Protein AF-A0A1X7SUH8-F1 (afdb_monomer_lite)

InterPro domains:
  IPR036866 Ribonuclease Z/Hydroxyacylglutathione hydrolase-like [G3DSA:3.60.15.10] (21-287)
  IPR036866 Ribonuclease Z/Hydroxyacylglutathione hydrolase-like [G3DSA:3.60.15.10] (364-463)
  IPR036866 Ribonuclease Z/Hydroxyacylglutathione hydrolase-like [SSF56281] (22-260)
  IPR036866 Ribonuclease Z/Hydroxyacylglutathione hydrolase-like [SSF56281] (364-451)
  IPR052159 Bacterial competence-related DNA uptake protein [PTHR30619] (21-260)

Structure (mmCIF, N/CA/C/O backbone):
data_AF-A0A1X7SUH8-F1
#
_entry.id   AF-A0A1X7SUH8-F1
#
loop_
_atom_site.group_PDB
_atom_site.id
_atom_site.type_symbol
_atom_site.label_atom_id
_atom_site.label_alt_id
_atom_site.label_comp_id
_atom_site.label_asym_id
_atom_site.label_entity_id
_atom_site.label_seq_id
_atom_site.pdbx_PDB_ins_code
_atom_site.Cartn_x
_atom_site.Cartn_y
_atom_site.Cartn_z
_atom_site.occupancy
_atom_site.B_iso_or_equiv
_atom_site.auth_seq_id
_atom_site.auth_comp_id
_atom_site.auth_asym_id
_atom_site.auth_atom_id
_atom_site.pdbx_PDB_model_num
ATOM 1 N N . MET A 1 1 ? 0.754 26.716 38.694 1.00 32.03 1 MET A N 1
ATOM 2 C CA . MET A 1 1 ? 0.605 26.317 37.279 1.00 32.03 1 MET A CA 1
ATOM 3 C C . MET A 1 1 ? 0.912 24.836 37.189 1.00 32.03 1 MET A C 1
ATOM 5 O O . MET A 1 1 ? 2.076 24.477 37.114 1.00 32.03 1 MET A O 1
ATOM 9 N N . ASN A 1 2 ? -0.112 23.988 37.277 1.00 23.05 2 ASN A N 1
ATOM 10 C CA . ASN A 1 2 ? 0.033 22.559 37.013 1.00 23.05 2 ASN A CA 1
ATOM 11 C C . ASN A 1 2 ? -0.572 22.304 35.639 1.00 23.05 2 ASN A C 1
ATOM 13 O O . ASN A 1 2 ? -1.790 22.285 35.486 1.00 23.05 2 ASN A O 1
ATOM 17 N N . THR A 1 3 ? 0.292 22.185 34.637 1.00 25.64 3 THR A N 1
ATOM 18 C CA . THR A 1 3 ? -0.075 21.747 33.294 1.00 25.64 3 THR A CA 1
ATOM 19 C C . THR A 1 3 ? -0.494 20.284 33.397 1.00 25.64 3 THR A C 1
ATOM 21 O O . THR A 1 3 ? 0.354 19.401 33.500 1.00 25.64 3 THR A O 1
ATOM 24 N N . ILE A 1 4 ? -1.800 20.012 33.418 1.00 25.62 4 ILE A N 1
ATOM 25 C CA . ILE A 1 4 ? -2.302 18.655 33.202 1.00 25.62 4 ILE A CA 1
ATOM 26 C C . ILE A 1 4 ? -2.146 18.389 31.705 1.00 25.62 4 ILE A C 1
ATOM 28 O O . ILE A 1 4 ? -3.025 18.680 30.901 1.00 25.62 4 ILE A O 1
ATOM 32 N N . ILE A 1 5 ? -0.974 17.882 31.327 1.00 25.14 5 ILE A N 1
ATOM 33 C CA . ILE A 1 5 ? -0.799 17.167 30.069 1.00 25.14 5 ILE A CA 1
ATOM 34 C C . ILE A 1 5 ? -1.615 15.888 30.245 1.00 25.14 5 ILE A C 1
ATOM 36 O O . ILE A 1 5 ? -1.180 14.968 30.938 1.00 25.14 5 ILE A O 1
ATOM 40 N N . ILE A 1 6 ? -2.823 15.838 29.679 1.00 27.88 6 ILE A N 1
ATOM 41 C CA . ILE A 1 6 ? -3.506 14.561 29.473 1.00 27.88 6 ILE A CA 1
ATOM 42 C C . ILE A 1 6 ? -2.686 13.844 28.407 1.00 27.88 6 ILE A C 1
ATOM 44 O O . ILE A 1 6 ? -2.878 14.018 27.206 1.00 27.88 6 ILE A O 1
ATOM 48 N N . LEU A 1 7 ? -1.695 13.095 28.880 1.00 25.67 7 LEU A N 1
ATOM 49 C CA . LEU A 1 7 ? -0.961 12.120 28.106 1.00 25.67 7 LEU A CA 1
ATOM 50 C C . LEU A 1 7 ? -1.993 11.067 27.693 1.00 25.67 7 LEU A C 1
ATOM 52 O O . LEU A 1 7 ? -2.335 10.186 28.482 1.00 25.67 7 LEU A O 1
ATOM 56 N N . SER A 1 8 ? -2.550 11.186 26.487 1.00 31.73 8 SER A N 1
ATOM 57 C CA . SER A 1 8 ? -3.279 10.082 25.875 1.00 31.73 8 SER A CA 1
ATOM 58 C C . SER A 1 8 ? -2.259 8.972 25.647 1.00 31.73 8 SER A C 1
ATOM 60 O O . SER A 1 8 ? -1.530 8.972 24.654 1.00 31.73 8 SER A O 1
ATOM 62 N N . LEU A 1 9 ? -2.137 8.077 26.625 1.00 30.39 9 LEU A N 1
ATOM 63 C CA . LEU A 1 9 ? -1.394 6.838 26.489 1.00 30.39 9 LEU A CA 1
ATOM 64 C C . LEU A 1 9 ? -2.014 6.074 25.319 1.00 30.39 9 LEU A C 1
ATOM 66 O O . LEU A 1 9 ? -3.069 5.457 25.442 1.00 30.39 9 LEU A O 1
ATOM 70 N N . LEU A 1 10 ? -1.341 6.144 24.172 1.00 39.03 10 LEU A N 1
ATOM 71 C CA . LEU A 1 10 ? -1.436 5.147 23.125 1.00 39.03 10 LEU A CA 1
ATOM 72 C C . LEU A 1 10 ? -1.154 3.797 23.791 1.00 39.03 10 LEU A C 1
ATOM 74 O O . LEU A 1 10 ? 0.002 3.426 23.982 1.00 39.03 10 LEU A O 1
ATOM 78 N N . LEU A 1 11 ? -2.191 3.019 24.098 1.00 36.50 11 LEU A N 1
ATOM 79 C CA . LEU A 1 11 ? -2.054 1.570 24.020 1.00 36.50 11 LEU A CA 1
ATOM 80 C C . LEU A 1 11 ? -1.938 1.226 22.528 1.00 36.50 11 LEU A C 1
ATOM 82 O O . LEU A 1 11 ? -2.843 0.648 21.936 1.00 36.50 11 LEU A O 1
ATOM 86 N N . LYS A 1 12 ? -0.808 1.599 21.907 1.00 49.66 12 LYS A N 1
ATOM 87 C CA . LYS A 1 12 ? -0.298 0.875 20.744 1.00 49.66 12 LYS A CA 1
ATOM 88 C C . LYS A 1 12 ? 0.006 -0.506 21.301 1.00 49.66 12 LYS A C 1
ATOM 90 O O . LYS A 1 12 ? 1.059 -0.708 21.902 1.00 49.66 12 LYS A O 1
ATOM 95 N N . ALA A 1 13 ? -0.955 -1.426 21.233 1.00 44.81 13 ALA A N 1
ATOM 96 C CA . ALA A 1 13 ? -0.648 -2.823 21.485 1.00 44.81 13 ALA A CA 1
ATOM 97 C C . ALA A 1 13 ? 0.560 -3.140 20.600 1.00 44.81 13 ALA A C 1
ATOM 99 O O . ALA A 1 13 ? 0.500 -2.869 19.403 1.00 44.81 13 ALA A O 1
ATOM 100 N N . ALA A 1 14 ? 1.664 -3.608 21.184 1.00 53.47 14 ALA A N 1
ATOM 101 C CA . ALA A 1 14 ? 2.808 -4.040 20.399 1.00 53.47 14 ALA A CA 1
ATOM 102 C C . ALA A 1 14 ? 2.297 -5.130 19.451 1.00 53.47 14 ALA A C 1
ATOM 104 O O . ALA A 1 14 ? 1.941 -6.228 19.883 1.00 53.47 14 ALA A O 1
ATOM 105 N N . VAL A 1 15 ? 2.133 -4.781 18.177 1.00 70.88 15 VAL A N 1
ATOM 106 C CA . VAL A 1 15 ? 1.659 -5.714 17.167 1.00 70.88 15 VAL A CA 1
ATOM 107 C C . VAL A 1 15 ? 2.906 -6.342 16.590 1.00 70.88 15 VAL A C 1
ATOM 109 O O . VAL A 1 15 ? 3.678 -5.666 15.926 1.00 70.88 15 VAL A O 1
ATOM 112 N N . SER A 1 16 ? 3.115 -7.620 16.877 1.00 86.69 16 SER A N 1
ATOM 113 C CA . SER A 1 16 ? 4.009 -8.456 16.088 1.00 86.69 16 SER A CA 1
ATOM 114 C C . SER A 1 16 ? 3.263 -8.964 14.861 1.00 86.69 16 SER A C 1
ATOM 116 O O . SER A 1 16 ? 2.030 -9.104 14.877 1.00 86.69 16 SER A O 1
ATOM 118 N N . ILE A 1 17 ? 4.003 -9.254 13.795 1.00 91.38 17 ILE A N 1
ATOM 119 C CA . ILE A 1 17 ? 3.445 -9.985 12.666 1.00 91.38 17 ILE A CA 1
ATOM 120 C C . ILE A 1 17 ? 2.892 -11.339 13.162 1.00 91.38 17 ILE A C 1
ATOM 122 O O . ILE A 1 17 ? 3.527 -11.989 14.004 1.00 91.38 17 ILE A O 1
ATOM 126 N N . PRO A 1 18 ? 1.685 -11.761 12.737 1.00 91.00 18 PRO A N 1
ATOM 127 C CA . PRO A 1 18 ? 1.157 -13.087 13.055 1.00 91.00 18 PRO A CA 1
ATOM 128 C C . PRO A 1 18 ? 2.087 -14.207 12.579 1.00 91.00 18 PRO A C 1
ATOM 130 O O . PRO A 1 18 ? 2.921 -13.989 11.703 1.00 91.00 18 PRO A O 1
ATOM 133 N N . ASP A 1 19 ? 1.950 -15.399 13.158 1.00 93.88 19 ASP A N 1
ATOM 134 C CA . ASP A 1 19 ? 2.612 -16.590 12.611 1.00 93.88 19 ASP A CA 1
ATOM 135 C C . ASP A 1 19 ? 2.119 -16.828 11.178 1.00 93.88 19 ASP A C 1
ATOM 137 O O . ASP A 1 19 ? 0.952 -16.551 10.878 1.00 93.88 19 ASP A O 1
ATOM 141 N N . ALA A 1 20 ? 3.007 -17.291 10.298 1.00 93.75 20 ALA A N 1
ATOM 142 C CA . ALA A 1 20 ? 2.628 -17.619 8.930 1.00 93.75 20 ALA A CA 1
ATOM 143 C C . ALA A 1 20 ? 1.598 -18.757 8.936 1.00 93.75 20 ALA A C 1
ATOM 145 O O . ALA 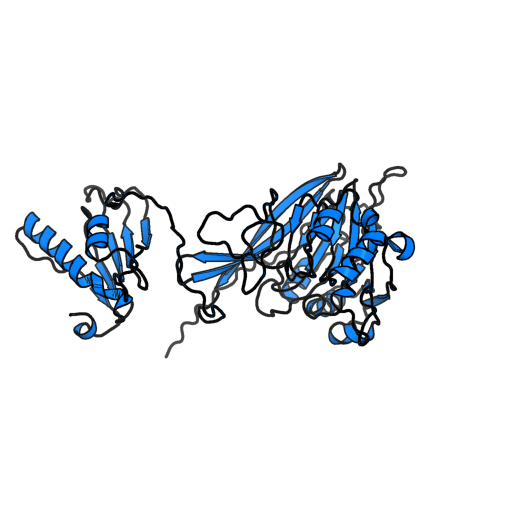A 1 20 ? 1.694 -19.684 9.747 1.00 93.75 20 ALA A O 1
ATOM 146 N N . ASP A 1 21 ? 0.640 -18.700 8.010 1.00 93.00 21 ASP A N 1
ATOM 147 C CA . ASP A 1 21 ? -0.306 -19.781 7.739 1.00 93.00 21 ASP A CA 1
ATOM 148 C C . ASP A 1 21 ? -0.183 -20.279 6.285 1.00 93.00 21 ASP A C 1
ATOM 150 O O . ASP A 1 21 ? 0.794 -20.010 5.589 1.00 93.00 21 ASP A O 1
ATOM 154 N N . ASP A 1 22 ? -1.135 -21.071 5.795 1.00 90.75 22 ASP A N 1
ATOM 155 C CA . ASP A 1 22 ? -1.061 -21.653 4.454 1.00 90.75 22 ASP A CA 1
ATOM 156 C C . ASP A 1 22 ? -1.373 -20.672 3.301 1.00 90.75 22 ASP A C 1
ATOM 158 O O . ASP A 1 22 ? -1.391 -21.088 2.128 1.00 90.75 22 ASP A O 1
ATOM 162 N N . GLN A 1 23 ? -1.572 -19.388 3.611 1.00 92.94 23 GLN A N 1
ATOM 163 C CA . GLN A 1 23 ? -1.911 -18.299 2.700 1.00 92.94 23 GLN A CA 1
ATOM 164 C C . GLN A 1 23 ? -0.750 -17.311 2.524 1.00 92.94 23 GLN A C 1
ATOM 166 O O . GLN A 1 23 ? 0.159 -17.205 3.337 1.00 92.94 23 GLN A O 1
ATOM 171 N N . LEU A 1 24 ? -0.778 -16.566 1.418 1.00 95.12 24 LEU A N 1
ATOM 172 C CA . LEU A 1 24 ? 0.104 -15.416 1.227 1.00 95.12 24 LEU A CA 1
ATOM 173 C C . LEU A 1 24 ? -0.575 -14.195 1.843 1.00 95.12 24 LEU A C 1
ATOM 175 O O . LEU A 1 24 ? -1.704 -13.878 1.458 1.00 95.12 24 LEU A O 1
ATOM 179 N N . HIS A 1 25 ? 0.120 -13.479 2.722 1.00 96.38 25 HIS A N 1
ATOM 180 C CA . HIS A 1 25 ? -0.410 -12.256 3.320 1.00 96.38 25 HIS A CA 1
ATOM 181 C C . HIS A 1 25 ? 0.295 -11.020 2.770 1.00 96.38 25 HIS A C 1
ATOM 183 O O . HIS A 1 25 ? 1.523 -10.959 2.717 1.00 96.38 25 HIS A O 1
ATOM 189 N N . ILE A 1 26 ? -0.487 -10.007 2.397 1.00 96.00 26 ILE A N 1
ATOM 190 C CA . ILE A 1 26 ? 0.013 -8.695 1.977 1.00 96.00 26 ILE A CA 1
ATOM 191 C C . ILE A 1 26 ? -0.513 -7.659 2.962 1.00 96.00 26 ILE A C 1
ATOM 193 O O . ILE A 1 26 ? -1.703 -7.345 2.965 1.00 96.00 26 ILE A O 1
ATOM 197 N N . TYR A 1 27 ? 0.375 -7.146 3.804 1.00 95.25 27 TYR A N 1
ATOM 198 C CA . TYR A 1 27 ? 0.080 -6.139 4.813 1.00 95.25 27 TYR A CA 1
ATOM 199 C C . TYR A 1 27 ? 0.398 -4.748 4.278 1.00 95.25 27 TYR A C 1
ATOM 201 O O . TYR A 1 27 ? 1.508 -4.513 3.813 1.00 95.25 27 TYR A O 1
ATOM 209 N N . ALA A 1 28 ? -0.531 -3.811 4.425 1.00 91.44 28 ALA A N 1
ATOM 210 C CA . ALA A 1 28 ? -0.255 -2.386 4.319 1.00 91.44 28 ALA A CA 1
ATOM 211 C C . ALA A 1 28 ? -0.168 -1.808 5.735 1.00 91.44 28 ALA A C 1
ATOM 213 O O . ALA A 1 28 ? -1.154 -1.818 6.482 1.00 91.44 28 ALA A O 1
ATOM 214 N N . LEU A 1 29 ? 1.021 -1.340 6.120 1.00 90.50 29 LEU A N 1
ATOM 215 C CA . LEU A 1 29 ? 1.248 -0.778 7.447 1.00 90.50 29 LEU A CA 1
ATOM 216 C C . LEU A 1 29 ? 0.815 0.702 7.485 1.00 90.50 29 LEU A C 1
ATOM 218 O O . LEU A 1 29 ? 1.126 1.453 6.555 1.00 90.50 29 LEU A O 1
ATOM 222 N N . PRO A 1 30 ? 0.117 1.153 8.547 1.00 86.88 30 PRO A N 1
ATOM 223 C CA . PRO A 1 30 ? -0.332 2.535 8.680 1.00 86.88 30 PRO A CA 1
ATOM 224 C C . PRO A 1 30 ? 0.812 3.457 9.117 1.00 86.88 30 PRO A C 1
ATOM 226 O O . PRO A 1 30 ? 0.890 3.840 10.281 1.00 86.88 30 PRO A O 1
ATOM 229 N N . VAL A 1 31 ? 1.695 3.837 8.196 1.00 83.69 31 VAL A N 1
ATOM 230 C CA . VAL A 1 31 ? 2.911 4.632 8.480 1.00 83.69 31 VAL A CA 1
ATOM 231 C C . VAL A 1 31 ? 2.729 6.154 8.407 1.00 83.69 31 VAL A C 1
ATOM 233 O O . VAL A 1 31 ? 3.664 6.898 8.672 1.00 83.69 31 VAL A O 1
ATOM 236 N N . GLY A 1 32 ? 1.531 6.639 8.081 1.00 78.38 32 GLY A N 1
ATOM 237 C CA . GLY A 1 32 ? 1.246 8.069 7.916 1.00 78.38 32 GLY A CA 1
ATOM 238 C C . GLY A 1 32 ? 1.205 8.445 6.441 1.00 78.38 32 GLY A C 1
ATOM 239 O O . GLY A 1 32 ? 0.681 7.672 5.647 1.00 78.38 32 GLY A O 1
ATOM 240 N N . GLN A 1 33 ? 1.724 9.618 6.068 1.00 74.19 33 GLN A N 1
ATOM 241 C CA . GLN A 1 33 ? 1.931 9.934 4.651 1.00 74.19 33 GLN A CA 1
ATOM 242 C C . GLN A 1 33 ? 3.203 9.226 4.177 1.00 74.19 33 GLN A C 1
ATOM 244 O O . GLN A 1 33 ? 4.312 9.713 4.390 1.00 74.19 33 GLN A O 1
ATOM 249 N N . GLY A 1 34 ? 3.016 8.028 3.631 1.00 86.25 34 GLY A N 1
ATOM 250 C CA . GLY A 1 34 ? 4.078 7.191 3.101 1.00 86.25 34 GLY A CA 1
ATOM 251 C C . GLY A 1 34 ? 3.648 5.756 2.883 1.00 86.25 34 GLY A C 1
ATOM 252 O O . GLY A 1 34 ? 2.493 5.386 3.114 1.00 86.25 34 GLY A O 1
ATOM 253 N N . ASP A 1 35 ? 4.605 4.947 2.454 1.00 90.25 35 ASP A N 1
ATOM 254 C CA . ASP A 1 35 ? 4.367 3.594 1.993 1.00 90.25 35 ASP A CA 1
ATOM 255 C C . ASP A 1 35 ? 5.171 2.593 2.817 1.00 90.25 35 ASP A C 1
ATOM 257 O O . ASP A 1 35 ? 6.376 2.724 3.041 1.00 90.25 35 ASP A O 1
ATOM 261 N N . CYS A 1 36 ? 4.477 1.555 3.278 1.00 93.69 36 CYS A N 1
ATOM 262 C CA . CYS A 1 36 ? 5.123 0.373 3.813 1.00 93.69 36 CYS A CA 1
ATOM 263 C C . CYS A 1 36 ? 4.244 -0.851 3.589 1.00 93.69 36 CYS A C 1
ATOM 265 O O . CYS A 1 36 ? 3.144 -0.958 4.148 1.00 93.69 36 CYS A O 1
ATOM 267 N N . THR A 1 37 ? 4.724 -1.759 2.743 1.00 96.62 37 THR A N 1
ATOM 268 C CA . THR A 1 37 ? 4.029 -3.006 2.428 1.00 96.62 37 THR A CA 1
ATOM 269 C C . THR A 1 37 ? 4.895 -4.194 2.816 1.00 96.62 37 THR A C 1
ATOM 271 O O . THR A 1 37 ? 6.039 -4.298 2.387 1.00 96.62 37 THR A O 1
ATOM 274 N N . VAL A 1 38 ? 4.338 -5.118 3.596 1.00 97.75 38 VAL A N 1
ATOM 275 C CA . VAL A 1 38 ? 5.010 -6.361 3.994 1.00 97.75 38 VAL A CA 1
ATOM 276 C C . VAL A 1 38 ? 4.308 -7.534 3.328 1.00 97.75 38 VAL A C 1
ATOM 278 O O . VAL A 1 38 ? 3.085 -7.645 3.376 1.00 97.75 38 VAL A O 1
ATOM 281 N N . ILE A 1 39 ? 5.081 -8.422 2.719 1.00 98.06 39 ILE A N 1
ATOM 282 C CA . ILE A 1 39 ? 4.607 -9.650 2.093 1.00 98.06 39 ILE A CA 1
ATOM 283 C C . ILE A 1 39 ? 5.123 -10.811 2.924 1.00 98.06 39 ILE A C 1
ATOM 285 O O . ILE A 1 39 ? 6.328 -11.020 2.978 1.00 98.06 39 ILE A O 1
ATOM 289 N N . GLN A 1 40 ? 4.221 -11.548 3.563 1.00 97.06 40 GLN A N 1
ATOM 290 C CA . GLN A 1 40 ? 4.548 -12.728 4.358 1.00 97.06 40 GLN A CA 1
ATOM 291 C C . GLN A 1 40 ? 4.183 -13.977 3.572 1.00 97.06 40 GLN A C 1
ATOM 293 O O . GLN A 1 40 ? 3.035 -14.145 3.151 1.00 97.06 40 GLN A O 1
ATOM 298 N N . CYS A 1 41 ? 5.175 -14.830 3.365 1.00 95.19 41 CYS A N 1
ATOM 299 C CA . CYS A 1 41 ? 5.027 -16.072 2.633 1.00 95.19 41 CYS A CA 1
ATOM 300 C C . CYS A 1 41 ? 4.093 -17.057 3.344 1.00 95.19 41 CYS A C 1
ATOM 302 O O . CYS A 1 41 ? 4.056 -17.072 4.576 1.00 95.19 41 CYS A O 1
ATOM 304 N N . PRO A 1 42 ? 3.400 -17.927 2.583 1.00 93.31 42 PRO A N 1
ATOM 305 C CA . PRO A 1 42 ? 2.784 -19.105 3.169 1.00 93.31 42 PRO A CA 1
ATOM 306 C C . PRO A 1 42 ? 3.836 -19.945 3.891 1.00 93.31 42 PRO A C 1
ATOM 308 O O . PRO A 1 42 ? 4.950 -20.087 3.380 1.00 93.31 42 PRO A O 1
ATOM 311 N N . THR A 1 43 ? 3.460 -20.561 5.010 1.00 90.56 43 THR A N 1
ATOM 312 C CA . THR A 1 43 ? 4.342 -21.450 5.767 1.00 90.56 43 THR A CA 1
ATOM 313 C C . THR A 1 43 ? 4.886 -22.555 4.870 1.00 90.56 43 THR A C 1
ATOM 315 O O . THR A 1 43 ? 4.139 -23.227 4.138 1.00 90.56 43 THR A O 1
ATOM 318 N N . ALA A 1 44 ? 6.187 -22.785 4.979 1.00 85.56 44 ALA A N 1
ATOM 319 C CA . ALA A 1 44 ? 6.902 -23.826 4.274 1.00 85.56 44 ALA A CA 1
ATOM 320 C C . ALA A 1 44 ? 7.747 -24.686 5.217 1.00 85.56 44 ALA A C 1
ATOM 322 O O . ALA A 1 44 ? 8.205 -24.260 6.277 1.00 85.56 44 ALA A O 1
ATOM 323 N N . GLU A 1 45 ? 7.972 -25.932 4.804 1.00 80.62 45 GLU A N 1
ATOM 324 C CA . GLU A 1 45 ? 8.975 -26.776 5.445 1.00 80.62 45 GLU A CA 1
ATOM 325 C C . GLU A 1 45 ? 10.359 -26.153 5.216 1.00 80.62 45 GLU A C 1
ATOM 327 O O . GLU A 1 45 ? 10.733 -25.871 4.078 1.00 80.62 45 GLU A O 1
ATOM 332 N N . GLY A 1 46 ? 11.102 -25.913 6.299 1.00 78.38 46 GLY A N 1
ATOM 333 C CA . GLY A 1 46 ? 12.390 -25.216 6.250 1.00 78.38 46 GLY A CA 1
ATOM 334 C C . GLY A 1 46 ? 12.320 -23.715 6.533 1.00 78.38 46 GLY A C 1
ATOM 335 O O . GLY A 1 46 ? 13.358 -23.058 6.471 1.00 78.38 46 GLY A O 1
ATOM 336 N N . ASP A 1 47 ? 11.147 -23.170 6.877 1.00 85.62 47 ASP A N 1
ATOM 337 C CA . ASP A 1 47 ? 11.089 -21.816 7.424 1.00 85.62 47 ASP A CA 1
ATOM 338 C C . ASP A 1 47 ? 11.875 -21.732 8.748 1.00 85.62 47 ASP A C 1
ATOM 340 O O . ASP A 1 47 ? 11.754 -22.615 9.604 1.00 85.62 47 ASP A O 1
ATOM 344 N N . PRO A 1 48 ? 12.709 -20.693 8.917 1.00 82.50 48 PRO A N 1
ATOM 345 C CA . PRO A 1 48 ? 13.610 -20.561 10.066 1.00 82.50 48 PRO A CA 1
ATOM 346 C C . PRO A 1 48 ? 12.881 -20.243 11.378 1.00 82.50 48 PRO A C 1
ATOM 348 O O . PRO A 1 48 ? 13.424 -20.465 12.461 1.00 82.50 48 PRO A O 1
ATOM 351 N N . ASP A 1 49 ? 11.655 -19.732 11.292 1.00 88.56 49 ASP A N 1
ATOM 352 C CA . ASP A 1 49 ? 10.854 -19.290 12.423 1.00 88.56 49 ASP A CA 1
ATOM 353 C C . ASP A 1 49 ? 9.347 -19.414 12.116 1.00 88.56 49 ASP A C 1
ATOM 355 O O . ASP A 1 49 ? 8.936 -19.640 10.978 1.00 88.56 49 ASP A O 1
ATOM 359 N N . ALA A 1 50 ? 8.503 -19.267 13.144 1.00 91.62 50 ALA A N 1
ATOM 360 C CA . ALA A 1 50 ? 7.049 -19.392 13.007 1.00 91.62 50 ALA A CA 1
ATOM 361 C C . ALA A 1 50 ? 6.388 -18.229 12.240 1.00 91.62 50 ALA A C 1
ATOM 363 O O . ALA A 1 50 ? 5.258 -18.369 11.774 1.00 91.62 50 ALA A O 1
ATOM 364 N N . LYS A 1 51 ? 7.057 -17.075 12.108 1.00 91.81 51 LYS A N 1
ATOM 365 C CA . LYS A 1 51 ? 6.588 -15.952 11.278 1.00 91.81 51 LYS A CA 1
ATOM 366 C C . LYS A 1 51 ? 6.863 -16.199 9.803 1.00 91.81 51 LYS A C 1
ATOM 368 O O . LYS A 1 51 ? 6.210 -15.576 8.970 1.00 91.81 51 LYS A O 1
ATOM 373 N N . GLY A 1 52 ? 7.784 -17.104 9.493 1.00 89.12 52 GLY A N 1
ATOM 374 C CA . GLY A 1 52 ? 8.178 -17.425 8.139 1.00 89.12 52 GLY A CA 1
ATOM 375 C C . GLY A 1 52 ? 8.914 -16.271 7.468 1.00 89.12 52 GLY A C 1
ATOM 376 O O . GLY A 1 52 ? 9.385 -15.313 8.088 1.00 89.12 52 GLY A O 1
ATOM 377 N N . MET A 1 53 ? 9.022 -16.387 6.154 1.00 92.75 53 MET A N 1
ATOM 378 C CA . MET A 1 53 ? 9.772 -15.446 5.341 1.00 92.75 53 MET A CA 1
ATOM 379 C C . MET A 1 53 ? 8.941 -14.216 4.972 1.00 92.75 53 MET A C 1
ATOM 381 O O . MET A 1 53 ? 7.781 -14.334 4.563 1.00 92.75 53 MET A O 1
ATOM 385 N N . VAL A 1 54 ? 9.551 -13.034 5.066 1.00 96.19 54 VAL A N 1
ATOM 386 C CA . VAL A 1 54 ? 8.935 -11.759 4.695 1.00 96.19 54 VAL A CA 1
ATOM 387 C C . VAL A 1 54 ? 9.765 -11.000 3.665 1.00 96.19 54 VAL A C 1
ATOM 389 O O . VAL A 1 54 ? 10.991 -11.023 3.675 1.00 96.19 54 VAL A O 1
ATOM 392 N N . SER A 1 55 ? 9.087 -10.292 2.770 1.00 97.75 55 SER A N 1
ATOM 393 C CA . SER A 1 55 ? 9.681 -9.291 1.879 1.00 97.75 55 SER A CA 1
ATOM 394 C C . SER A 1 55 ? 9.005 -7.944 2.101 1.00 97.75 55 SER A C 1
ATOM 396 O O . SER A 1 55 ? 7.832 -7.896 2.477 1.00 97.75 55 SER A O 1
ATOM 398 N N . ILE A 1 56 ? 9.720 -6.849 1.860 1.00 98.19 56 ILE A N 1
ATOM 399 C CA . ILE A 1 56 ? 9.198 -5.490 2.051 1.00 98.19 56 ILE A CA 1
ATOM 400 C C . ILE A 1 56 ? 9.181 -4.760 0.711 1.00 98.19 56 ILE A C 1
ATOM 402 O O . ILE A 1 56 ? 10.134 -4.853 -0.060 1.00 98.19 56 ILE A O 1
ATOM 406 N N . ILE A 1 57 ? 8.104 -4.026 0.440 1.00 98.38 57 ILE A N 1
ATOM 407 C CA . ILE A 1 57 ? 8.046 -3.032 -0.631 1.00 98.38 57 ILE A CA 1
ATOM 408 C C . ILE A 1 57 ? 7.779 -1.684 0.029 1.00 98.38 57 ILE A C 1
ATOM 410 O O . ILE A 1 57 ? 6.684 -1.463 0.555 1.00 98.38 57 ILE A O 1
ATOM 414 N N . ASP A 1 58 ? 8.807 -0.838 0.003 1.00 98.06 58 ASP A N 1
ATOM 415 C CA . ASP A 1 58 ? 8.926 0.430 0.724 1.00 98.06 58 ASP A CA 1
ATOM 416 C C . ASP A 1 58 ? 8.801 0.312 2.256 1.00 98.06 58 ASP A C 1
ATOM 418 O O . ASP A 1 58 ? 8.152 -0.575 2.816 1.00 98.06 58 ASP A O 1
ATOM 422 N N . ALA A 1 59 ? 9.452 1.230 2.963 1.00 94.94 59 ALA A N 1
ATOM 423 C CA . ALA A 1 59 ? 9.205 1.506 4.370 1.00 94.94 59 ALA A CA 1
ATOM 424 C C . ALA A 1 59 ? 9.620 2.946 4.688 1.00 94.94 59 ALA A C 1
ATOM 426 O O . ALA A 1 59 ? 10.782 3.223 5.007 1.00 94.94 59 ALA A O 1
ATOM 427 N N . GLY A 1 60 ? 8.664 3.869 4.641 1.00 91.50 60 GLY A N 1
ATOM 428 C CA . GLY A 1 60 ? 8.922 5.258 4.990 1.00 91.50 60 GLY A CA 1
ATOM 429 C C . GLY A 1 60 ? 7.690 6.034 5.426 1.00 91.50 60 GLY A C 1
ATOM 430 O O . GLY A 1 60 ? 6.558 5.560 5.372 1.00 91.50 60 GLY A O 1
ATOM 431 N N . SER A 1 61 ? 7.949 7.244 5.909 1.00 87.69 61 SER A N 1
ATOM 432 C CA . SER A 1 61 ? 6.929 8.256 6.167 1.00 87.69 61 SER A CA 1
ATOM 433 C C . SER A 1 61 ? 7.551 9.643 6.097 1.00 87.69 61 SER A C 1
ATOM 435 O O . SER A 1 61 ? 8.675 9.869 6.558 1.00 87.69 61 SER A O 1
ATOM 437 N N . SER A 1 62 ? 6.815 10.603 5.553 1.00 79.00 62 SER A N 1
ATOM 438 C CA . SER A 1 62 ? 7.177 12.017 5.631 1.00 79.00 62 SER A CA 1
ATOM 439 C C . SER A 1 62 ? 6.709 12.646 6.954 1.00 79.00 62 SER A C 1
ATOM 441 O O . SER A 1 62 ? 7.245 13.682 7.363 1.00 79.00 62 SER A O 1
ATOM 443 N N . THR A 1 63 ? 5.753 12.008 7.644 1.00 69.56 63 THR A N 1
ATOM 444 C CA . THR A 1 63 ? 5.102 12.493 8.867 1.00 69.56 63 THR A CA 1
ATOM 445 C C . THR A 1 63 ? 5.568 11.712 10.092 1.00 69.56 63 THR A C 1
ATOM 447 O O . THR A 1 63 ? 4.993 10.688 10.449 1.00 69.56 63 THR A O 1
ATOM 450 N N . ASP A 1 64 ? 6.567 12.235 10.800 1.00 55.97 64 ASP A N 1
ATOM 451 C CA . ASP A 1 64 ? 7.251 11.506 11.881 1.00 55.97 64 ASP A CA 1
ATOM 452 C C . ASP A 1 64 ? 6.366 11.210 13.124 1.00 55.97 64 ASP A C 1
ATOM 454 O O . ASP A 1 64 ? 6.751 10.413 13.979 1.00 55.97 64 ASP A O 1
ATOM 458 N N . ASN A 1 65 ? 5.169 11.812 13.221 1.00 65.50 65 ASN A N 1
ATOM 459 C CA . ASN A 1 65 ? 4.257 11.710 14.374 1.00 65.50 65 ASN A CA 1
ATOM 460 C C . ASN A 1 65 ? 2.906 11.030 14.073 1.00 65.50 65 ASN A C 1
ATOM 462 O O . ASN A 1 65 ? 2.041 10.988 14.949 1.00 65.50 65 ASN A O 1
ATOM 466 N N . VAL A 1 66 ? 2.689 10.529 12.854 1.00 71.88 66 VAL A N 1
ATOM 467 C CA . VAL A 1 66 ? 1.409 9.929 12.443 1.00 71.88 66 VAL A CA 1
ATOM 468 C C . VAL A 1 66 ? 1.645 8.476 12.053 1.00 71.88 66 VAL A C 1
ATOM 470 O O . VAL A 1 66 ? 2.392 8.199 11.127 1.00 71.88 66 VAL A O 1
ATOM 473 N N . GLY A 1 67 ? 0.972 7.544 12.728 1.00 79.75 67 GLY A N 1
ATOM 474 C CA . GLY A 1 67 ? 1.045 6.117 12.407 1.00 79.75 67 GLY A CA 1
ATOM 475 C C . GLY A 1 67 ? 2.169 5.350 13.101 1.00 79.75 67 GLY A C 1
ATOM 476 O O . GLY A 1 67 ? 2.594 5.681 14.217 1.00 79.75 67 GLY A O 1
ATOM 477 N N . LEU A 1 68 ? 2.574 4.250 12.467 1.00 84.38 68 LEU A N 1
ATOM 478 C CA . LEU A 1 68 ? 3.696 3.415 12.879 1.00 84.38 68 LEU A CA 1
ATOM 479 C C . LEU A 1 68 ? 5.006 4.075 12.458 1.00 84.38 68 LEU A C 1
ATOM 481 O O . LEU A 1 68 ? 5.190 4.410 11.291 1.00 84.38 68 LEU A O 1
ATOM 485 N N . ASN A 1 69 ? 5.918 4.230 13.412 1.00 87.81 69 ASN A N 1
ATOM 486 C CA . ASN A 1 69 ? 7.268 4.717 13.144 1.00 87.81 69 ASN A CA 1
ATOM 487 C C . ASN A 1 69 ? 8.243 3.551 12.890 1.00 87.81 69 ASN A C 1
ATOM 489 O O . ASN A 1 69 ? 7.885 2.379 13.011 1.00 87.81 69 ASN A O 1
ATOM 493 N N . ALA A 1 70 ? 9.508 3.867 12.605 1.00 90.88 70 ALA A N 1
ATOM 494 C CA . ALA A 1 70 ? 10.564 2.869 12.413 1.00 90.88 70 ALA A CA 1
ATOM 495 C C . ALA A 1 70 ? 10.655 1.821 13.539 1.00 90.88 70 ALA A C 1
ATOM 497 O O . ALA A 1 70 ? 10.818 0.638 13.250 1.00 90.88 70 ALA A O 1
ATOM 498 N N . LYS A 1 71 ? 10.538 2.224 14.813 1.00 90.88 71 LYS A N 1
ATOM 499 C CA . LYS A 1 71 ? 10.596 1.283 15.942 1.00 90.88 71 LYS A CA 1
ATOM 500 C C . LYS A 1 71 ? 9.404 0.327 15.921 1.00 90.88 71 LYS A C 1
ATOM 502 O O . LYS A 1 71 ? 9.592 -0.865 16.129 1.00 90.88 71 LYS A O 1
ATOM 507 N N . ASP A 1 72 ? 8.208 0.841 15.646 1.00 90.38 72 ASP A N 1
ATOM 508 C CA . ASP A 1 72 ? 6.996 0.026 15.564 1.00 90.38 72 ASP A CA 1
ATOM 509 C C . ASP A 1 72 ? 7.115 -1.039 14.452 1.00 90.38 72 ASP A C 1
ATOM 511 O O . ASP A 1 72 ? 6.729 -2.187 14.657 1.00 90.38 72 ASP A O 1
ATOM 515 N N . ILE A 1 73 ? 7.697 -0.689 13.296 1.00 92.38 73 ILE A N 1
ATOM 516 C CA . ILE A 1 73 ? 7.916 -1.631 12.180 1.00 92.38 73 ILE A CA 1
ATOM 517 C C . ILE A 1 73 ? 9.011 -2.652 12.523 1.00 92.38 73 ILE A C 1
ATOM 519 O O . ILE A 1 73 ? 8.851 -3.843 12.263 1.00 92.38 73 ILE A O 1
ATOM 523 N N . VAL A 1 74 ? 10.106 -2.205 13.145 1.00 94.50 74 VAL A N 1
ATOM 524 C CA . VAL A 1 74 ? 11.167 -3.087 13.659 1.00 94.50 74 VAL A CA 1
ATOM 525 C C . VAL A 1 74 ? 10.602 -4.105 14.648 1.00 94.50 74 VAL A C 1
ATOM 527 O O . VAL A 1 74 ? 10.947 -5.280 14.564 1.00 94.50 74 VAL A O 1
ATOM 530 N N . ASP A 1 75 ? 9.724 -3.680 15.558 1.00 91.94 75 ASP A N 1
ATOM 531 C CA . ASP A 1 75 ? 9.070 -4.565 16.523 1.00 91.94 75 ASP A CA 1
ATOM 532 C C . ASP A 1 75 ? 8.071 -5.512 15.833 1.00 91.94 75 ASP A C 1
ATOM 534 O O . ASP A 1 75 ? 8.013 -6.694 16.175 1.00 91.94 75 ASP A O 1
ATOM 538 N N . PHE A 1 76 ? 7.334 -5.026 14.825 1.00 92.62 76 PHE A N 1
ATOM 539 C CA . PHE A 1 76 ? 6.412 -5.838 14.023 1.00 92.62 76 PHE A CA 1
ATOM 540 C C . PHE A 1 76 ? 7.132 -6.988 13.308 1.00 92.62 76 PHE A C 1
ATOM 542 O O . PHE A 1 76 ? 6.615 -8.106 13.279 1.00 92.62 76 PHE A O 1
ATOM 549 N N . LEU A 1 77 ? 8.334 -6.730 12.785 1.00 93.94 77 LEU A N 1
ATOM 550 C CA . LEU A 1 77 ? 9.145 -7.683 12.021 1.00 93.94 77 LEU A CA 1
ATOM 551 C C . LEU A 1 77 ? 10.196 -8.427 12.856 1.00 93.94 77 LEU A C 1
ATOM 553 O O . LEU A 1 77 ? 10.905 -9.263 12.316 1.00 93.94 77 LEU A O 1
ATOM 557 N N . ALA A 1 78 ? 10.308 -8.153 14.160 1.00 89.56 78 ALA A N 1
ATOM 558 C CA . ALA A 1 78 ? 11.487 -8.484 14.969 1.00 89.56 78 ALA A CA 1
ATOM 559 C C . ALA A 1 78 ? 11.943 -9.954 14.958 1.00 89.56 78 ALA A C 1
ATOM 561 O O . ALA A 1 78 ? 13.096 -10.217 15.301 1.00 89.56 78 ALA A O 1
ATOM 562 N N . THR A 1 79 ? 11.043 -10.890 14.655 1.00 89.56 79 THR A N 1
ATOM 563 C CA . THR A 1 79 ? 11.313 -12.334 14.627 1.00 89.56 79 THR A CA 1
ATOM 564 C C . THR A 1 79 ? 11.031 -12.974 13.273 1.00 89.56 79 THR A C 1
ATOM 566 O O . THR A 1 79 ? 11.030 -14.193 13.209 1.00 89.56 79 THR A O 1
ATOM 569 N N . ALA A 1 80 ? 10.704 -12.186 12.250 1.00 92.62 80 ALA A N 1
ATOM 570 C CA . ALA A 1 80 ? 10.503 -12.685 10.900 1.00 92.62 80 ALA A CA 1
ATOM 571 C C . ALA A 1 80 ? 11.827 -12.671 10.139 1.00 92.62 80 ALA A C 1
ATOM 573 O O . ALA A 1 80 ? 12.685 -11.822 10.381 1.00 92.62 80 ALA A O 1
ATOM 574 N N . THR A 1 81 ? 11.974 -13.585 9.190 1.00 93.50 81 THR A N 1
ATOM 575 C CA . THR A 1 81 ? 13.170 -13.636 8.350 1.00 93.50 81 THR A CA 1
ATOM 576 C C . THR A 1 81 ? 12.988 -12.766 7.115 1.00 93.50 81 THR A C 1
ATOM 578 O O . THR A 1 81 ? 12.105 -13.014 6.292 1.00 93.50 81 THR A O 1
ATOM 581 N N . LEU A 1 82 ? 13.823 -11.735 6.985 1.00 95.25 82 LEU A N 1
ATOM 582 C CA . LEU A 1 82 ? 13.763 -10.774 5.888 1.00 95.25 82 LEU A CA 1
ATOM 583 C C . LEU A 1 82 ? 14.509 -11.311 4.661 1.00 95.25 82 LEU A C 1
ATOM 585 O O . LEU A 1 82 ? 15.716 -11.501 4.694 1.00 95.25 82 LEU A O 1
ATOM 589 N N . HIS A 1 83 ? 13.787 -11.521 3.562 1.00 94.94 83 HIS A N 1
ATOM 590 C CA . HIS A 1 83 ? 14.333 -12.106 2.332 1.00 94.94 83 HIS A CA 1
ATOM 591 C C . HIS A 1 83 ? 14.827 -11.066 1.332 1.00 94.94 83 HIS A C 1
ATOM 593 O O . HIS A 1 83 ? 15.973 -11.106 0.892 1.00 94.94 83 HIS A O 1
ATOM 599 N N . LEU A 1 84 ? 13.963 -10.119 0.962 1.00 96.56 84 LEU A N 1
ATOM 600 C CA . LEU A 1 84 ? 14.323 -9.031 0.058 1.00 96.56 84 LEU A CA 1
ATOM 601 C C . LEU A 1 84 ? 13.542 -7.756 0.353 1.00 96.56 84 LEU A C 1
ATOM 603 O O . LEU A 1 84 ? 12.466 -7.773 0.960 1.00 96.56 84 LEU A O 1
ATOM 607 N N . VAL A 1 85 ? 14.085 -6.651 -0.144 1.00 98.56 85 VAL A N 1
ATOM 608 C CA . VAL A 1 85 ? 13.449 -5.338 -0.135 1.00 98.56 85 VAL A CA 1
ATOM 609 C C . VAL A 1 85 ? 13.321 -4.843 -1.572 1.00 98.56 85 VAL A C 1
ATOM 611 O O . VAL A 1 85 ? 14.233 -4.994 -2.383 1.00 98.56 85 VAL A O 1
ATOM 614 N N . VAL A 1 86 ? 12.193 -4.223 -1.891 1.00 98.81 86 VAL A N 1
ATOM 615 C CA . VAL A 1 86 ? 12.025 -3.389 -3.081 1.00 98.81 86 VAL A CA 1
ATOM 616 C C . VAL A 1 86 ? 11.786 -1.964 -2.613 1.00 98.81 86 VAL A C 1
ATOM 618 O O . VAL A 1 86 ? 10.944 -1.727 -1.750 1.00 98.81 86 VAL A O 1
ATOM 621 N N . ILE A 1 87 ? 12.519 -1.031 -3.199 1.00 98.62 87 ILE A N 1
ATOM 622 C CA . ILE A 1 87 ? 12.327 0.398 -3.020 1.00 98.62 87 ILE A CA 1
ATOM 623 C C . ILE A 1 87 ? 11.777 0.944 -4.328 1.00 98.62 87 ILE A C 1
ATOM 625 O O . ILE A 1 87 ? 12.465 0.898 -5.349 1.00 98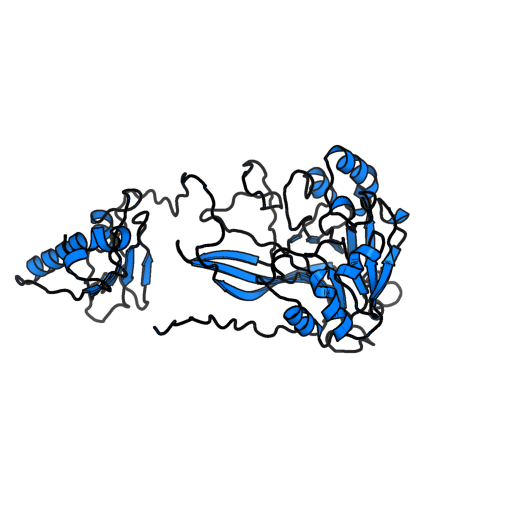.62 87 ILE A O 1
ATOM 629 N N . THR A 1 88 ? 10.548 1.447 -4.308 1.00 98.06 88 THR A N 1
ATOM 630 C CA . THR A 1 88 ? 9.894 1.948 -5.515 1.00 98.06 88 THR A CA 1
ATOM 631 C C . THR A 1 88 ? 10.627 3.161 -6.057 1.00 98.06 88 THR A C 1
ATOM 633 O O . THR A 1 88 ? 10.969 3.164 -7.234 1.00 98.06 88 THR A O 1
ATOM 636 N N . HIS A 1 89 ? 10.949 4.132 -5.205 1.00 97.56 89 HIS A N 1
ATOM 637 C CA . HIS A 1 89 ? 11.726 5.317 -5.553 1.00 97.56 89 HIS A CA 1
ATOM 638 C C . HIS A 1 89 ? 12.387 5.935 -4.306 1.00 97.56 89 HIS A C 1
ATOM 640 O O . HIS A 1 89 ? 12.381 5.348 -3.227 1.00 97.56 89 HIS A O 1
ATOM 646 N N . SER A 1 90 ? 13.047 7.084 -4.453 1.00 96.19 90 SER A N 1
ATOM 647 C CA . SER A 1 90 ? 14.010 7.583 -3.454 1.00 96.19 90 SER A CA 1
ATOM 648 C C . SER A 1 90 ? 13.458 8.594 -2.441 1.00 96.19 90 SER A C 1
ATOM 650 O O . SER A 1 90 ? 14.241 9.243 -1.741 1.00 96.19 90 SER A O 1
ATOM 652 N N . ASP A 1 91 ? 12.142 8.765 -2.356 1.00 94.06 91 ASP A N 1
ATOM 653 C CA . ASP A 1 91 ? 11.541 9.782 -1.492 1.00 94.06 91 ASP A CA 1
ATOM 654 C C . ASP A 1 91 ? 11.443 9.301 -0.043 1.00 94.06 91 ASP A C 1
ATOM 656 O O . ASP A 1 91 ? 11.356 8.106 0.254 1.00 94.06 91 ASP A O 1
ATOM 660 N N . LYS A 1 92 ? 11.520 10.259 0.893 1.00 93.31 92 LYS A N 1
ATOM 661 C CA . LYS A 1 92 ? 11.625 10.001 2.341 1.00 93.31 92 LYS A CA 1
ATOM 662 C C . LYS A 1 92 ? 10.515 9.059 2.819 1.00 93.31 92 LYS A C 1
ATOM 664 O O . LYS A 1 92 ? 10.774 8.121 3.567 1.00 93.31 92 LYS A O 1
ATOM 669 N N . ASP A 1 93 ? 9.300 9.316 2.379 1.00 91.06 93 ASP A N 1
ATOM 670 C CA . ASP A 1 93 ? 8.072 8.575 2.647 1.00 91.06 93 ASP A CA 1
ATOM 671 C C . ASP A 1 93 ? 8.039 7.135 2.120 1.00 91.06 93 ASP A C 1
ATOM 673 O O . ASP A 1 93 ? 7.140 6.384 2.489 1.00 91.06 93 ASP A O 1
ATOM 677 N N . HIS A 1 94 ? 9.061 6.703 1.380 1.00 94.69 94 HIS A N 1
ATOM 678 C CA . HIS A 1 94 ? 9.216 5.323 0.913 1.00 94.69 94 HIS A CA 1
ATOM 679 C C . HIS A 1 94 ? 10.424 4.611 1.531 1.00 94.69 94 HIS A C 1
ATOM 681 O O . HIS A 1 94 ? 10.469 3.382 1.533 1.00 94.69 94 HIS A O 1
ATOM 687 N N . ILE A 1 95 ? 11.402 5.339 2.084 1.00 95.69 95 ILE A N 1
ATOM 688 C CA . ILE A 1 95 ? 12.693 4.741 2.485 1.00 95.69 95 ILE A CA 1
ATOM 689 C C . ILE A 1 95 ? 13.158 5.062 3.903 1.00 95.69 95 ILE A C 1
ATOM 691 O O . ILE A 1 95 ? 14.080 4.411 4.402 1.00 95.69 95 ILE A O 1
ATOM 695 N N . SER A 1 96 ? 12.566 6.056 4.570 1.00 94.62 96 SER A N 1
ATOM 696 C CA . SER A 1 96 ? 13.107 6.614 5.818 1.00 94.62 96 SER A CA 1
ATOM 697 C C . SER A 1 96 ? 13.215 5.624 6.977 1.00 94.62 96 SER A C 1
ATOM 699 O O . SER A 1 96 ? 13.925 5.904 7.942 1.00 94.62 96 SER A O 1
ATOM 701 N N . TYR A 1 97 ? 12.495 4.502 6.932 1.00 95.50 97 TYR A N 1
ATOM 702 C CA . TYR A 1 97 ? 12.456 3.505 8.001 1.00 95.50 97 TYR A CA 1
ATOM 703 C C . TYR A 1 97 ? 13.231 2.222 7.679 1.00 95.50 97 TYR A C 1
ATOM 705 O O . TYR A 1 97 ? 13.336 1.361 8.550 1.00 95.50 97 TYR A O 1
ATOM 713 N N . LEU A 1 98 ? 13.823 2.089 6.487 1.00 97.00 98 LEU A N 1
ATOM 714 C CA . LEU A 1 98 ? 14.520 0.862 6.080 1.00 97.00 98 LEU A CA 1
ATOM 715 C C . LEU A 1 98 ? 15.821 0.600 6.849 1.00 97.00 98 LEU A C 1
ATOM 717 O O . LEU A 1 98 ? 16.092 -0.540 7.215 1.00 97.00 98 LEU A O 1
ATOM 721 N N . ASP A 1 99 ? 16.615 1.631 7.136 1.00 97.44 99 ASP A N 1
ATOM 722 C CA . ASP A 1 99 ? 17.909 1.475 7.815 1.00 97.44 99 ASP A CA 1
ATOM 723 C C . ASP A 1 99 ? 17.832 0.750 9.176 1.00 97.44 99 ASP A C 1
ATOM 725 O O . ASP A 1 99 ? 18.540 -0.245 9.364 1.00 97.44 99 ASP A O 1
ATOM 729 N N . PRO A 1 100 ? 16.955 1.147 10.124 1.00 96.44 100 PRO A N 1
ATOM 730 C CA . PRO A 1 100 ? 16.816 0.420 11.383 1.00 96.44 100 PRO A CA 1
ATOM 731 C C . PRO A 1 100 ? 16.240 -0.995 11.206 1.00 96.44 100 PRO A C 1
ATOM 733 O O . PRO A 1 100 ? 16.561 -1.867 12.013 1.00 96.44 100 PRO A O 1
ATOM 736 N N . ILE A 1 101 ? 15.440 -1.252 10.163 1.00 96.38 101 ILE A N 1
ATOM 737 C CA . ILE A 1 101 ? 14.933 -2.598 9.846 1.00 96.38 101 ILE A CA 1
ATOM 738 C C . ILE A 1 101 ? 16.091 -3.505 9.420 1.00 96.38 101 ILE A C 1
ATOM 740 O O . ILE A 1 101 ? 16.255 -4.587 9.984 1.00 96.38 101 ILE A O 1
ATOM 744 N N . LEU A 1 102 ? 16.936 -3.053 8.492 1.00 97.06 102 LEU A N 1
ATOM 745 C CA . LEU A 1 102 ? 18.103 -3.807 8.021 1.00 97.06 102 LEU A CA 1
ATOM 746 C C . LEU A 1 102 ? 19.095 -4.077 9.163 1.00 97.06 102 LEU A C 1
ATOM 748 O O . LEU A 1 102 ? 19.498 -5.217 9.398 1.00 97.06 102 LEU A O 1
ATOM 752 N N . ASN A 1 103 ? 19.404 -3.051 9.961 1.00 96.75 103 ASN A N 1
ATOM 753 C CA . ASN A 1 103 ? 20.306 -3.166 11.111 1.00 96.75 103 ASN A CA 1
ATOM 754 C C . ASN A 1 103 ? 19.768 -4.074 12.232 1.00 96.75 103 ASN A C 1
ATOM 756 O O . ASN A 1 103 ? 20.554 -4.616 13.014 1.00 96.75 103 ASN A O 1
ATOM 760 N N . LYS A 1 104 ? 18.441 -4.240 12.338 1.00 95.00 104 LYS A N 1
ATOM 761 C CA . LYS A 1 104 ? 17.825 -5.178 13.283 1.00 95.00 104 LYS A CA 1
ATOM 762 C C . LYS A 1 104 ? 18.043 -6.632 12.865 1.00 95.00 104 LYS A C 1
ATOM 764 O O . LYS A 1 104 ? 18.371 -7.434 13.738 1.00 95.00 104 LYS A O 1
ATOM 769 N N . HIS A 1 105 ? 17.836 -6.953 11.587 1.00 91.75 105 HIS A N 1
ATOM 770 C CA . HIS A 1 105 ? 17.906 -8.330 11.084 1.00 91.75 105 HIS A CA 1
ATOM 771 C C . HIS A 1 105 ? 19.355 -8.814 10.949 1.00 91.75 105 HIS A C 1
ATOM 773 O O . HIS A 1 105 ? 19.627 -9.968 11.252 1.00 91.75 105 HIS A O 1
ATOM 779 N N . LYS A 1 106 ? 20.298 -7.915 10.619 1.00 87.88 106 LYS A N 1
ATOM 780 C CA . LYS A 1 106 ? 21.741 -8.215 10.511 1.00 87.88 106 LYS A CA 1
ATOM 781 C C . LYS A 1 106 ? 22.083 -9.329 9.514 1.00 87.88 106 LYS A C 1
ATOM 783 O O . LYS A 1 106 ? 23.046 -10.071 9.704 1.00 87.88 106 LYS A O 1
ATOM 788 N N . GLU A 1 107 ? 21.309 -9.422 8.446 1.00 88.19 107 GLU A N 1
ATOM 789 C CA . GLU A 1 107 ? 21.528 -10.347 7.339 1.00 88.19 107 GLU A CA 1
ATOM 790 C C . GLU A 1 107 ? 21.671 -9.539 6.056 1.00 88.19 107 GLU A C 1
ATOM 792 O O . GLU A 1 107 ? 21.025 -8.504 5.916 1.00 88.19 107 GLU A O 1
ATOM 797 N N . TYR A 1 108 ? 22.521 -9.981 5.129 1.00 94.69 108 TYR A N 1
ATOM 798 C CA . TYR A 1 108 ? 22.609 -9.336 3.820 1.00 94.69 108 TYR A CA 1
ATOM 799 C C . TYR A 1 108 ? 21.305 -9.554 3.057 1.00 94.69 108 TYR A C 1
ATOM 801 O O . TYR A 1 108 ? 20.933 -10.690 2.769 1.00 94.69 108 TYR A O 1
ATOM 809 N N . VAL A 1 109 ? 20.633 -8.459 2.717 1.00 96.06 109 VAL A N 1
ATOM 810 C CA . VAL A 1 109 ? 19.336 -8.466 2.044 1.00 96.06 109 VAL A CA 1
ATOM 811 C C . VAL A 1 109 ? 19.474 -7.760 0.707 1.00 96.06 109 VAL A C 1
ATOM 813 O O . VAL A 1 109 ? 19.934 -6.619 0.642 1.00 96.06 109 VAL A O 1
ATOM 816 N N . SER A 1 110 ? 19.034 -8.417 -0.366 1.00 97.75 110 SER A N 1
ATOM 817 C CA . SER A 1 110 ? 18.970 -7.787 -1.683 1.00 97.75 110 SER A CA 1
ATOM 818 C C . SER A 1 110 ? 17.932 -6.664 -1.682 1.00 97.75 110 SER A C 1
ATOM 820 O O . SER A 1 110 ? 16.759 -6.900 -1.373 1.00 97.75 110 SER A O 1
ATOM 822 N N . VAL A 1 111 ? 18.351 -5.461 -2.066 1.00 98.44 111 VAL A N 1
ATOM 823 C CA . VAL A 1 111 ? 17.517 -4.259 -2.135 1.00 98.44 111 VAL A CA 1
ATOM 824 C C . VAL A 1 111 ? 17.365 -3.834 -3.590 1.00 98.44 111 VAL A C 1
ATOM 826 O O . VAL A 1 111 ? 18.294 -3.309 -4.194 1.00 98.44 111 VAL A O 1
ATOM 829 N N . HIS A 1 112 ? 16.195 -4.051 -4.181 1.00 98.56 112 HIS A N 1
ATOM 830 C CA . HIS A 1 112 ? 15.915 -3.684 -5.569 1.00 98.56 112 HIS A CA 1
ATOM 831 C C . HIS A 1 112 ? 15.460 -2.229 -5.696 1.00 98.56 112 HIS A C 1
ATOM 833 O O . HIS A 1 112 ? 14.580 -1.805 -4.954 1.00 98.56 112 HIS A O 1
ATOM 839 N N . HIS A 1 113 ? 16.026 -1.481 -6.647 1.00 98.38 113 HIS A N 1
ATOM 840 C CA . HIS A 1 113 ? 15.759 -0.046 -6.840 1.00 98.38 113 HIS A CA 1
ATOM 841 C C . HIS A 1 113 ? 15.931 0.374 -8.322 1.00 98.38 113 HIS A C 1
ATOM 843 O O . HIS A 1 113 ? 16.682 -0.285 -9.042 1.00 98.38 113 HIS A O 1
ATOM 849 N N . PRO A 1 114 ? 15.284 1.449 -8.816 1.00 97.31 114 PRO A N 1
ATOM 850 C CA . PRO 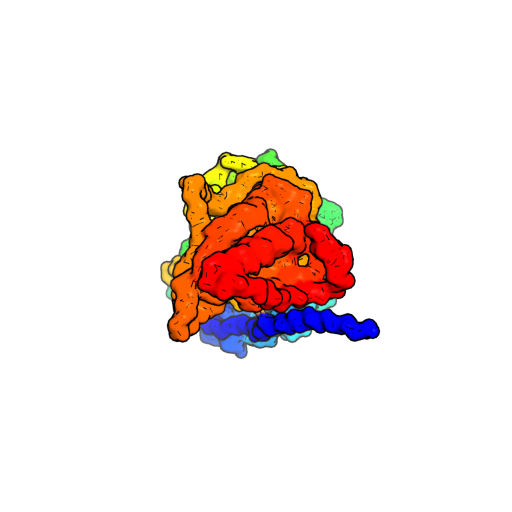A 1 114 ? 15.317 1.816 -10.246 1.00 97.31 114 PRO A CA 1
ATOM 851 C C . PRO A 1 114 ? 16.570 2.609 -10.682 1.00 97.31 114 PRO A C 1
ATOM 853 O O . PRO A 1 114 ? 17.154 2.374 -11.741 1.00 97.31 114 PRO A O 1
ATOM 856 N N . CYS A 1 115 ? 17.029 3.549 -9.852 1.00 97.06 115 CYS A N 1
ATOM 857 C CA . CYS A 1 115 ? 18.085 4.515 -10.205 1.00 97.06 115 CYS A CA 1
ATOM 858 C C . CYS A 1 115 ? 19.393 4.285 -9.438 1.00 97.06 115 CYS A C 1
ATOM 860 O O . CYS A 1 115 ? 19.474 3.386 -8.612 1.00 97.06 115 CYS A O 1
ATOM 862 N N . GLN A 1 116 ? 20.422 5.096 -9.695 1.00 95.44 116 GLN A N 1
ATOM 863 C CA . GLN A 1 116 ? 21.731 4.989 -9.037 1.00 95.44 116 GLN A CA 1
ATOM 864 C C . GLN A 1 116 ? 21.626 4.992 -7.498 1.00 95.44 116 GLN A C 1
ATOM 866 O O . GLN A 1 116 ? 20.881 5.782 -6.920 1.00 95.44 116 GLN A O 1
ATOM 871 N N . TRP A 1 117 ? 22.408 4.134 -6.830 1.00 95.94 117 TRP A N 1
ATOM 872 C CA . TRP A 1 117 ? 22.287 3.888 -5.383 1.00 95.94 117 TRP A CA 1
ATOM 873 C C . TRP A 1 117 ? 22.625 5.105 -4.498 1.00 95.94 117 TRP A C 1
ATOM 875 O O . TRP A 1 117 ? 22.141 5.215 -3.373 1.00 95.94 117 TRP A O 1
ATOM 885 N N . ASN A 1 118 ? 23.424 6.050 -5.004 1.00 93.44 118 ASN A N 1
ATOM 886 C CA . ASN A 1 118 ? 23.946 7.177 -4.223 1.00 93.44 118 ASN A CA 1
ATOM 887 C C . ASN A 1 118 ? 22.856 7.979 -3.495 1.00 93.44 118 ASN A C 1
ATOM 889 O O . ASN A 1 118 ? 23.062 8.382 -2.353 1.00 93.44 118 ASN A O 1
ATOM 893 N N . GLU A 1 119 ? 21.687 8.174 -4.105 1.00 90.00 119 GLU A N 1
ATOM 894 C CA . GLU A 1 119 ? 20.599 8.936 -3.483 1.00 90.00 119 GLU A CA 1
ATOM 895 C C . GLU A 1 119 ? 19.956 8.207 -2.292 1.00 90.00 119 GLU A C 1
ATOM 897 O O . GLU A 1 119 ? 19.568 8.850 -1.317 1.00 90.00 119 GLU A O 1
ATOM 902 N N . TYR A 1 120 ? 19.928 6.872 -2.306 1.00 95.62 120 TYR A N 1
ATOM 903 C CA . TYR A 1 120 ? 19.362 6.056 -1.225 1.00 95.62 120 TYR A CA 1
ATOM 904 C C . TYR A 1 120 ? 20.248 6.062 0.025 1.00 95.62 120 TYR A C 1
ATOM 906 O O . TYR A 1 120 ? 19.739 5.978 1.145 1.00 95.62 120 TYR A O 1
ATOM 914 N N . THR A 1 121 ? 21.564 6.258 -0.140 1.00 94.69 121 THR A N 1
ATOM 915 C CA . THR A 1 121 ? 22.535 6.301 0.974 1.00 94.69 121 THR A CA 1
ATOM 916 C C . THR A 1 121 ? 22.290 7.436 1.973 1.00 94.69 121 THR A C 1
ATOM 918 O O . THR A 1 121 ? 22.779 7.403 3.105 1.00 94.69 121 THR A O 1
ATOM 921 N N . LYS A 1 122 ? 21.479 8.434 1.591 1.00 93.25 122 LYS A N 1
ATOM 922 C CA . LYS A 1 122 ? 21.010 9.500 2.488 1.00 93.25 122 LYS A CA 1
ATOM 923 C C . LYS A 1 122 ? 20.210 8.941 3.666 1.00 93.25 122 LYS A C 1
ATOM 925 O O . LYS A 1 122 ? 20.302 9.482 4.769 1.00 93.25 122 LYS A O 1
ATOM 930 N N . TYR A 1 123 ? 19.469 7.858 3.434 1.00 95.00 123 TYR A N 1
ATOM 931 C CA . TYR A 1 123 ? 18.591 7.230 4.419 1.00 95.00 123 TYR A CA 1
ATOM 932 C C . TYR A 1 123 ? 19.062 5.835 4.823 1.00 95.00 123 TYR A C 1
ATOM 934 O O . TYR A 1 123 ? 18.868 5.466 5.975 1.00 95.00 123 TYR A O 1
ATOM 942 N N . ILE A 1 124 ? 19.710 5.093 3.919 1.00 96.62 124 ILE A N 1
ATOM 943 C CA . ILE A 1 124 ? 20.153 3.711 4.132 1.00 96.62 124 ILE A CA 1
ATOM 944 C C . ILE A 1 124 ? 21.679 3.676 4.228 1.00 96.62 124 ILE A C 1
ATOM 946 O O . ILE A 1 124 ? 22.383 3.776 3.226 1.00 96.62 124 ILE A O 1
ATOM 950 N N . LYS A 1 125 ? 22.194 3.542 5.449 1.00 96.88 125 LYS A N 1
ATOM 951 C CA . LYS A 1 125 ? 23.630 3.459 5.765 1.00 96.88 125 LYS A CA 1
ATOM 952 C C . LYS A 1 125 ? 24.058 2.050 6.170 1.00 96.88 125 LYS A C 1
ATOM 954 O O . LYS A 1 125 ? 25.252 1.791 6.290 1.00 96.88 125 LYS A O 1
ATOM 959 N N . SER A 1 126 ? 23.089 1.178 6.423 1.00 96.31 126 SER A N 1
ATOM 960 C CA . SER A 1 126 ? 23.284 -0.210 6.807 1.00 96.31 126 SER A CA 1
ATOM 961 C C . SER A 1 126 ? 24.158 -0.959 5.800 1.00 96.31 126 SER A C 1
ATOM 963 O O . SER A 1 126 ? 23.866 -0.976 4.606 1.00 96.31 126 SER A O 1
ATOM 965 N N . GLU A 1 127 ? 25.201 -1.628 6.295 1.00 96.31 127 GLU A N 1
ATOM 966 C CA . GLU A 1 127 ? 26.066 -2.507 5.492 1.00 96.31 127 GLU A CA 1
ATOM 967 C C . GLU A 1 127 ? 25.349 -3.775 5.006 1.00 96.31 127 GLU A C 1
ATOM 969 O O . GLU A 1 127 ? 25.825 -4.449 4.100 1.00 96.31 127 GLU A O 1
ATOM 974 N N . TYR A 1 128 ? 24.196 -4.084 5.602 1.00 97.50 128 TYR A N 1
ATOM 975 C CA . TYR A 1 128 ? 23.365 -5.239 5.280 1.00 97.50 128 TYR A CA 1
ATOM 976 C C . TYR A 1 128 ? 22.512 -5.036 4.015 1.00 97.50 128 TYR A C 1
ATOM 978 O O . TYR A 1 128 ? 21.871 -5.977 3.552 1.00 97.50 128 TYR A O 1
ATOM 986 N N . ALA A 1 129 ? 22.492 -3.828 3.441 1.00 97.88 129 ALA A N 1
ATOM 987 C CA . ALA A 1 129 ? 21.853 -3.572 2.154 1.00 97.88 129 ALA A CA 1
ATOM 988 C C . ALA A 1 129 ? 22.763 -4.018 0.999 1.00 97.88 129 ALA A C 1
ATOM 990 O O . ALA A 1 129 ? 23.827 -3.435 0.795 1.00 97.88 129 ALA A O 1
ATOM 991 N N . ASP A 1 130 ? 22.312 -4.988 0.203 1.00 97.88 130 ASP A N 1
ATOM 992 C CA . ASP A 1 130 ? 22.933 -5.346 -1.076 1.00 97.88 130 ASP A CA 1
ATOM 993 C C . ASP A 1 130 ? 22.139 -4.719 -2.243 1.00 97.88 130 ASP A C 1
ATOM 995 O O . ASP A 1 130 ? 21.078 -5.233 -2.607 1.00 97.88 130 ASP A O 1
ATOM 999 N N . PRO A 1 131 ? 22.575 -3.578 -2.807 1.00 97.94 131 PRO A N 1
ATOM 1000 C CA . PRO A 1 131 ? 21.807 -2.843 -3.808 1.00 97.94 131 PRO A CA 1
ATOM 1001 C C . PRO A 1 131 ? 21.781 -3.540 -5.176 1.00 97.94 131 PRO A C 1
ATOM 1003 O O . PRO A 1 131 ? 22.807 -3.858 -5.771 1.00 97.94 131 PRO A O 1
ATOM 1006 N N . GLN A 1 132 ? 20.577 -3.726 -5.716 1.00 97.88 132 GLN A N 1
ATOM 1007 C CA . GLN A 1 132 ? 20.289 -4.478 -6.934 1.00 97.88 132 GLN A CA 1
ATOM 1008 C C . GLN A 1 132 ? 19.479 -3.634 -7.925 1.00 97.88 132 GLN A C 1
ATOM 1010 O O . GLN A 1 132 ? 18.253 -3.782 -8.025 1.00 97.88 132 GLN A O 1
ATOM 1015 N N . GLN A 1 133 ? 20.161 -2.786 -8.699 1.00 97.44 133 GLN A N 1
ATOM 1016 C CA . GLN A 1 133 ? 19.501 -1.883 -9.644 1.00 97.44 133 GLN A CA 1
ATOM 1017 C C . GLN A 1 133 ? 18.669 -2.636 -10.703 1.00 97.44 133 GLN A C 1
ATOM 1019 O O . GLN A 1 133 ? 19.086 -3.661 -11.251 1.00 97.44 133 GLN A O 1
ATOM 1024 N N . VAL A 1 134 ? 17.486 -2.106 -11.005 1.00 97.69 134 VAL A N 1
ATOM 1025 C CA . VAL A 1 134 ? 16.618 -2.511 -12.113 1.00 97.69 134 VAL A CA 1
ATOM 1026 C C . VAL A 1 134 ? 16.638 -1.381 -13.137 1.00 97.69 134 VAL A C 1
ATOM 1028 O O . VAL A 1 134 ? 16.139 -0.294 -12.869 1.00 97.69 134 VAL A O 1
ATOM 1031 N N . LEU A 1 135 ? 17.262 -1.618 -14.288 1.00 96.62 135 LEU A N 1
ATOM 1032 C CA . LEU A 1 135 ? 17.436 -0.598 -15.328 1.00 96.62 135 LEU A CA 1
ATOM 1033 C C . LEU A 1 135 ? 16.104 -0.208 -15.987 1.00 96.62 135 LEU A C 1
ATOM 1035 O O . LEU A 1 135 ? 15.102 -0.894 -15.800 1.00 96.62 135 LEU A O 1
ATOM 1039 N N . ASP A 1 136 ? 16.127 0.881 -16.762 1.00 97.44 136 ASP A N 1
ATOM 1040 C CA . ASP A 1 136 ? 14.971 1.381 -17.516 1.00 97.44 136 ASP A CA 1
ATOM 1041 C C . ASP A 1 136 ? 14.304 0.271 -18.333 1.00 97.44 136 ASP A C 1
ATOM 1043 O O . ASP A 1 136 ? 14.930 -0.403 -19.155 1.00 97.44 136 ASP A O 1
ATOM 1047 N N . CYS A 1 137 ? 13.019 0.069 -18.063 1.00 97.88 137 CYS A N 1
ATOM 1048 C CA . CYS A 1 137 ? 12.208 -0.943 -18.712 1.00 97.88 137 CYS A CA 1
ATOM 1049 C C . CYS A 1 137 ? 10.728 -0.562 -18.638 1.00 97.88 137 CYS A C 1
ATOM 1051 O O . CYS A 1 137 ? 10.272 0.086 -17.699 1.00 97.88 137 CYS A O 1
ATOM 1053 N N . HIS A 1 138 ? 9.980 -0.939 -19.677 1.00 97.25 138 HIS A N 1
ATOM 1054 C CA . HIS A 1 138 ? 8.603 -0.474 -19.915 1.00 97.25 138 HIS A CA 1
ATOM 1055 C C . HIS A 1 138 ? 7.606 -1.642 -20.040 1.00 97.25 138 HIS A C 1
ATOM 1057 O O . HIS A 1 138 ? 6.463 -1.432 -20.437 1.00 97.25 138 HIS A O 1
ATOM 1063 N N . ASN A 1 139 ? 8.057 -2.873 -19.784 1.00 96.69 139 ASN A N 1
ATOM 1064 C CA . ASN A 1 139 ? 7.257 -4.100 -19.718 1.00 96.69 139 ASN A CA 1
ATOM 1065 C C . ASN A 1 139 ? 8.061 -5.216 -19.011 1.00 96.69 139 ASN A C 1
ATOM 1067 O O . ASN A 1 139 ? 9.285 -5.117 -18.874 1.00 96.69 139 ASN A O 1
ATOM 1071 N N . ILE A 1 140 ? 7.385 -6.289 -18.590 1.00 96.31 140 ILE A N 1
ATOM 1072 C CA . ILE A 1 140 ? 7.968 -7.418 -17.842 1.00 96.31 140 ILE A CA 1
ATOM 1073 C C . ILE A 1 140 ? 9.080 -8.113 -18.628 1.00 96.31 140 ILE A C 1
ATOM 1075 O O . ILE A 1 140 ? 10.101 -8.486 -18.046 1.00 96.31 140 ILE A O 1
ATOM 1079 N N . GLU A 1 141 ? 8.888 -8.289 -19.936 1.00 95.75 141 GLU A N 1
ATOM 1080 C CA . GLU A 1 141 ? 9.866 -8.935 -20.815 1.00 95.75 141 GLU A CA 1
ATOM 1081 C C . GLU A 1 141 ? 11.200 -8.176 -20.804 1.00 95.75 141 GLU A C 1
ATOM 1083 O O . GLU A 1 141 ? 12.244 -8.769 -20.539 1.00 95.75 141 GLU A O 1
ATOM 1088 N N . ASN A 1 142 ? 11.153 -6.855 -20.985 1.00 96.75 142 ASN A N 1
ATOM 1089 C CA . ASN A 1 142 ? 12.329 -5.991 -21.025 1.00 96.75 142 ASN A CA 1
ATOM 1090 C C . ASN A 1 142 ? 12.949 -5.767 -19.644 1.00 96.75 142 ASN A C 1
ATOM 1092 O O . ASN A 1 142 ? 14.162 -5.606 -19.544 1.00 96.75 142 ASN A O 1
ATOM 1096 N N . CYS A 1 143 ? 12.150 -5.779 -18.571 1.00 96.38 143 CYS A N 1
ATOM 1097 C CA . CYS A 1 143 ? 12.700 -5.756 -17.217 1.00 96.38 143 CYS A CA 1
ATOM 1098 C C . CYS A 1 143 ? 13.466 -7.052 -16.891 1.00 96.38 143 CYS A C 1
ATOM 1100 O O . CYS A 1 143 ? 14.323 -7.042 -16.008 1.00 96.38 143 CYS A O 1
ATOM 1102 N N . ALA A 1 144 ? 13.149 -8.161 -17.579 1.00 93.00 144 ALA A N 1
ATOM 1103 C CA . ALA A 1 144 ? 13.865 -9.441 -17.565 1.00 93.00 144 ALA A CA 1
ATOM 1104 C C . ALA A 1 144 ? 14.208 -9.984 -16.161 1.00 93.00 144 ALA A C 1
ATOM 1106 O O . ALA A 1 144 ? 15.193 -10.702 -15.973 1.00 93.00 144 ALA A O 1
ATOM 1107 N N . LYS A 1 145 ? 13.390 -9.651 -15.153 1.00 92.44 145 LYS A N 1
ATOM 1108 C CA . LYS A 1 145 ? 13.647 -9.972 -13.746 1.00 92.44 145 LYS A CA 1
ATOM 1109 C C . LYS A 1 145 ? 12.388 -10.517 -13.088 1.00 92.44 145 LYS A C 1
ATOM 1111 O O .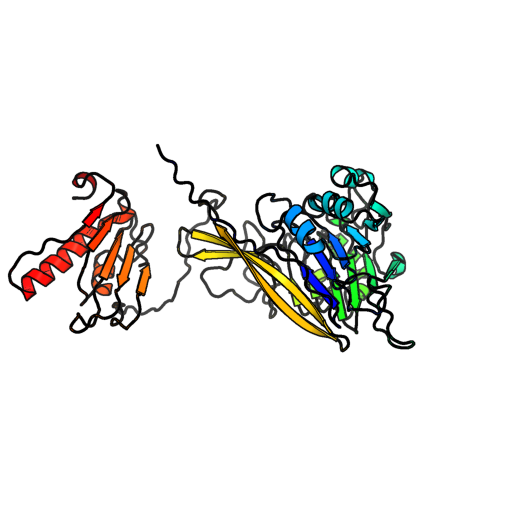 LYS A 1 145 ? 11.367 -9.839 -12.973 1.00 92.44 145 LYS A O 1
ATOM 1116 N N . LYS A 1 146 ? 12.475 -11.776 -12.662 1.00 92.75 146 LYS A N 1
ATOM 1117 C CA . LYS A 1 146 ? 11.424 -12.496 -11.944 1.00 92.75 146 LYS A CA 1
ATOM 1118 C C . LYS A 1 146 ? 12.013 -13.073 -10.665 1.00 92.75 146 LYS A C 1
ATOM 1120 O O . LYS A 1 146 ? 12.827 -13.990 -10.711 1.00 92.75 146 LYS A O 1
ATOM 1125 N N . LEU A 1 147 ? 11.610 -12.511 -9.536 1.00 94.62 147 LEU A N 1
ATOM 1126 C CA . LEU A 1 147 ? 12.089 -12.870 -8.208 1.00 94.62 147 LEU A CA 1
ATOM 1127 C C . LEU A 1 147 ? 11.154 -13.908 -7.589 1.00 94.62 147 LEU A C 1
ATOM 1129 O O . LEU A 1 147 ? 9.934 -13.815 -7.738 1.00 94.62 147 LEU A O 1
ATOM 1133 N N . ASN A 1 148 ? 11.714 -14.883 -6.876 1.00 93.00 148 ASN A N 1
ATOM 1134 C CA . ASN A 1 148 ? 10.941 -15.760 -6.003 1.00 93.00 148 ASN A CA 1
ATOM 1135 C C . ASN A 1 148 ? 10.880 -15.118 -4.613 1.00 93.00 148 ASN A C 1
ATOM 1137 O O . ASN A 1 148 ? 11.915 -15.005 -3.956 1.00 93.00 148 ASN A O 1
ATOM 1141 N N . LEU A 1 149 ? 9.691 -14.684 -4.188 1.00 93.38 149 LEU A N 1
ATOM 1142 C CA . LEU A 1 149 ? 9.512 -14.060 -2.873 1.00 93.38 149 LEU A CA 1
ATOM 1143 C C . LEU A 1 149 ? 9.527 -15.087 -1.739 1.00 93.38 149 LEU A C 1
ATOM 1145 O O . LEU A 1 149 ? 9.816 -14.723 -0.608 1.00 93.38 149 LEU A O 1
ATOM 1149 N N . CYS A 1 150 ? 9.213 -16.350 -2.046 1.00 92.25 150 CYS A N 1
ATOM 1150 C CA . CYS A 1 150 ? 9.061 -17.420 -1.066 1.00 92.25 150 CYS A CA 1
ATOM 1151 C C . CYS A 1 150 ? 9.880 -18.655 -1.487 1.00 92.25 150 CYS A C 1
ATOM 1153 O O . CYS A 1 150 ? 9.301 -19.680 -1.851 1.00 92.25 150 CYS A O 1
ATOM 1155 N N . PRO A 1 151 ? 11.226 -18.580 -1.489 1.00 88.44 151 PRO A N 1
ATOM 1156 C CA . PRO A 1 151 ? 12.122 -19.664 -1.902 1.00 88.44 151 PRO A CA 1
ATOM 1157 C C . PRO A 1 151 ? 11.899 -20.991 -1.175 1.00 88.44 151 PRO A C 1
ATOM 1159 O O . PRO A 1 151 ? 11.981 -22.034 -1.829 1.00 88.44 151 PRO A O 1
ATOM 1162 N N . ASN A 1 152 ? 11.571 -20.957 0.119 1.00 87.25 152 ASN A N 1
ATOM 1163 C CA . ASN A 1 152 ? 11.285 -22.158 0.912 1.00 87.25 152 ASN A CA 1
ATOM 1164 C C . ASN A 1 152 ? 9.917 -22.759 0.568 1.00 87.25 152 ASN A C 1
ATOM 1166 O O . ASN A 1 152 ? 9.719 -23.972 0.626 1.00 87.25 152 ASN A O 1
ATOM 1170 N N . TYR A 1 153 ? 8.975 -21.923 0.133 1.00 84.62 153 TYR A N 1
ATOM 1171 C CA . TYR A 1 153 ? 7.649 -22.346 -0.289 1.00 84.62 153 TYR A CA 1
ATOM 1172 C C . TYR A 1 153 ? 7.671 -22.852 -1.737 1.00 84.62 153 TYR A C 1
ATOM 1174 O O . TYR A 1 153 ? 7.256 -22.181 -2.686 1.00 84.62 153 TYR A O 1
ATOM 1182 N N . GLN A 1 154 ? 8.162 -24.077 -1.911 1.00 70.19 154 GLN A N 1
ATOM 1183 C CA . GLN A 1 154 ? 8.124 -24.777 -3.192 1.00 70.19 154 GLN A CA 1
ATOM 1184 C C . GLN A 1 154 ? 6.833 -25.601 -3.289 1.00 70.19 154 GLN A C 1
ATOM 1186 O O . GLN A 1 154 ? 6.657 -26.575 -2.548 1.00 70.19 154 GLN A O 1
ATOM 1191 N N . PRO A 1 155 ? 5.900 -25.273 -4.198 1.00 65.12 155 PRO A N 1
ATOM 1192 C CA . PRO A 1 155 ? 4.776 -26.160 -4.440 1.00 65.12 155 PRO A CA 1
ATOM 1193 C C . PRO A 1 155 ? 5.280 -27.494 -5.009 1.00 65.12 155 PRO A C 1
ATOM 1195 O O . PRO A 1 155 ? 6.262 -27.538 -5.750 1.00 65.12 155 PRO A O 1
ATOM 1198 N N . LYS A 1 156 ? 4.594 -28.601 -4.683 1.00 61.25 156 LYS A N 1
ATOM 1199 C CA . LYS A 1 156 ? 4.912 -29.926 -5.248 1.00 61.25 156 LYS A CA 1
ATOM 1200 C C . LYS A 1 156 ? 5.062 -29.830 -6.773 1.00 61.25 156 LYS A C 1
ATOM 1202 O O . LYS A 1 156 ? 4.252 -29.166 -7.425 1.00 61.25 156 LYS A O 1
ATOM 1207 N N . PHE A 1 157 ? 6.078 -30.515 -7.305 1.00 47.59 157 PHE A N 1
ATOM 1208 C CA . PHE A 1 157 ? 6.441 -30.527 -8.725 1.00 47.59 157 PHE A CA 1
ATOM 1209 C C . PHE A 1 157 ? 5.196 -30.592 -9.630 1.00 47.59 157 PHE A C 1
ATOM 1211 O O . PHE A 1 157 ? 4.350 -31.472 -9.466 1.00 47.59 157 PHE A O 1
ATOM 1218 N N . GLY A 1 158 ? 5.062 -29.631 -10.550 1.00 48.94 158 GLY A N 1
ATOM 1219 C CA . GLY A 1 158 ? 3.916 -29.518 -11.462 1.00 48.94 158 GLY A CA 1
ATOM 1220 C C . GLY A 1 158 ? 2.759 -28.615 -11.004 1.00 48.94 158 GLY A C 1
ATOM 1221 O O . GLY A 1 158 ? 1.753 -28.546 -11.707 1.00 48.94 158 GLY A O 1
ATOM 1222 N N . ARG A 1 159 ? 2.860 -27.899 -9.871 1.00 55.44 159 ARG A N 1
ATOM 1223 C CA . ARG A 1 159 ? 1.862 -26.890 -9.453 1.00 55.44 159 ARG A CA 1
ATOM 1224 C C . ARG A 1 159 ? 2.410 -25.461 -9.549 1.00 55.44 159 ARG A C 1
ATOM 1226 O O . ARG A 1 159 ? 3.409 -25.134 -8.920 1.00 55.44 159 ARG A O 1
ATOM 1233 N N . ALA A 1 160 ? 1.712 -24.591 -10.279 1.00 55.62 160 ALA A N 1
ATOM 1234 C CA . ALA A 1 160 ? 2.051 -23.176 -10.480 1.00 55.62 160 ALA A CA 1
ATOM 1235 C C . ALA A 1 160 ? 1.645 -22.282 -9.285 1.00 55.62 160 ALA A C 1
ATOM 1237 O O . ALA A 1 160 ? 0.900 -21.319 -9.439 1.00 55.62 160 ALA A O 1
ATOM 1238 N N . ASN A 1 161 ? 2.124 -22.615 -8.082 1.00 67.31 161 ASN A N 1
ATOM 1239 C CA . ASN A 1 161 ? 1.806 -21.896 -6.840 1.00 67.31 161 ASN A CA 1
ATOM 1240 C C . ASN A 1 161 ? 3.036 -21.201 -6.221 1.00 67.31 161 ASN A C 1
ATOM 1242 O O . ASN A 1 161 ? 3.029 -20.902 -5.034 1.00 67.31 161 ASN A O 1
ATOM 1246 N N . SER A 1 162 ? 4.098 -20.944 -6.987 1.00 83.12 162 SER A N 1
ATOM 1247 C CA . SER A 1 162 ? 5.213 -20.114 -6.514 1.00 83.12 162 SER A CA 1
ATOM 1248 C C . SER A 1 162 ? 4.752 -18.668 -6.332 1.00 83.12 162 SER A C 1
ATOM 1250 O O . SER A 1 162 ? 4.018 -18.153 -7.179 1.00 83.12 162 SER A O 1
ATOM 1252 N N . VAL A 1 163 ? 5.224 -17.999 -5.284 1.00 92.19 163 VAL A N 1
ATOM 1253 C CA . VAL A 1 163 ? 5.003 -16.561 -5.097 1.00 92.19 163 VAL A CA 1
ATOM 1254 C C . VAL A 1 163 ? 6.117 -15.814 -5.818 1.00 92.19 163 VAL A C 1
ATOM 1256 O O . VAL A 1 163 ? 7.281 -15.897 -5.425 1.00 92.19 163 VAL A O 1
ATOM 1259 N N . THR A 1 164 ? 5.783 -15.099 -6.889 1.00 93.88 164 THR A N 1
ATOM 1260 C CA . THR A 1 164 ? 6.794 -14.411 -7.704 1.00 93.88 164 THR A CA 1
ATOM 1261 C C . THR A 1 164 ? 6.525 -12.928 -7.827 1.00 93.88 164 THR A C 1
ATOM 1263 O O . THR A 1 164 ? 5.368 -12.525 -7.888 1.00 93.88 164 THR A O 1
ATOM 1266 N N . LEU A 1 165 ? 7.592 -12.139 -7.919 1.00 96.56 165 LEU A N 1
ATOM 1267 C CA . LEU A 1 165 ? 7.549 -10.710 -8.207 1.00 96.56 165 LEU A CA 1
ATOM 1268 C C . LEU A 1 165 ? 8.246 -10.438 -9.538 1.00 96.56 165 LEU A C 1
ATOM 1270 O O . LEU A 1 165 ? 9.391 -10.839 -9.737 1.00 96.56 165 LEU A O 1
ATOM 1274 N N . SER A 1 166 ? 7.563 -9.737 -10.434 1.00 96.88 166 SER A N 1
ATOM 1275 C CA . SER A 1 166 ? 8.132 -9.194 -11.668 1.00 96.88 166 SER A CA 1
ATOM 1276 C C . SER A 1 166 ? 7.980 -7.679 -11.685 1.00 96.88 166 SER A C 1
ATOM 1278 O O . SER A 1 166 ? 7.018 -7.147 -11.131 1.00 96.88 166 SER A O 1
ATOM 1280 N N . PHE A 1 167 ? 8.910 -6.984 -12.332 1.00 98.12 167 PHE A N 1
ATOM 1281 C CA . PHE A 1 167 ? 8.781 -5.548 -12.567 1.00 98.12 167 PHE A CA 1
ATOM 1282 C C . PHE A 1 167 ? 8.084 -5.321 -13.902 1.00 98.12 167 PHE A C 1
ATOM 1284 O O . PHE A 1 167 ? 8.499 -5.885 -14.907 1.00 98.12 167 PHE A O 1
ATOM 1291 N N . VAL A 1 168 ? 7.011 -4.533 -13.902 1.00 97.31 168 VAL A N 1
ATOM 1292 C CA . VAL A 1 168 ? 6.326 -4.088 -15.124 1.00 97.31 168 VAL A CA 1
ATOM 1293 C C . VAL A 1 168 ? 7.070 -2.911 -15.739 1.00 97.31 168 VAL A C 1
ATOM 1295 O O . VAL A 1 168 ? 7.121 -2.789 -16.956 1.00 97.31 168 VAL A O 1
ATOM 1298 N N . ALA A 1 169 ? 7.634 -2.045 -14.898 1.00 97.94 169 ALA A N 1
ATOM 1299 C CA . ALA A 1 169 ? 8.405 -0.897 -15.334 1.00 97.94 169 ALA A CA 1
ATOM 1300 C C . ALA A 1 169 ? 9.402 -0.450 -14.264 1.00 97.94 169 ALA A C 1
ATOM 1302 O O . ALA A 1 169 ? 9.226 -0.751 -13.078 1.00 97.94 169 ALA A O 1
ATOM 1303 N N . SER A 1 170 ? 10.419 0.284 -14.703 1.00 98.31 170 SER A N 1
ATOM 1304 C CA . SER A 1 170 ? 11.449 0.909 -13.874 1.00 98.31 170 SER A CA 1
ATOM 1305 C C . SER A 1 170 ? 11.986 2.145 -14.584 1.00 98.31 170 SER A C 1
ATOM 1307 O O . SER A 1 170 ? 12.133 2.101 -15.803 1.00 98.31 170 SER A O 1
ATOM 1309 N N . ALA A 1 171 ? 12.322 3.204 -13.839 1.00 97.75 171 ALA A N 1
ATOM 1310 C CA . ALA A 1 171 ? 13.097 4.349 -14.332 1.00 97.75 171 ALA A CA 1
ATOM 1311 C C . ALA A 1 171 ? 12.534 5.040 -15.596 1.00 97.75 171 ALA A C 1
ATOM 1313 O O . ALA A 1 171 ? 13.290 5.613 -16.382 1.00 97.75 171 ALA A O 1
ATOM 1314 N N . VAL A 1 172 ? 11.206 5.030 -15.771 1.00 97.94 172 VAL A N 1
ATOM 1315 C CA . VAL A 1 172 ? 10.524 5.582 -16.959 1.00 97.94 172 VAL A CA 1
ATOM 1316 C C . VAL A 1 172 ? 10.766 7.090 -17.110 1.00 97.94 172 VAL A C 1
ATOM 1318 O O . VAL A 1 172 ? 10.830 7.602 -18.229 1.00 97.94 172 VAL A O 1
ATOM 1321 N N . GLY A 1 173 ? 10.940 7.809 -15.997 1.00 96.19 173 GLY A N 1
ATOM 1322 C CA . GLY A 1 173 ? 11.296 9.231 -15.962 1.00 96.19 173 GLY A CA 1
ATOM 1323 C C . GLY A 1 173 ? 12.748 9.544 -16.351 1.00 96.19 173 GLY A C 1
ATOM 1324 O O . GLY A 1 173 ? 13.093 10.721 -16.516 1.00 96.19 173 GLY A O 1
ATOM 1325 N N . GLY A 1 174 ? 13.589 8.520 -16.531 1.00 96.69 174 GLY A N 1
ATOM 1326 C CA . GLY A 1 174 ? 14.997 8.632 -16.903 1.00 96.69 174 GLY A CA 1
ATOM 1327 C C . GLY A 1 174 ? 15.940 8.980 -15.749 1.00 96.69 174 GLY A C 1
ATOM 1328 O O . GLY A 1 174 ? 17.041 9.468 -16.006 1.00 96.69 174 GLY A O 1
ATOM 1329 N N . CYS A 1 175 ? 15.536 8.771 -14.492 1.00 96.31 175 CYS A N 1
ATOM 1330 C CA . CYS A 1 175 ? 16.342 9.038 -13.295 1.00 96.31 175 CYS A CA 1
ATOM 1331 C C . CYS A 1 175 ? 16.925 10.462 -13.256 1.00 96.31 175 CYS A C 1
ATOM 1333 O O . CYS A 1 175 ? 18.122 10.667 -12.998 1.00 96.31 175 CYS A O 1
ATOM 1335 N N . LYS A 1 176 ? 16.099 11.471 -13.570 1.00 94.06 176 LYS A N 1
ATOM 1336 C CA . LYS A 1 176 ? 16.540 12.873 -13.657 1.00 94.06 176 LYS A CA 1
ATOM 1337 C C . LYS A 1 176 ? 17.210 13.315 -12.356 1.00 94.06 176 LYS A C 1
ATOM 1339 O O . LYS A 1 176 ? 16.767 12.977 -11.261 1.00 94.06 176 LYS A O 1
ATOM 1344 N N . ASN A 1 177 ? 18.277 14.104 -12.487 1.00 89.88 177 ASN A N 1
ATOM 1345 C CA . ASN A 1 177 ? 19.120 14.557 -11.373 1.00 89.88 177 ASN A CA 1
ATOM 1346 C C . ASN A 1 177 ? 19.758 13.412 -10.562 1.00 89.88 177 ASN A C 1
ATOM 1348 O O . ASN A 1 177 ? 20.057 13.592 -9.385 1.00 89.88 177 ASN A O 1
ATOM 1352 N N . ASN A 1 178 ? 19.980 12.248 -11.188 1.00 87.81 178 ASN A N 1
ATOM 1353 C CA . ASN A 1 178 ? 20.490 11.027 -10.553 1.00 87.81 178 ASN A CA 1
ATOM 1354 C C . ASN A 1 178 ? 19.605 10.497 -9.414 1.00 87.81 178 ASN A C 1
ATOM 1356 O O . ASN A 1 178 ? 20.080 9.723 -8.585 1.00 87.81 178 ASN A O 1
ATOM 1360 N N . ARG A 1 179 ? 18.328 10.891 -9.386 1.00 92.50 179 ARG A N 1
ATOM 1361 C CA . ARG A 1 179 ? 17.344 10.526 -8.367 1.00 92.50 179 ARG A CA 1
ATOM 1362 C C . ARG A 1 179 ? 16.251 9.664 -8.986 1.00 92.50 179 ARG A C 1
ATOM 1364 O O . ARG A 1 179 ? 15.913 9.856 -10.148 1.00 92.50 179 ARG A O 1
ATOM 1371 N N . ALA A 1 180 ? 15.701 8.737 -8.205 1.00 95.25 180 ALA A N 1
ATOM 1372 C CA . ALA A 1 180 ? 14.443 8.091 -8.557 1.00 95.25 180 ALA A CA 1
ATOM 1373 C C . ALA A 1 180 ? 13.292 8.986 -8.108 1.00 95.25 180 ALA A C 1
ATOM 1375 O O . ALA A 1 180 ? 12.994 9.030 -6.912 1.00 95.25 180 ALA A O 1
ATOM 1376 N N . ASN A 1 181 ? 12.725 9.731 -9.052 1.00 96.19 181 ASN A N 1
ATOM 1377 C CA . ASN A 1 181 ? 11.539 10.553 -8.833 1.00 96.19 181 ASN A CA 1
ATOM 1378 C C . ASN A 1 181 ? 10.279 9.684 -8.971 1.00 96.19 181 ASN A C 1
ATOM 1380 O O . ASN A 1 181 ? 10.364 8.497 -9.291 1.00 96.19 181 ASN A O 1
ATOM 1384 N N . ASN A 1 182 ? 9.109 10.283 -8.786 1.00 96.19 182 ASN A N 1
ATOM 1385 C CA . ASN A 1 182 ? 7.819 9.608 -8.910 1.00 96.19 182 ASN A CA 1
ATOM 1386 C C . ASN A 1 182 ? 7.671 8.864 -10.248 1.00 96.19 182 ASN A C 1
ATOM 1388 O O . ASN A 1 182 ? 7.337 7.679 -10.262 1.00 96.19 182 ASN A O 1
ATOM 1392 N N . GLU A 1 183 ? 8.024 9.507 -11.367 1.00 97.50 183 GLU A N 1
ATOM 1393 C CA . GLU A 1 183 ? 8.004 8.920 -12.717 1.00 97.50 183 GLU A CA 1
ATOM 1394 C C . GLU A 1 183 ? 8.945 7.708 -12.871 1.00 97.50 183 GLU A C 1
ATOM 1396 O O . GLU A 1 183 ? 8.781 6.895 -13.779 1.00 97.50 183 GLU A O 1
ATOM 1401 N N . ASP A 1 184 ? 9.954 7.590 -12.006 1.00 98.25 184 ASP A N 1
ATOM 1402 C CA . ASP A 1 184 ? 10.967 6.532 -12.034 1.00 98.25 184 ASP A CA 1
ATOM 1403 C C . ASP A 1 184 ? 10.591 5.314 -11.178 1.00 98.25 184 ASP A C 1
ATOM 1405 O O . ASP A 1 184 ? 11.357 4.347 -11.135 1.00 98.25 184 ASP A O 1
ATOM 1409 N N . SER A 1 185 ? 9.434 5.355 -10.505 1.00 98.38 185 SER A N 1
ATOM 1410 C CA . SER A 1 185 ? 9.001 4.325 -9.559 1.00 98.38 185 SER A CA 1
ATOM 1411 C C . SER A 1 185 ? 9.027 2.915 -10.156 1.00 98.38 185 SER A C 1
ATOM 1413 O O . SER A 1 185 ? 8.525 2.681 -11.259 1.00 98.38 185 SER A O 1
ATOM 1415 N N . LEU A 1 186 ? 9.547 1.940 -9.400 1.00 98.00 186 LEU A N 1
ATOM 1416 C CA . LEU A 1 186 ? 9.377 0.527 -9.742 1.00 98.00 186 LEU A CA 1
ATOM 1417 C C . LEU A 1 186 ? 7.910 0.129 -9.647 1.00 98.00 186 LEU A C 1
ATOM 1419 O O . LEU A 1 186 ? 7.287 0.222 -8.589 1.00 98.00 186 LEU A O 1
ATOM 1423 N N . ILE A 1 187 ? 7.392 -0.427 -10.738 1.00 97.88 187 ILE A N 1
ATOM 1424 C CA . ILE A 1 187 ? 6.067 -1.038 -10.757 1.00 97.88 187 ILE A CA 1
ATOM 1425 C C . ILE A 1 187 ? 6.228 -2.539 -10.525 1.00 97.88 187 ILE A C 1
ATOM 1427 O O . ILE A 1 187 ? 6.584 -3.285 -11.437 1.00 97.88 187 ILE A O 1
ATOM 1431 N N . ALA A 1 188 ? 5.963 -2.994 -9.303 1.00 97.19 188 ALA A N 1
ATOM 1432 C CA . ALA A 1 188 ? 6.076 -4.390 -8.901 1.00 97.19 188 ALA A CA 1
ATOM 1433 C C . ALA A 1 188 ? 4.735 -5.127 -9.039 1.00 97.19 188 ALA A C 1
ATOM 1435 O O . ALA A 1 188 ? 3.713 -4.720 -8.480 1.00 97.19 188 ALA A O 1
ATOM 1436 N N . LYS A 1 189 ? 4.747 -6.261 -9.746 1.00 96.38 189 LYS A N 1
ATOM 1437 C CA . LYS A 1 189 ? 3.619 -7.189 -9.867 1.00 96.38 189 LYS A CA 1
ATOM 1438 C C . LYS A 1 189 ? 3.947 -8.496 -9.159 1.00 96.38 189 LYS A C 1
ATOM 1440 O O . LYS A 1 189 ? 4.828 -9.241 -9.584 1.00 96.38 189 LYS A O 1
ATOM 1445 N N . ILE A 1 190 ? 3.203 -8.786 -8.099 1.00 95.56 190 ILE A N 1
ATOM 1446 C CA . ILE A 1 190 ? 3.272 -10.043 -7.354 1.00 95.56 190 ILE A CA 1
ATOM 1447 C C . ILE A 1 190 ? 2.226 -10.993 -7.925 1.00 95.56 190 ILE A C 1
ATOM 1449 O O . ILE A 1 190 ? 1.084 -10.587 -8.122 1.00 95.56 190 ILE A O 1
ATOM 1453 N N . THR A 1 191 ? 2.579 -12.253 -8.164 1.00 93.12 191 THR A N 1
ATOM 1454 C CA . THR A 1 191 ? 1.651 -13.286 -8.638 1.00 93.12 191 THR A CA 1
ATOM 1455 C C . THR A 1 191 ? 1.691 -14.515 -7.743 1.00 93.12 191 THR A C 1
ATOM 1457 O O . THR A 1 191 ? 2.771 -15.035 -7.455 1.00 93.12 191 THR A O 1
ATOM 1460 N N . TYR A 1 192 ? 0.516 -15.007 -7.354 1.00 91.69 192 TYR A N 1
ATOM 1461 C CA . TYR A 1 192 ? 0.355 -16.225 -6.565 1.00 91.69 192 TYR A CA 1
ATOM 1462 C C . TYR A 1 192 ? -1.038 -16.829 -6.769 1.00 91.69 192 TYR A C 1
ATOM 1464 O O . TYR A 1 192 ? -2.028 -16.102 -6.771 1.00 91.69 192 TYR A O 1
ATOM 1472 N N . ALA A 1 193 ? -1.121 -18.154 -6.939 1.00 88.62 193 ALA A N 1
ATOM 1473 C CA . ALA A 1 193 ? -2.381 -18.906 -7.027 1.00 88.62 193 ALA A CA 1
ATOM 1474 C C . ALA A 1 193 ? -3.407 -18.318 -8.030 1.00 88.62 193 ALA A C 1
ATOM 1476 O O . ALA A 1 193 ? -4.600 -18.227 -7.745 1.00 88.62 193 ALA A O 1
ATOM 1477 N N . GLY A 1 194 ? -2.933 -17.874 -9.202 1.00 87.12 194 GLY A N 1
ATOM 1478 C CA . GLY A 1 194 ? -3.772 -17.260 -10.244 1.00 87.12 194 GLY A CA 1
ATOM 1479 C C . GLY A 1 194 ? -4.260 -15.840 -9.927 1.00 87.12 194 GLY A C 1
ATOM 1480 O O . GLY A 1 194 ? -5.106 -15.305 -10.639 1.00 87.12 194 GLY A O 1
ATOM 1481 N N . ARG A 1 195 ? -3.750 -15.220 -8.859 1.00 89.62 195 ARG A N 1
ATOM 1482 C CA . ARG A 1 195 ? -4.022 -13.832 -8.478 1.00 89.62 195 ARG A CA 1
ATOM 1483 C C . ARG A 1 195 ? -2.787 -12.977 -8.683 1.00 89.62 195 ARG A C 1
ATOM 1485 O O . ARG A 1 195 ? -1.662 -13.481 -8.659 1.00 89.62 195 ARG A O 1
ATOM 1492 N N . SER A 1 196 ? -3.006 -11.676 -8.846 1.00 92.56 196 SER A N 1
ATOM 1493 C CA . SER A 1 196 ? -1.917 -10.714 -8.847 1.00 92.56 196 SER A CA 1
ATOM 1494 C C . SER A 1 196 ? -2.220 -9.458 -8.041 1.00 92.56 196 SER A C 1
ATOM 1496 O O . SER A 1 196 ? -3.371 -9.011 -7.956 1.00 92.56 196 SER A O 1
ATOM 1498 N N . THR A 1 197 ? -1.156 -8.924 -7.448 1.00 94.75 197 THR A N 1
ATOM 1499 C CA . THR A 1 197 ? -1.139 -7.681 -6.683 1.00 94.75 197 THR A CA 1
ATOM 1500 C C . THR A 1 197 ? -0.155 -6.724 -7.333 1.00 94.75 197 THR A C 1
ATOM 1502 O O . THR A 1 197 ? 0.995 -7.095 -7.560 1.00 94.75 197 THR A O 1
ATOM 1505 N N . LEU A 1 198 ? -0.601 -5.508 -7.634 1.00 96.06 198 LEU A N 1
ATOM 1506 C CA . LEU A 1 198 ? 0.218 -4.471 -8.254 1.00 96.06 198 LEU A CA 1
ATOM 1507 C C . LEU A 1 198 ? 0.529 -3.365 -7.245 1.00 96.06 198 LEU A C 1
ATOM 1509 O O . LEU A 1 198 ? -0.381 -2.836 -6.603 1.00 96.06 198 LEU A O 1
ATOM 1513 N N . ILE A 1 199 ? 1.808 -3.016 -7.137 1.00 96.31 199 ILE A N 1
ATOM 1514 C CA . ILE A 1 199 ? 2.331 -1.938 -6.296 1.00 96.31 199 ILE A CA 1
ATOM 1515 C C . ILE A 1 199 ? 3.163 -1.017 -7.179 1.00 96.31 199 ILE A C 1
ATOM 1517 O O . ILE A 1 199 ? 4.106 -1.472 -7.820 1.00 96.31 199 ILE A O 1
ATOM 1521 N N . THR A 1 200 ? 2.790 0.259 -7.244 1.00 95.00 200 THR A N 1
ATOM 1522 C CA . THR A 1 200 ? 3.381 1.224 -8.186 1.00 95.00 200 THR A CA 1
ATOM 1523 C C . THR A 1 200 ? 4.242 2.293 -7.523 1.00 95.00 200 THR A C 1
ATOM 1525 O O . THR A 1 200 ? 4.777 3.133 -8.238 1.00 95.00 200 THR A O 1
ATOM 1528 N N . GLY A 1 201 ? 4.346 2.301 -6.188 1.00 94.38 201 GLY A N 1
ATOM 1529 C CA . GLY A 1 201 ? 4.882 3.451 -5.456 1.00 94.38 201 GLY A CA 1
ATOM 1530 C C . GLY A 1 201 ? 4.141 4.719 -5.866 1.00 94.38 201 GLY A C 1
ATOM 1531 O O . GLY A 1 201 ? 2.909 4.714 -5.958 1.00 94.38 201 GLY A O 1
ATOM 1532 N N . ASP A 1 202 ? 4.906 5.739 -6.244 1.00 95.50 202 ASP A N 1
ATOM 1533 C CA . ASP A 1 202 ? 4.377 7.047 -6.627 1.00 95.50 202 ASP A CA 1
ATOM 1534 C C . ASP A 1 202 ? 4.352 7.271 -8.138 1.00 95.50 202 ASP A C 1
ATOM 1536 O O . ASP A 1 202 ? 4.277 8.402 -8.608 1.00 95.50 202 ASP A O 1
ATOM 1540 N N . PHE A 1 203 ? 4.354 6.185 -8.921 1.00 96.62 203 PHE A N 1
ATOM 1541 C CA . PHE A 1 203 ? 4.330 6.250 -10.378 1.00 96.62 203 PHE A CA 1
ATOM 1542 C C . PHE A 1 203 ? 3.249 7.188 -10.921 1.00 96.62 203 PHE A C 1
ATOM 1544 O O . PHE A 1 203 ? 2.039 6.978 -10.757 1.00 96.62 203 PHE A O 1
ATOM 1551 N N . GLU A 1 204 ? 3.694 8.198 -11.647 1.00 94.81 204 GLU A N 1
ATOM 1552 C CA . GLU A 1 204 ? 2.843 9.178 -12.290 1.00 94.81 204 GLU A CA 1
ATOM 1553 C C . GLU A 1 204 ? 3.493 9.629 -13.591 1.00 94.81 204 GLU A C 1
ATOM 1555 O O . GLU A 1 204 ? 4.709 9.583 -13.721 1.00 94.81 204 GLU A O 1
ATOM 1560 N N . LEU A 1 205 ? 2.694 10.026 -14.577 1.00 96.19 205 LEU A N 1
ATOM 1561 C CA . LEU A 1 205 ? 3.192 10.560 -15.844 1.00 96.19 205 LEU A CA 1
ATOM 1562 C C . LEU A 1 205 ? 2.200 11.585 -16.386 1.00 96.19 205 LEU A C 1
ATOM 1564 O O . LEU A 1 205 ? 0.991 11.438 -16.210 1.00 96.19 205 LEU A O 1
ATOM 1568 N N . ASP A 1 206 ? 2.697 12.586 -17.110 1.00 95.38 206 ASP A N 1
ATOM 1569 C CA . ASP A 1 206 ? 1.831 13.456 -17.908 1.00 95.38 206 ASP A CA 1
ATOM 1570 C C . ASP A 1 206 ? 1.077 12.650 -18.987 1.00 95.38 206 ASP A C 1
ATOM 1572 O O . ASP A 1 206 ? 1.476 11.551 -19.376 1.00 95.38 206 ASP A O 1
ATOM 1576 N N . ALA A 1 207 ? -0.038 13.193 -19.483 1.00 91.62 207 ALA A N 1
ATOM 1577 C CA . ALA A 1 207 ? -1.014 12.440 -20.281 1.00 91.62 207 ALA A CA 1
ATOM 1578 C C . ALA A 1 207 ? -0.458 11.791 -21.569 1.00 91.62 207 ALA A C 1
ATOM 1580 O O . ALA A 1 207 ? -0.895 10.696 -21.941 1.00 91.62 207 ALA A O 1
ATOM 1581 N N . GLU A 1 208 ? 0.471 12.461 -22.257 1.00 95.50 208 GLU A N 1
ATOM 1582 C CA . GLU A 1 208 ? 1.121 11.944 -23.470 1.00 95.50 208 GLU A CA 1
ATOM 1583 C C . GLU A 1 208 ? 2.108 10.809 -23.129 1.00 95.50 208 GLU A C 1
ATOM 1585 O O . GLU A 1 208 ? 1.826 9.682 -23.542 1.00 95.50 208 GLU A O 1
ATOM 1590 N N . PRO A 1 209 ? 3.132 11.002 -22.266 1.00 96.19 209 PRO A N 1
ATOM 1591 C CA . PRO A 1 209 ? 3.991 9.903 -21.809 1.00 96.19 209 PRO A CA 1
ATOM 1592 C C . PRO A 1 209 ? 3.230 8.723 -21.191 1.00 96.19 209 PRO A C 1
ATOM 1594 O O . PRO A 1 209 ? 3.605 7.571 -21.388 1.00 96.19 209 PRO A O 1
ATOM 1597 N N . MET A 1 210 ? 2.135 8.983 -20.466 1.00 95.81 210 MET A N 1
ATOM 1598 C CA . MET A 1 210 ? 1.271 7.933 -19.921 1.00 95.81 210 MET A CA 1
ATOM 1599 C C . MET A 1 210 ? 0.608 7.105 -21.029 1.00 95.81 210 MET A C 1
ATOM 1601 O O . MET A 1 210 ? 0.429 5.898 -20.880 1.00 95.81 210 MET A O 1
ATOM 1605 N N . THR A 1 211 ? 0.224 7.731 -22.142 1.00 95.88 211 THR A N 1
ATOM 1606 C CA . THR A 1 211 ? -0.345 7.008 -23.285 1.00 95.88 211 THR A CA 1
ATOM 1607 C C . THR A 1 211 ? 0.713 6.098 -23.914 1.00 95.88 211 THR A C 1
ATOM 1609 O O . THR A 1 211 ? 0.446 4.905 -24.050 1.00 95.88 211 THR A O 1
ATOM 1612 N N . ASP A 1 212 ? 1.920 6.608 -24.164 1.00 96.62 212 ASP A N 1
ATOM 1613 C CA . ASP A 1 212 ? 3.042 5.832 -24.719 1.00 96.62 212 ASP A CA 1
ATOM 1614 C C . ASP A 1 212 ? 3.465 4.677 -23.802 1.00 96.62 212 ASP A C 1
ATOM 1616 O O . ASP A 1 212 ? 3.736 3.560 -24.249 1.00 96.62 212 ASP A O 1
ATOM 1620 N N . PHE A 1 213 ? 3.501 4.927 -22.492 1.00 97.19 213 PHE A N 1
ATOM 1621 C CA . PHE A 1 213 ? 3.769 3.903 -21.490 1.00 97.19 213 PHE A CA 1
ATOM 1622 C C . PHE A 1 213 ? 2.727 2.778 -21.558 1.00 97.19 213 PHE A C 1
ATOM 1624 O O . PHE A 1 213 ? 3.076 1.596 -21.595 1.00 97.19 213 PHE A O 1
ATOM 1631 N N . LEU A 1 214 ? 1.439 3.130 -21.626 1.00 95.94 214 LEU A N 1
ATOM 1632 C CA . LEU A 1 214 ? 0.360 2.150 -21.710 1.00 95.94 214 LEU A CA 1
ATOM 1633 C C . LEU A 1 214 ? 0.395 1.348 -23.017 1.00 95.94 214 LEU A C 1
ATOM 1635 O O . LEU A 1 214 ? -0.013 0.191 -23.004 1.00 95.94 214 LEU A O 1
ATOM 1639 N N . GLU A 1 215 ? 0.897 1.883 -24.128 1.00 96.19 215 GLU A N 1
ATOM 1640 C CA . GLU A 1 215 ? 1.069 1.085 -25.353 1.00 96.19 215 GLU A CA 1
ATOM 1641 C C . GLU A 1 215 ? 2.022 -0.102 -25.153 1.00 96.19 215 GLU A C 1
ATOM 1643 O O . GLU A 1 215 ? 1.812 -1.163 -25.741 1.00 96.19 215 GLU A O 1
ATOM 1648 N N . LYS A 1 216 ? 3.015 0.045 -24.269 1.00 95.75 216 LYS A N 1
ATOM 1649 C CA . LYS A 1 216 ? 4.029 -0.980 -23.980 1.00 95.75 216 LYS A CA 1
ATOM 1650 C C . LYS A 1 216 ? 3.639 -1.879 -22.807 1.00 95.75 216 LYS A C 1
ATOM 1652 O O . LYS A 1 216 ? 3.757 -3.097 -22.901 1.00 95.75 216 LYS A O 1
ATOM 1657 N N . ALA A 1 217 ? 3.158 -1.287 -21.715 1.00 95.31 217 ALA A N 1
ATOM 1658 C CA . ALA A 1 217 ? 2.970 -1.970 -20.435 1.00 95.31 217 ALA A CA 1
ATOM 1659 C C . ALA A 1 217 ? 1.565 -2.554 -20.238 1.00 95.31 217 ALA A C 1
ATOM 1661 O O . ALA A 1 217 ? 1.337 -3.338 -19.315 1.00 95.31 217 ALA A O 1
ATOM 1662 N N . ARG A 1 218 ? 0.577 -2.169 -21.061 1.00 92.62 218 ARG A N 1
ATOM 1663 C CA . ARG A 1 218 ? -0.836 -2.477 -20.784 1.00 92.62 218 ARG A CA 1
ATOM 1664 C C . ARG A 1 218 ? -1.138 -3.959 -20.650 1.00 92.62 218 ARG A C 1
ATOM 1666 O O . ARG A 1 218 ? -2.037 -4.269 -19.887 1.00 92.62 218 ARG A O 1
ATOM 1673 N N . VAL A 1 219 ? -0.457 -4.858 -21.356 1.00 91.19 219 VAL A N 1
ATOM 1674 C CA . VAL A 1 219 ? -0.691 -6.313 -21.226 1.00 91.19 219 VAL A CA 1
ATOM 1675 C C . VAL A 1 219 ? -0.202 -6.838 -19.871 1.00 91.19 219 VAL A C 1
ATOM 1677 O O . VAL A 1 219 ? -0.867 -7.654 -19.232 1.00 91.19 219 VAL A O 1
ATOM 1680 N N . ASP A 1 220 ? 0.914 -6.307 -19.385 1.00 93.31 220 ASP A N 1
ATOM 1681 C CA . ASP A 1 220 ? 1.499 -6.708 -18.106 1.00 93.31 220 ASP A CA 1
ATOM 1682 C C . ASP A 1 220 ? 0.750 -6.116 -16.914 1.00 93.31 220 ASP A C 1
ATOM 1684 O O . ASP A 1 220 ? 0.586 -6.779 -15.885 1.00 93.31 220 ASP A O 1
ATOM 1688 N N . LEU A 1 221 ? 0.215 -4.902 -17.078 1.00 90.12 221 LEU A N 1
ATOM 1689 C CA . LEU A 1 221 ? -0.782 -4.338 -16.170 1.00 90.12 221 LEU A CA 1
ATOM 1690 C C . LEU A 1 221 ? -2.072 -5.169 -16.247 1.00 90.12 221 LEU A C 1
ATOM 1692 O O . LEU A 1 221 ? -2.588 -5.646 -15.245 1.00 90.12 221 LEU A O 1
ATOM 1696 N N . LYS A 1 222 ? -2.584 -5.418 -17.450 1.00 73.25 222 LYS A N 1
ATOM 1697 C CA . LYS A 1 222 ? -3.876 -6.064 -17.672 1.00 73.25 222 LYS A CA 1
ATOM 1698 C C . LYS A 1 222 ? -3.742 -7.576 -17.794 1.00 73.25 222 LYS A C 1
ATOM 1700 O O . LYS A 1 222 ? -3.805 -8.146 -18.878 1.00 73.25 222 LYS A O 1
ATOM 1705 N N . SER A 1 223 ? -3.664 -8.239 -16.656 1.00 52.34 223 SER A N 1
ATOM 1706 C CA . SER A 1 223 ? -3.919 -9.677 -16.561 1.00 52.34 223 SER A CA 1
ATOM 1707 C C . SER A 1 223 ? -4.147 -10.005 -15.099 1.00 52.34 223 SER A C 1
ATOM 1709 O O . SER A 1 223 ? -3.198 -10.063 -14.315 1.00 52.34 223 SER A O 1
ATOM 1711 N N . ASP A 1 224 ? -5.420 -10.135 -14.727 1.00 59.75 224 ASP A N 1
ATOM 1712 C CA . ASP A 1 224 ? -5.817 -10.702 -13.442 1.00 59.75 224 ASP A CA 1
ATOM 1713 C C . ASP A 1 224 ? -5.254 -9.943 -12.226 1.00 59.75 224 ASP A C 1
ATOM 1715 O O . ASP A 1 224 ? -4.852 -10.553 -11.228 1.00 59.75 224 ASP A O 1
ATOM 1719 N N . ILE A 1 225 ? -5.187 -8.604 -12.287 1.00 58.38 225 ILE A N 1
ATOM 1720 C CA . ILE A 1 225 ? -4.904 -7.783 -11.100 1.00 58.38 225 ILE A CA 1
ATOM 1721 C C . ILE A 1 225 ? -6.133 -7.802 -10.214 1.00 58.38 225 ILE A C 1
ATOM 1723 O O . ILE A 1 225 ? -7.218 -7.346 -10.571 1.00 58.38 225 ILE A O 1
ATOM 1727 N N . HIS A 1 226 ? -5.945 -8.352 -9.026 1.00 79.62 226 HIS A N 1
ATOM 1728 C CA . HIS A 1 226 ? -6.987 -8.427 -8.024 1.00 79.62 226 HIS A CA 1
ATOM 1729 C C . HIS A 1 226 ? -6.805 -7.335 -6.998 1.00 79.62 226 HIS A C 1
ATOM 1731 O O . HIS A 1 226 ? -7.792 -6.711 -6.639 1.00 79.62 226 HIS A O 1
ATOM 1737 N N . VAL A 1 227 ? -5.570 -7.073 -6.580 1.00 86.50 227 VAL A N 1
ATOM 1738 C CA . VAL A 1 227 ? -5.263 -6.055 -5.581 1.00 86.50 227 VAL A CA 1
ATOM 1739 C C . VAL A 1 227 ? -4.366 -4.998 -6.215 1.00 86.50 227 VAL A C 1
ATOM 1741 O O . VAL A 1 227 ? -3.346 -5.326 -6.812 1.00 86.50 227 VAL A O 1
ATOM 1744 N N . TYR A 1 228 ? -4.736 -3.730 -6.101 1.00 92.19 228 TYR A N 1
ATOM 1745 C CA . TYR A 1 228 ? -3.918 -2.614 -6.568 1.00 92.19 228 TYR A CA 1
ATOM 1746 C C . TYR A 1 228 ? -3.689 -1.611 -5.445 1.00 92.19 228 TYR A C 1
ATOM 1748 O O . TYR A 1 228 ? -4.641 -1.102 -4.852 1.00 92.19 228 TYR A O 1
ATOM 1756 N N . ARG A 1 229 ? -2.423 -1.322 -5.159 1.00 91.25 229 ARG A N 1
ATOM 1757 C CA . ARG A 1 229 ? -2.055 -0.189 -4.320 1.00 91.25 229 ARG A CA 1
ATOM 1758 C C . ARG A 1 229 ? -2.095 1.075 -5.169 1.00 91.25 229 ARG A C 1
ATOM 1760 O O . ARG A 1 229 ? -1.313 1.181 -6.107 1.00 91.25 229 ARG A O 1
ATOM 1767 N N . LEU A 1 230 ? -2.988 2.004 -4.848 1.00 87.12 230 LEU A N 1
ATOM 1768 C CA . LEU A 1 230 ? -3.115 3.269 -5.565 1.00 87.12 230 LEU A CA 1
ATOM 1769 C C . LEU A 1 230 ? -1.782 4.013 -5.596 1.00 87.12 230 LEU A C 1
ATOM 1771 O O . LEU A 1 230 ? -1.090 4.084 -4.582 1.00 87.12 230 LEU A O 1
ATOM 1775 N N . SER A 1 231 ? -1.466 4.585 -6.754 1.00 89.06 231 SER A N 1
ATOM 1776 C CA . SER A 1 231 ? -0.212 5.304 -6.944 1.00 89.06 231 SER A CA 1
ATOM 1777 C C . SER A 1 231 ? -0.196 6.615 -6.168 1.00 89.06 231 SER A C 1
ATOM 1779 O O . SER A 1 231 ? -1.256 7.225 -5.999 1.00 89.06 231 SER A O 1
ATOM 1781 N N . HIS A 1 232 ? 0.979 7.068 -5.743 1.00 87.94 232 HIS A N 1
ATOM 1782 C CA . HIS A 1 232 ? 1.196 8.389 -5.142 1.00 87.94 232 HIS A CA 1
ATOM 1783 C C . HIS A 1 232 ? 0.266 8.635 -3.958 1.00 87.94 232 HIS A C 1
ATOM 1785 O O . HIS A 1 232 ? -0.505 9.596 -3.909 1.00 87.94 232 HIS A O 1
ATOM 1791 N N . HIS A 1 233 ? 0.240 7.647 -3.064 1.00 82.88 233 HIS A N 1
ATOM 1792 C CA . HIS A 1 233 ? -0.670 7.565 -1.926 1.00 82.88 233 HIS A CA 1
ATOM 1793 C C . HIS A 1 233 ? -2.145 7.849 -2.286 1.00 82.88 233 HIS A C 1
ATOM 1795 O O . HIS A 1 233 ? -2.898 8.437 -1.506 1.00 82.88 233 HIS A O 1
ATOM 1801 N N . GLY A 1 234 ? -2.586 7.466 -3.484 1.00 78.31 234 GLY A N 1
ATOM 1802 C CA . GLY A 1 234 ? -3.945 7.707 -3.964 1.00 78.31 234 GLY A CA 1
ATOM 1803 C C . GLY A 1 234 ? -4.232 9.122 -4.469 1.00 78.31 234 GLY A C 1
ATOM 1804 O O . GLY A 1 234 ? -5.406 9.494 -4.526 1.00 78.31 234 GLY A O 1
ATOM 1805 N N . ALA A 1 235 ? -3.214 9.900 -4.844 1.00 75.62 235 ALA A N 1
ATOM 1806 C CA . ALA A 1 235 ? -3.386 11.217 -5.455 1.00 75.62 235 ALA A CA 1
ATOM 1807 C C . ALA A 1 235 ? -4.120 11.144 -6.806 1.00 75.62 235 ALA A C 1
ATOM 1809 O O . ALA A 1 235 ? -3.901 10.232 -7.607 1.00 75.62 235 ALA A O 1
ATOM 1810 N N . TYR A 1 236 ? -4.959 12.148 -7.083 1.00 73.31 236 TYR A N 1
ATOM 1811 C CA . TYR A 1 236 ? -5.619 12.345 -8.382 1.00 73.31 236 TYR A CA 1
ATOM 1812 C C . TYR A 1 236 ? -5.186 13.667 -9.021 1.00 73.31 236 TYR A C 1
ATOM 1814 O O . TYR A 1 236 ? -5.974 14.577 -9.253 1.00 73.31 236 TYR A O 1
ATOM 1822 N N . ASN A 1 237 ? -3.896 13.796 -9.295 1.00 70.12 237 ASN A N 1
ATOM 1823 C CA . ASN A 1 237 ? -3.271 15.046 -9.739 1.00 70.12 237 ASN A CA 1
ATOM 1824 C C . ASN A 1 237 ? -3.158 15.162 -11.275 1.00 70.12 237 ASN A C 1
ATOM 1826 O O . ASN A 1 237 ? -2.283 15.855 -11.787 1.00 70.12 237 ASN A O 1
ATOM 1830 N N . ASN A 1 238 ? -4.012 14.451 -12.021 1.00 79.12 238 ASN A N 1
ATOM 1831 C CA . ASN A 1 238 ? -3.943 14.272 -13.481 1.00 79.12 238 ASN A CA 1
ATOM 1832 C C . ASN A 1 238 ? -2.682 13.564 -14.019 1.00 79.12 238 ASN A C 1
ATOM 1834 O O . ASN A 1 238 ? -2.588 13.391 -15.235 1.00 79.12 238 ASN A O 1
ATOM 1838 N N . LYS A 1 239 ? -1.772 13.104 -13.151 1.00 86.06 239 LYS A N 1
ATOM 1839 C CA . LYS A 1 239 ? -0.591 12.309 -13.522 1.00 86.06 239 LYS A CA 1
ATOM 1840 C C . LYS A 1 239 ? -0.637 10.900 -12.933 1.00 86.06 239 LYS A C 1
ATOM 1842 O O . LYS A 1 239 ? -0.437 9.911 -13.640 1.00 86.06 239 LYS A O 1
ATOM 1847 N N . ALA A 1 240 ? -0.949 10.805 -11.644 1.00 86.31 240 ALA A N 1
ATOM 1848 C CA . ALA A 1 240 ? -1.191 9.564 -10.927 1.00 86.31 240 ALA A CA 1
ATOM 1849 C C . ALA A 1 240 ? -2.647 9.121 -11.102 1.00 86.31 240 ALA A C 1
ATOM 1851 O O . ALA A 1 240 ? -3.559 9.943 -11.229 1.00 86.31 240 ALA A O 1
ATOM 1852 N N . ASN A 1 241 ? -2.869 7.802 -11.109 1.00 83.25 241 ASN A N 1
ATOM 1853 C CA . ASN A 1 241 ? -4.204 7.190 -11.123 1.00 83.25 241 ASN A CA 1
ATOM 1854 C C . ASN A 1 241 ? -5.139 7.736 -12.224 1.00 83.25 241 ASN A C 1
ATOM 1856 O O . ASN A 1 241 ? -6.362 7.778 -12.072 1.00 83.25 241 ASN A O 1
ATOM 1860 N N . TRP A 1 242 ? -4.579 8.155 -13.362 1.00 84.12 242 TRP A N 1
ATOM 1861 C CA . TRP A 1 242 ? -5.367 8.641 -14.490 1.00 84.12 242 TRP A CA 1
ATOM 1862 C C . TRP A 1 242 ? -6.302 7.545 -15.014 1.00 84.12 242 TRP A C 1
ATOM 1864 O O . TRP A 1 242 ? -5.954 6.362 -15.022 1.00 84.12 242 TRP A O 1
ATOM 1874 N N . TYR A 1 243 ? -7.490 7.915 -15.501 1.00 81.00 243 TYR A N 1
ATOM 1875 C CA . TYR A 1 243 ? -8.540 6.940 -15.826 1.00 81.00 243 TYR A CA 1
ATOM 1876 C C . TYR A 1 243 ? -8.088 5.850 -16.817 1.00 81.00 243 TYR A C 1
ATOM 1878 O O . TYR A 1 243 ? -8.506 4.701 -16.680 1.00 81.00 243 TYR A O 1
ATOM 1886 N N . LYS A 1 244 ? -7.222 6.168 -17.798 1.00 85.44 244 LYS A N 1
ATOM 1887 C CA . LYS A 1 244 ? -6.692 5.158 -18.734 1.00 85.44 244 LYS A CA 1
ATOM 1888 C C . LYS A 1 244 ? -5.776 4.157 -18.032 1.00 85.44 244 LYS A C 1
ATOM 1890 O O . LYS A 1 244 ? -5.847 2.972 -18.349 1.00 85.44 244 LYS A O 1
ATOM 1895 N N . PHE A 1 245 ? -4.966 4.623 -17.082 1.00 88.81 245 PHE A N 1
ATOM 1896 C CA . PHE A 1 245 ? -4.097 3.777 -16.270 1.00 88.81 245 PHE A CA 1
ATOM 1897 C C . PHE A 1 245 ? -4.931 2.863 -15.369 1.00 88.81 245 PHE A C 1
ATOM 1899 O O . PHE A 1 245 ? -4.789 1.646 -15.436 1.00 88.81 245 PHE A O 1
ATOM 1906 N N . LEU A 1 246 ? -5.902 3.415 -14.633 1.00 85.81 246 LEU A N 1
ATOM 1907 C CA . LEU A 1 246 ? -6.814 2.619 -13.801 1.00 85.81 246 LEU A CA 1
ATOM 1908 C C . LEU A 1 246 ? -7.596 1.580 -14.621 1.00 85.81 246 LEU A C 1
ATOM 1910 O O . LEU A 1 246 ? -7.758 0.440 -14.190 1.00 85.81 246 LEU A O 1
ATOM 1914 N N . ASN A 1 247 ? -8.045 1.946 -15.824 1.00 85.12 247 ASN A N 1
ATOM 1915 C CA . ASN A 1 247 ? -8.719 1.027 -16.741 1.00 85.12 247 ASN A CA 1
ATOM 1916 C C . ASN A 1 247 ? -7.781 -0.061 -17.294 1.00 85.12 247 ASN A C 1
ATOM 1918 O O . ASN A 1 247 ? -8.223 -1.176 -17.568 1.00 85.12 247 ASN A O 1
ATOM 1922 N N . ALA A 1 248 ? -6.495 0.244 -17.483 1.00 88.94 248 ALA A N 1
ATOM 1923 C CA . ALA A 1 248 ? -5.497 -0.757 -17.845 1.00 88.94 248 ALA A CA 1
ATOM 1924 C C . ALA A 1 248 ? -5.229 -1.727 -16.685 1.00 88.94 248 ALA A C 1
ATOM 1926 O O . ALA A 1 248 ? -5.130 -2.925 -16.923 1.00 88.94 248 ALA A O 1
ATOM 1927 N N . VAL A 1 249 ? -5.188 -1.229 -15.446 1.00 90.50 249 VAL A N 1
ATOM 1928 C CA . VAL A 1 249 ? -5.003 -2.039 -14.233 1.00 90.50 249 VAL A CA 1
ATOM 1929 C C . VAL A 1 249 ? -6.212 -2.945 -13.960 1.00 90.50 249 VAL A C 1
ATOM 1931 O O . VAL A 1 249 ? -6.054 -4.143 -13.754 1.00 90.50 249 VAL A O 1
ATOM 1934 N N . GLY A 1 250 ? -7.435 -2.404 -13.963 1.00 84.88 250 GLY A N 1
ATOM 1935 C CA . GLY A 1 250 ? -8.669 -3.196 -13.844 1.00 84.88 250 GLY A CA 1
ATOM 1936 C C . GLY A 1 250 ? -8.902 -3.900 -12.493 1.00 84.88 250 GLY A C 1
ATOM 1937 O O . GLY A 1 250 ? -9.688 -4.848 -12.434 1.00 84.88 250 GLY A O 1
ATOM 1938 N N . ALA A 1 251 ? -8.263 -3.444 -11.410 1.00 85.75 251 ALA A N 1
ATOM 1939 C CA . ALA A 1 251 ? -8.194 -4.148 -10.123 1.00 85.75 251 ALA A CA 1
ATOM 1940 C C . ALA A 1 251 ? -9.525 -4.314 -9.376 1.00 85.75 251 ALA A C 1
ATOM 1942 O O . ALA A 1 251 ? -10.329 -3.385 -9.314 1.00 85.75 251 ALA A O 1
ATOM 1943 N N . SER A 1 252 ? -9.737 -5.480 -8.755 1.00 83.75 252 SER A N 1
ATOM 1944 C CA . SER A 1 252 ? -10.964 -5.808 -7.998 1.00 83.75 252 SER A CA 1
ATOM 1945 C C . SER A 1 252 ? -11.027 -5.150 -6.615 1.00 83.75 252 SER A C 1
ATOM 1947 O O . SER A 1 252 ? -12.078 -4.668 -6.200 1.00 83.75 252 SER A O 1
ATOM 1949 N N . TYR A 1 253 ? -9.891 -5.110 -5.932 1.00 82.94 253 TYR A N 1
ATOM 1950 C CA . TYR A 1 253 ? -9.659 -4.479 -4.645 1.00 82.94 253 TYR A CA 1
ATOM 1951 C C . TYR A 1 253 ? -8.590 -3.411 -4.846 1.00 82.94 253 TYR A C 1
ATOM 1953 O O . TYR A 1 253 ? -7.594 -3.652 -5.533 1.00 82.94 253 TYR A O 1
ATOM 1961 N N . VAL A 1 254 ? -8.769 -2.246 -4.232 1.00 84.12 254 VAL A N 1
ATOM 1962 C CA . VAL A 1 254 ? -7.718 -1.229 -4.214 1.00 84.12 254 VAL A CA 1
ATOM 1963 C C . VAL A 1 254 ? -7.476 -0.732 -2.807 1.00 84.12 254 VAL A C 1
ATOM 1965 O O . VAL A 1 254 ? -8.403 -0.689 -1.993 1.00 84.12 254 VAL A O 1
ATOM 1968 N N . PHE A 1 255 ? -6.244 -0.333 -2.531 1.00 82.62 255 PHE A N 1
ATOM 1969 C CA . PHE A 1 255 ? -5.894 0.240 -1.247 1.00 82.62 255 PHE A CA 1
ATOM 1970 C C . PHE A 1 255 ? -4.875 1.369 -1.352 1.00 82.62 255 PHE A C 1
ATOM 1972 O O . PHE A 1 255 ? -4.194 1.499 -2.363 1.00 82.62 255 PHE A O 1
ATOM 1979 N N . SER A 1 256 ? -4.765 2.170 -0.299 1.00 79.62 256 SER A N 1
ATOM 1980 C CA . SER A 1 256 ? -3.730 3.193 -0.142 1.00 79.62 256 SER A CA 1
ATOM 1981 C C . SER A 1 256 ? -3.208 3.192 1.294 1.00 79.62 256 SER A C 1
ATOM 1983 O O . SER A 1 256 ? -3.981 2.912 2.215 1.00 79.62 256 SER A O 1
ATOM 1985 N N . SER A 1 257 ? -1.927 3.526 1.503 1.00 71.06 257 SER A N 1
ATOM 1986 C CA . SER A 1 257 ? -1.429 3.839 2.856 1.00 71.06 257 SER A CA 1
ATOM 1987 C C . SER A 1 257 ? -1.632 5.303 3.267 1.00 71.06 257 SER A C 1
ATOM 1989 O O . SER A 1 257 ? -1.103 5.724 4.288 1.00 71.06 257 SER A O 1
ATOM 1991 N N . SER A 1 258 ? -2.415 6.080 2.516 1.00 66.44 258 SER A N 1
ATOM 1992 C CA . SER A 1 258 ? -2.922 7.386 2.954 1.00 66.44 258 SER A CA 1
ATOM 1993 C C . SER A 1 258 ? -4.295 7.268 3.608 1.00 66.44 258 SER A C 1
ATOM 1995 O O . SER A 1 258 ? -5.019 6.291 3.413 1.00 66.44 258 SER A O 1
ATOM 1997 N N . GLY A 1 259 ? -4.666 8.268 4.409 1.00 59.00 259 GLY A N 1
ATOM 1998 C CA . GLY A 1 259 ? -5.955 8.262 5.095 1.00 59.00 259 GLY A CA 1
ATOM 1999 C C . GLY A 1 259 ? -7.143 8.644 4.223 1.00 59.00 259 GLY A C 1
ATOM 2000 O O . GLY A 1 259 ? -6.974 9.210 3.164 1.00 59.00 259 GLY A O 1
ATOM 2001 N N . PHE A 1 260 ? -8.374 8.399 4.663 1.00 55.66 260 PHE A N 1
ATOM 2002 C CA . PHE A 1 260 ? -9.558 9.033 4.056 1.00 55.66 260 PHE A CA 1
ATOM 2003 C C . PHE A 1 260 ? -10.232 9.946 5.066 1.00 55.66 260 PHE A C 1
ATOM 2005 O O . PHE A 1 260 ? -10.371 9.589 6.237 1.00 55.66 260 PHE A O 1
ATOM 2012 N N . LYS A 1 261 ? -10.700 11.112 4.613 1.00 44.81 261 LYS A N 1
ATOM 2013 C CA . LYS A 1 261 ? -11.632 11.938 5.384 1.00 44.81 261 LYS A CA 1
ATOM 2014 C C . LYS A 1 261 ? -13.050 11.519 5.032 1.00 44.81 261 LYS A C 1
ATOM 2016 O O . LYS A 1 261 ? -13.484 11.717 3.901 1.00 44.81 261 LYS A O 1
ATOM 2021 N N . LEU A 1 262 ? -13.769 10.936 5.990 1.00 39.66 262 LEU A N 1
ATOM 2022 C CA . LEU A 1 262 ? -15.185 10.633 5.797 1.00 39.66 262 LEU A CA 1
ATOM 2023 C C . LEU A 1 262 ? -15.973 11.957 5.775 1.00 39.66 262 LEU A C 1
ATOM 2025 O O . LEU A 1 262 ? -15.913 12.706 6.756 1.00 39.66 262 LEU A O 1
ATOM 2029 N N . PRO A 1 263 ? -16.696 12.294 4.691 1.00 35.47 263 PRO A N 1
ATOM 2030 C CA . PRO A 1 263 ? -17.622 13.416 4.722 1.00 35.47 263 PRO A CA 1
ATOM 2031 C C . PRO A 1 263 ? -18.804 13.091 5.650 1.00 35.47 263 PRO A C 1
ATOM 2033 O O . PRO A 1 263 ? -19.220 11.945 5.786 1.00 35.47 263 PRO A O 1
ATOM 2036 N N . THR A 1 264 ? -19.397 14.112 6.271 1.00 33.59 264 THR A N 1
ATOM 2037 C CA . THR A 1 264 ? -20.570 14.003 7.168 1.00 33.59 264 THR A CA 1
ATOM 2038 C C . THR A 1 264 ? -21.896 13.725 6.435 1.00 33.59 264 THR A C 1
ATOM 2040 O O . THR A 1 264 ? -22.980 13.903 6.987 1.00 33.59 264 THR A O 1
ATOM 2043 N N . LYS A 1 265 ? -21.823 13.272 5.180 1.00 30.66 265 LYS A N 1
ATOM 2044 C CA . LYS A 1 265 ? -22.938 12.890 4.304 1.00 30.66 265 LYS A CA 1
ATOM 2045 C C . LYS A 1 265 ? -22.578 11.616 3.554 1.00 30.66 265 LYS A C 1
ATOM 2047 O O . LYS A 1 265 ? -21.398 11.317 3.403 1.00 30.66 265 LYS A O 1
ATOM 2052 N N . ALA A 1 266 ? -23.605 10.916 3.063 1.00 31.95 266 ALA A N 1
ATOM 2053 C CA . ALA A 1 266 ? -23.451 9.781 2.159 1.00 31.95 266 ALA A CA 1
ATOM 2054 C C . ALA A 1 266 ? -22.393 10.098 1.091 1.00 31.95 266 ALA A C 1
ATOM 2056 O O . ALA A 1 266 ? -22.486 11.117 0.407 1.00 31.95 266 ALA A O 1
ATOM 2057 N N . VAL A 1 267 ? -21.362 9.259 1.030 1.00 35.31 267 VAL A N 1
ATOM 2058 C CA . VAL A 1 267 ? -20.277 9.379 0.058 1.00 35.31 267 VAL A CA 1
ATOM 2059 C C . VAL A 1 267 ? -20.853 8.990 -1.302 1.00 35.31 267 VAL A C 1
ATOM 2061 O O . VAL A 1 267 ? -21.406 7.897 -1.432 1.00 35.31 267 VAL A O 1
ATOM 2064 N N . ASP A 1 268 ? -20.762 9.873 -2.296 1.00 35.22 268 ASP A N 1
ATOM 2065 C CA . ASP A 1 268 ? -21.124 9.528 -3.672 1.00 35.22 268 ASP A CA 1
ATOM 2066 C C . ASP A 1 268 ? -20.198 8.419 -4.210 1.00 35.22 268 ASP A C 1
ATOM 2068 O O . ASP A 1 268 ? -19.047 8.279 -3.787 1.00 35.22 268 ASP A O 1
ATOM 2072 N N . ASN A 1 269 ? -20.696 7.627 -5.166 1.00 37.91 269 ASN A N 1
ATOM 2073 C CA . ASN A 1 269 ? -19.909 6.612 -5.875 1.00 37.91 269 ASN A CA 1
ATOM 2074 C C . ASN A 1 269 ? -18.630 7.236 -6.453 1.00 37.91 269 ASN A C 1
ATOM 2076 O O . ASN A 1 269 ? -18.710 8.227 -7.173 1.00 37.91 269 ASN A O 1
ATOM 2080 N N . HIS A 1 270 ? -17.472 6.634 -6.174 1.00 40.53 270 HIS A N 1
ATOM 2081 C CA . HIS A 1 270 ? -16.184 7.328 -6.242 1.00 40.53 270 HIS A CA 1
ATOM 2082 C C . HIS A 1 270 ? -15.122 6.564 -7.045 1.00 40.53 270 HIS A C 1
ATOM 2084 O O . HIS A 1 270 ? -14.731 5.471 -6.637 1.00 40.53 270 HIS A O 1
ATOM 2090 N N . ASN A 1 271 ? -14.575 7.138 -8.123 1.00 40.97 271 ASN A N 1
ATOM 2091 C CA . ASN A 1 271 ? -13.406 6.583 -8.830 1.00 40.97 271 ASN A CA 1
ATOM 2092 C C . ASN A 1 271 ? -12.122 6.728 -8.013 1.00 40.97 271 ASN A C 1
ATOM 2094 O O . ASN A 1 271 ? -11.427 7.722 -8.118 1.00 40.97 271 ASN A O 1
ATOM 2098 N N . TYR A 1 272 ? -11.825 5.696 -7.227 1.00 47.50 272 TYR A N 1
ATOM 2099 C CA . TYR A 1 272 ? -10.494 5.229 -6.835 1.00 47.50 272 TYR A CA 1
ATOM 2100 C C . TYR A 1 272 ? -9.374 6.204 -6.416 1.00 47.50 272 TYR A C 1
ATOM 2102 O O . TYR A 1 272 ? -8.252 5.743 -6.312 1.00 47.50 272 TYR A O 1
ATOM 2110 N N . THR A 1 273 ? -9.629 7.461 -6.050 1.00 42.28 273 THR A N 1
ATOM 2111 C CA . THR A 1 273 ? -8.641 8.379 -5.430 1.00 42.28 273 THR A CA 1
ATOM 2112 C C . THR A 1 273 ? -9.288 9.571 -4.697 1.00 42.28 273 THR A C 1
ATOM 2114 O O . THR A 1 273 ? -9.918 10.397 -5.351 1.00 42.28 273 THR A O 1
ATOM 2117 N N . CYS A 1 274 ? -9.124 9.701 -3.371 1.00 38.91 274 CYS A N 1
ATOM 2118 C CA . CYS A 1 274 ? -9.575 10.873 -2.593 1.00 38.91 274 CYS A CA 1
ATOM 2119 C C . CYS A 1 274 ? -8.376 11.692 -2.092 1.00 38.91 274 CYS A C 1
ATOM 2121 O O . CYS A 1 274 ? -8.138 11.681 -0.894 1.00 38.91 274 CYS A O 1
ATOM 2123 N N . PHE A 1 275 ? -7.646 12.427 -2.932 1.00 37.03 275 PHE A N 1
ATOM 2124 C CA . PHE A 1 275 ? -6.859 13.567 -2.438 1.00 37.03 275 PHE A CA 1
ATOM 2125 C C . PHE A 1 275 ? -6.650 14.597 -3.545 1.00 37.03 275 PHE A C 1
ATOM 2127 O O . PHE A 1 275 ? -5.768 14.449 -4.387 1.00 37.03 275 PHE A O 1
ATOM 2134 N N . ASP A 1 276 ? -7.449 15.660 -3.505 1.00 34.91 276 ASP A N 1
ATOM 2135 C CA . ASP A 1 276 ? -7.022 16.973 -3.974 1.00 34.91 276 ASP A CA 1
ATOM 2136 C C . ASP A 1 276 ? -7.393 18.001 -2.898 1.00 34.91 276 ASP A C 1
ATOM 2138 O O . ASP A 1 276 ? -8.463 17.941 -2.287 1.00 34.91 276 ASP A O 1
ATOM 2142 N N . GLY A 1 277 ? -6.472 18.919 -2.631 1.00 34.75 277 GLY A N 1
ATOM 2143 C CA . GLY A 1 277 ? -6.619 19.978 -1.650 1.00 34.75 277 GLY A CA 1
ATOM 2144 C C . GLY A 1 277 ? -7.613 21.064 -2.052 1.00 34.75 277 GLY A C 1
ATOM 2145 O O . GLY A 1 277 ? -7.838 21.937 -1.222 1.00 34.75 277 GLY A O 1
ATOM 2146 N N . ASN A 1 278 ? -8.192 21.051 -3.266 1.00 35.66 278 ASN A N 1
ATOM 2147 C CA . ASN A 1 278 ? -9.065 22.145 -3.713 1.00 35.66 278 ASN A CA 1
ATOM 2148 C C . ASN A 1 278 ? -10.235 21.818 -4.661 1.00 35.66 278 ASN A C 1
ATOM 2150 O O . ASN A 1 278 ? -11.025 22.733 -4.888 1.00 35.66 278 ASN A O 1
ATOM 2154 N N . ASP A 1 279 ? -10.427 20.600 -5.183 1.00 35.97 279 ASP A N 1
ATOM 2155 C CA . ASP A 1 279 ? -11.571 20.366 -6.083 1.00 35.97 279 ASP A CA 1
ATOM 2156 C C . ASP A 1 279 ? -12.147 18.945 -6.008 1.00 35.97 279 ASP A C 1
ATOM 2158 O O . ASP A 1 279 ? -11.467 17.946 -6.232 1.00 35.97 279 ASP A O 1
ATOM 2162 N N . ILE A 1 280 ? -13.440 18.860 -5.688 1.00 42.22 280 ILE A N 1
ATO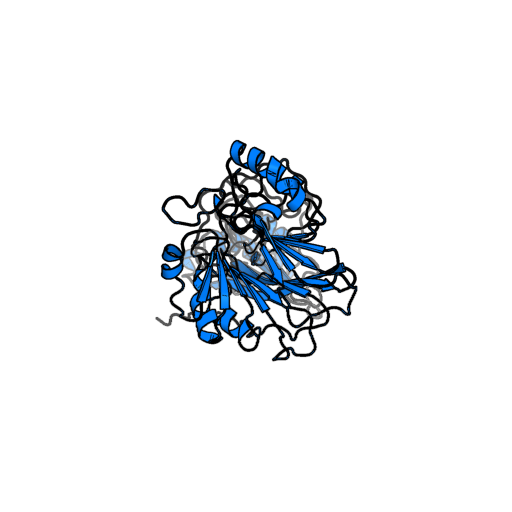M 2163 C CA . ILE A 1 280 ? -14.222 17.621 -5.748 1.00 42.22 280 ILE A CA 1
ATOM 2164 C C . ILE A 1 280 ? -14.914 17.629 -7.109 1.00 42.22 280 ILE A C 1
ATOM 2166 O O . ILE A 1 280 ? -16.012 18.172 -7.250 1.00 42.22 280 ILE A O 1
ATOM 2170 N N . ASP A 1 281 ? -14.273 17.054 -8.123 1.00 38.03 281 ASP A N 1
ATOM 2171 C CA . ASP A 1 281 ? -14.889 16.892 -9.439 1.00 38.03 281 ASP A CA 1
ATOM 2172 C C . ASP A 1 281 ? -16.060 15.888 -9.344 1.00 38.03 281 ASP A C 1
ATOM 2174 O O . ASP A 1 281 ? -15.886 14.704 -9.045 1.00 38.03 281 ASP A O 1
ATOM 2178 N N . LYS A 1 282 ? -17.291 16.378 -9.542 1.00 38.81 282 LYS A N 1
ATOM 2179 C CA . LYS A 1 282 ? -18.553 15.735 -9.115 1.00 38.81 282 LYS A CA 1
ATOM 2180 C C . LYS A 1 282 ? -19.065 14.596 -10.011 1.00 38.81 282 LYS A C 1
ATOM 2182 O O . LYS A 1 282 ? -20.216 14.199 -9.865 1.00 38.81 282 LYS A O 1
ATOM 2187 N N . ASN A 1 283 ? -18.281 14.079 -10.959 1.00 36.84 283 ASN A N 1
ATOM 2188 C CA . ASN A 1 283 ? -18.815 13.186 -12.002 1.00 36.84 283 ASN A CA 1
ATOM 2189 C C . ASN A 1 283 ? -17.965 11.945 -12.290 1.00 36.84 283 ASN A C 1
ATOM 2191 O O . ASN A 1 283 ? -17.575 11.687 -13.430 1.00 36.84 283 ASN A O 1
ATOM 2195 N N . LYS A 1 284 ? -17.704 11.125 -11.266 1.00 42.72 284 LYS A N 1
ATOM 2196 C CA . LYS A 1 284 ? -16.961 9.869 -11.435 1.00 42.72 284 LYS A CA 1
ATOM 2197 C C . LYS A 1 284 ? -17.460 8.744 -10.522 1.00 42.72 284 LYS A C 1
ATOM 2199 O O . LYS A 1 284 ? -16.942 8.548 -9.431 1.00 42.72 284 LYS A O 1
ATOM 2204 N N . GLN A 1 285 ? -18.432 7.977 -11.024 1.00 38.53 285 GLN A N 1
ATOM 2205 C CA . GLN A 1 285 ? -18.964 6.771 -10.383 1.00 38.53 285 GLN A CA 1
ATOM 2206 C C . GLN A 1 285 ? -17.947 5.618 -10.405 1.00 38.53 285 GLN A C 1
ATOM 2208 O O . GLN A 1 285 ? -17.627 5.133 -11.489 1.00 38.53 285 GLN A O 1
ATOM 2213 N N . SER A 1 286 ? -17.554 5.097 -9.237 1.00 42.75 286 SER A N 1
ATOM 2214 C CA . SER A 1 286 ? -17.103 3.699 -9.131 1.00 42.75 286 SER A CA 1
ATOM 2215 C C . SER A 1 286 ? -18.044 2.879 -8.268 1.00 42.75 286 SER A C 1
ATOM 2217 O O . SER A 1 286 ? -18.703 3.391 -7.366 1.00 42.75 286 SER A O 1
ATOM 2219 N N . SER A 1 287 ? -18.080 1.583 -8.549 1.00 48.31 287 SER A N 1
ATOM 2220 C CA . SER A 1 287 ? -18.870 0.593 -7.827 1.00 48.31 287 SER A CA 1
ATOM 2221 C C . SER A 1 287 ? -18.044 -0.207 -6.809 1.00 48.31 287 SER A C 1
ATOM 2223 O O . SER A 1 287 ? -18.463 -1.301 -6.433 1.00 48.31 287 SER A O 1
ATOM 2225 N N . ARG A 1 288 ? -16.830 0.235 -6.443 1.00 52.97 288 ARG A N 1
ATOM 2226 C CA . ARG A 1 288 ? -15.872 -0.588 -5.684 1.00 52.97 288 ARG A CA 1
ATOM 2227 C C . ARG A 1 288 ? -15.251 0.190 -4.517 1.00 52.97 288 ARG A C 1
ATOM 2229 O O . ARG A 1 288 ? -14.894 1.355 -4.652 1.00 52.97 288 ARG A O 1
ATOM 2236 N N . ALA A 1 289 ? -15.124 -0.472 -3.368 1.00 64.31 289 ALA A N 1
ATOM 2237 C CA . ALA A 1 289 ? -14.571 0.120 -2.151 1.00 64.31 289 ALA A CA 1
ATOM 2238 C C . ALA A 1 289 ? -13.053 0.366 -2.260 1.00 64.31 289 ALA A C 1
ATOM 2240 O O . ALA A 1 289 ? -12.342 -0.396 -2.921 1.00 64.31 289 ALA A O 1
ATOM 2241 N N . ILE A 1 290 ? -12.574 1.408 -1.574 1.00 74.25 290 ILE A N 1
ATOM 2242 C CA . ILE A 1 290 ? -11.148 1.678 -1.351 1.00 74.25 290 ILE A CA 1
ATOM 2243 C C . ILE A 1 290 ? -10.831 1.345 0.093 1.00 74.25 290 ILE A C 1
ATOM 2245 O O . ILE A 1 290 ? -11.529 1.792 1.003 1.00 74.25 290 ILE A O 1
ATOM 2249 N N . TYR A 1 291 ? -9.762 0.594 0.299 1.00 78.69 291 TYR A N 1
ATOM 2250 C CA . TYR A 1 291 ? -9.265 0.293 1.628 1.00 78.69 291 TYR A CA 1
ATOM 2251 C C . TYR A 1 291 ? -8.120 1.211 2.004 1.00 78.69 291 TYR A C 1
ATOM 2253 O O . TYR A 1 291 ? -7.237 1.467 1.191 1.00 78.69 291 TYR A O 1
ATOM 2261 N N . VAL A 1 292 ? -8.102 1.669 3.248 1.00 78.50 292 VAL A N 1
ATOM 2262 C CA . VAL A 1 292 ? -7.046 2.556 3.723 1.00 78.50 292 VAL A CA 1
ATOM 2263 C C . VAL A 1 292 ? -6.567 2.218 5.102 1.00 78.50 292 VAL A C 1
ATOM 2265 O O . VAL A 1 292 ? -7.297 1.665 5.923 1.00 78.50 292 VAL A O 1
ATOM 2268 N N . THR A 1 293 ? -5.310 2.564 5.334 1.00 78.50 293 THR A N 1
ATOM 2269 C CA . THR A 1 293 ? -4.639 2.320 6.603 1.00 78.50 293 THR A CA 1
ATOM 2270 C C . THR A 1 293 ? -4.946 3.407 7.634 1.00 78.50 293 THR A C 1
ATOM 2272 O O . THR A 1 293 ? -4.696 3.207 8.820 1.00 78.50 293 THR A O 1
ATOM 2275 N N . HIS A 1 294 ? -5.543 4.535 7.224 1.00 73.12 294 HIS A N 1
ATOM 2276 C CA . HIS A 1 294 ? -5.934 5.613 8.133 1.00 73.12 294 HIS A CA 1
ATOM 2277 C C . HIS A 1 294 ? -7.327 6.148 7.810 1.00 73.12 294 HIS A C 1
ATOM 2279 O O . HIS A 1 294 ? -7.725 6.266 6.653 1.00 73.12 294 HIS A O 1
ATOM 2285 N N . LEU A 1 295 ? -8.074 6.534 8.836 1.00 68.06 295 LEU A N 1
ATOM 2286 C CA . LEU A 1 295 ? -9.347 7.228 8.677 1.00 68.06 295 LEU A CA 1
ATOM 2287 C C . LEU A 1 295 ? -9.369 8.458 9.570 1.00 68.06 295 LEU A C 1
ATOM 2289 O O . LEU A 1 295 ? -9.194 8.357 10.781 1.00 68.06 295 LEU A O 1
ATOM 2293 N N . PHE A 1 296 ? -9.618 9.617 8.969 1.00 61.50 296 PHE A N 1
ATOM 2294 C CA . PHE A 1 296 ? -9.915 10.835 9.705 1.00 61.50 296 PHE A CA 1
ATOM 2295 C C . PHE A 1 296 ? -11.387 10.789 10.108 1.00 61.50 296 PHE A C 1
ATOM 2297 O O . PHE A 1 296 ? -12.281 10.928 9.266 1.00 61.50 296 PHE A O 1
ATOM 2304 N N . ARG A 1 297 ? -11.631 10.580 11.402 1.00 56.50 297 ARG A N 1
ATOM 2305 C CA . ARG A 1 297 ? -12.963 10.525 11.998 1.00 56.50 297 ARG A CA 1
ATOM 2306 C C . ARG A 1 297 ? -13.173 11.747 12.880 1.00 56.50 297 ARG A C 1
ATOM 2308 O O . ARG A 1 297 ? -12.422 11.968 13.824 1.00 56.50 297 ARG A O 1
ATOM 2315 N N . GLY A 1 298 ? -14.213 12.517 12.588 1.00 48.38 298 GLY A N 1
ATOM 2316 C CA . GLY A 1 298 ? -14.728 13.503 13.531 1.00 48.38 298 GLY A CA 1
ATOM 2317 C C . GLY A 1 298 ? -15.613 12.818 14.570 1.00 48.38 298 GLY A C 1
ATOM 2318 O O . GLY A 1 298 ? -16.491 12.036 14.206 1.00 48.38 298 GLY A O 1
ATOM 2319 N N . GLU A 1 299 ? -15.400 13.117 15.845 1.00 48.31 299 GLU A N 1
ATOM 2320 C CA . GLU A 1 299 ? -16.359 12.857 16.917 1.00 48.31 299 GLU A CA 1
ATOM 2321 C C . GLU A 1 299 ? -16.881 14.218 17.397 1.00 48.31 299 GLU A C 1
ATOM 2323 O O . GLU A 1 299 ? -16.222 14.957 18.128 1.00 48.31 299 GLU A O 1
ATOM 2328 N N . GLY A 1 300 ? -18.043 14.622 16.884 1.00 45.97 300 GLY A N 1
ATOM 2329 C CA . GLY A 1 300 ? -18.510 16.002 17.029 1.00 45.97 300 GLY A CA 1
ATOM 2330 C C . GLY A 1 300 ? -17.713 16.999 16.171 1.00 45.97 300 GLY A C 1
ATOM 2331 O O . GLY A 1 300 ? -17.110 16.636 15.163 1.00 45.97 300 GLY A O 1
ATOM 2332 N N . VAL A 1 301 ? -17.764 18.286 16.532 1.00 39.16 301 VAL A N 1
ATOM 2333 C CA . VAL A 1 301 ? -17.233 19.399 15.711 1.00 39.16 301 VAL A CA 1
ATOM 2334 C C . VAL A 1 301 ? -15.775 19.743 16.056 1.00 39.16 301 VAL A C 1
ATOM 2336 O O . VAL A 1 301 ? -15.048 20.284 15.224 1.00 39.16 301 VAL A O 1
ATOM 2339 N N . MET A 1 302 ? -15.344 19.402 17.276 1.00 39.59 302 MET A N 1
ATOM 2340 C CA . MET A 1 302 ? -14.085 19.859 17.884 1.00 39.59 302 MET A CA 1
ATOM 2341 C C . MET A 1 302 ? -13.047 18.746 18.075 1.00 39.59 302 MET A C 1
ATOM 2343 O O . MET A 1 302 ? -11.878 19.048 18.310 1.00 39.59 302 MET A O 1
ATOM 2347 N N . HIS A 1 303 ? -13.439 17.472 17.954 1.00 49.56 303 HIS A N 1
ATOM 2348 C CA . HIS A 1 303 ? -12.532 16.340 18.134 1.00 49.56 303 HIS A CA 1
ATOM 2349 C C . HIS A 1 303 ? -12.380 15.571 16.831 1.00 49.56 303 HIS A C 1
ATOM 2351 O O . HIS A 1 303 ? -13.321 14.968 16.321 1.00 49.56 303 HIS A O 1
ATOM 2357 N N . TRP A 1 304 ? -11.168 15.607 16.292 1.00 53.94 304 TRP A N 1
ATOM 2358 C CA . TRP A 1 304 ? -10.781 14.803 15.148 1.00 53.94 304 TRP A CA 1
ATOM 2359 C C . TRP A 1 304 ? -9.784 13.756 15.604 1.00 53.94 304 TRP A C 1
ATOM 2361 O O . TRP A 1 304 ? -8.839 14.051 16.334 1.00 53.94 304 TRP A O 1
ATOM 2371 N N . PHE A 1 305 ? -9.995 12.537 15.140 1.00 67.38 305 PHE A N 1
ATOM 2372 C CA . PHE A 1 305 ? -9.117 11.412 15.375 1.00 67.38 305 PHE A CA 1
ATOM 2373 C C . PHE A 1 305 ? -8.594 10.915 14.038 1.00 67.38 305 PHE A C 1
ATOM 2375 O O . PHE A 1 305 ? -9.324 10.888 13.045 1.00 67.38 305 PHE A O 1
ATOM 2382 N N . ILE A 1 306 ? -7.342 10.482 14.027 1.00 69.06 306 ILE A N 1
ATOM 2383 C CA . ILE A 1 306 ? -6.850 9.561 13.009 1.00 69.06 306 ILE A CA 1
ATOM 2384 C C . ILE A 1 306 ? -6.938 8.166 13.606 1.00 69.06 306 ILE A C 1
ATOM 2386 O O . ILE A 1 306 ? -6.215 7.865 14.554 1.00 69.06 306 ILE A O 1
ATOM 2390 N N . SER A 1 307 ? -7.813 7.336 13.055 1.00 73.81 307 SER A N 1
ATOM 2391 C CA . SER A 1 307 ? -7.875 5.908 13.355 1.00 73.81 307 SER A CA 1
ATOM 2392 C C . SER A 1 307 ? -6.934 5.152 12.431 1.00 73.81 307 SER A C 1
ATOM 2394 O O . SER A 1 307 ? -6.968 5.359 11.218 1.00 73.81 307 SER A O 1
ATOM 2396 N N . TYR A 1 308 ? -6.112 4.270 12.993 1.00 77.44 308 TYR A N 1
ATOM 2397 C CA . TYR A 1 308 ? -5.126 3.486 12.251 1.00 77.44 308 TYR A CA 1
ATOM 2398 C C . TYR A 1 308 ? -5.573 2.037 12.120 1.00 77.44 308 TYR A C 1
ATOM 2400 O O . TYR A 1 308 ? -5.998 1.410 13.095 1.00 77.44 308 TYR A O 1
ATOM 2408 N N . TYR A 1 309 ? -5.406 1.487 10.925 1.00 81.00 309 TYR A N 1
ATOM 2409 C CA . TYR A 1 309 ? -5.764 0.119 10.596 1.00 81.00 309 TYR A CA 1
ATOM 2410 C C . TYR A 1 309 ? -4.575 -0.588 9.962 1.00 81.00 309 TYR A C 1
ATOM 2412 O O . TYR A 1 309 ? -4.001 -0.117 8.981 1.00 81.00 309 TYR A O 1
ATOM 2420 N N . LEU A 1 310 ? -4.241 -1.754 10.506 1.00 85.50 310 LEU A N 1
ATOM 2421 C CA . LEU A 1 310 ? -3.439 -2.731 9.792 1.00 85.50 310 LEU A CA 1
ATOM 2422 C C . LEU A 1 310 ? -4.352 -3.401 8.766 1.00 85.50 310 LEU A C 1
ATOM 2424 O O . LEU A 1 310 ? -5.252 -4.162 9.135 1.00 85.50 310 LEU A O 1
ATOM 2428 N N . LEU A 1 311 ? -4.129 -3.082 7.496 1.00 86.38 311 LEU A N 1
ATOM 2429 C CA . LEU A 1 311 ? -4.819 -3.709 6.379 1.00 86.38 311 LEU A CA 1
ATOM 2430 C C . LEU A 1 311 ? -4.029 -4.933 5.934 1.00 86.38 311 LEU A C 1
ATOM 2432 O O . LEU A 1 311 ? -2.825 -4.840 5.708 1.00 86.38 311 LEU A O 1
ATOM 2436 N N . ARG A 1 312 ? -4.708 -6.068 5.781 1.00 91.81 312 ARG A N 1
ATOM 2437 C CA . ARG A 1 312 ? -4.112 -7.306 5.283 1.00 91.81 312 ARG A CA 1
ATOM 2438 C C . ARG A 1 312 ? -4.997 -7.947 4.221 1.00 91.81 312 ARG A C 1
ATOM 2440 O O . ARG A 1 312 ? -6.193 -8.129 4.442 1.00 91.81 312 ARG A O 1
ATOM 2447 N N . PHE A 1 313 ? -4.404 -8.311 3.092 1.00 90.19 313 PHE A N 1
ATOM 2448 C CA . PHE A 1 313 ? -5.016 -9.192 2.101 1.00 90.19 313 PHE A CA 1
ATOM 2449 C C . PHE A 1 313 ? -4.490 -10.611 2.290 1.00 90.19 313 PHE A C 1
ATOM 2451 O O . PHE A 1 313 ? -3.278 -10.809 2.331 1.00 90.19 313 PHE A O 1
ATOM 2458 N N . ASP A 1 314 ? -5.404 -11.573 2.369 1.00 93.12 314 ASP A N 1
ATOM 2459 C CA . ASP A 1 314 ? -5.118 -12.996 2.545 1.00 93.12 314 ASP A CA 1
ATOM 2460 C C . ASP A 1 314 ? -5.401 -13.709 1.224 1.00 93.12 314 ASP A C 1
ATOM 2462 O O . ASP A 1 314 ? -6.548 -13.744 0.777 1.00 93.12 314 ASP A O 1
ATOM 2466 N N . ILE A 1 315 ? -4.371 -14.234 0.561 1.00 92.19 315 ILE A N 1
ATOM 2467 C CA . ILE A 1 315 ? -4.512 -14.934 -0.718 1.00 92.19 315 ILE A CA 1
ATOM 2468 C C . ILE A 1 315 ? -4.311 -16.426 -0.471 1.00 92.19 315 ILE A C 1
ATOM 2470 O O . ILE A 1 315 ? -3.203 -16.886 -0.203 1.00 92.19 315 ILE A O 1
ATOM 2474 N N . ALA A 1 316 ? -5.389 -17.195 -0.578 1.00 91.06 316 ALA A N 1
ATOM 2475 C CA . ALA A 1 316 ? -5.374 -18.635 -0.377 1.00 91.06 316 ALA A CA 1
ATOM 2476 C C . ALA A 1 316 ? -4.804 -19.386 -1.592 1.00 91.06 316 ALA A C 1
ATOM 2478 O O . ALA A 1 316 ? -4.831 -18.910 -2.728 1.00 91.06 316 ALA A O 1
ATOM 2479 N N . ARG A 1 317 ? -4.358 -20.631 -1.378 1.00 86.75 317 ARG A N 1
ATOM 2480 C CA . ARG A 1 317 ? -3.799 -21.517 -2.427 1.00 86.75 317 ARG A CA 1
ATOM 2481 C C . ARG A 1 317 ? -4.744 -21.806 -3.595 1.00 86.75 317 ARG A C 1
ATOM 2483 O O . ARG A 1 317 ? -4.283 -22.194 -4.665 1.00 86.75 317 ARG A O 1
ATOM 2490 N N . ASN A 1 318 ? -6.051 -21.677 -3.380 1.00 86.44 318 ASN A N 1
ATOM 2491 C CA . ASN A 1 318 ? -7.083 -21.824 -4.409 1.00 86.44 318 ASN A CA 1
ATOM 2492 C C . ASN A 1 318 ? -7.432 -20.490 -5.101 1.00 86.44 318 ASN A C 1
ATOM 2494 O O . ASN A 1 318 ? -8.381 -20.438 -5.881 1.00 86.44 318 ASN A O 1
ATOM 2498 N N . GLY A 1 319 ? -6.711 -19.411 -4.784 1.00 86.94 319 GLY A N 1
ATOM 2499 C CA . GLY A 1 319 ? -6.975 -18.063 -5.267 1.00 86.94 319 GLY A CA 1
ATOM 2500 C C . GLY A 1 319 ? -8.109 -17.344 -4.528 1.00 86.94 319 GLY A C 1
ATOM 2501 O O . GLY A 1 319 ? -8.564 -16.307 -5.000 1.00 86.94 319 GLY A O 1
ATOM 2502 N N . GLY A 1 320 ? -8.631 -17.849 -3.410 1.00 89.31 320 GLY A N 1
ATOM 2503 C CA . GLY A 1 320 ? -9.537 -17.062 -2.563 1.00 89.31 320 GLY A CA 1
ATOM 2504 C C . GLY A 1 320 ? -8.835 -15.806 -2.037 1.00 89.31 320 GLY A C 1
ATOM 2505 O O . GLY A 1 320 ? -7.657 -15.879 -1.702 1.00 89.31 320 GLY A O 1
ATOM 2506 N N . ILE A 1 321 ? -9.534 -14.667 -1.987 1.00 87.19 321 ILE A N 1
ATOM 2507 C CA . ILE A 1 321 ? -9.003 -13.417 -1.419 1.00 87.19 321 ILE A CA 1
ATOM 2508 C C . ILE A 1 321 ? -9.866 -13.010 -0.226 1.00 87.19 321 ILE A C 1
ATOM 2510 O O . ILE A 1 321 ? -11.061 -12.755 -0.381 1.00 87.19 321 ILE A O 1
ATOM 2514 N N . GLY A 1 322 ? -9.251 -12.948 0.951 1.00 85.44 322 GLY A N 1
ATOM 2515 C CA . GLY A 1 322 ? -9.795 -12.330 2.154 1.00 85.44 322 GLY A CA 1
ATOM 2516 C C . GLY A 1 322 ? -9.215 -10.933 2.363 1.00 85.44 322 GLY A C 1
ATOM 2517 O O . GLY A 1 322 ? -8.094 -10.648 1.945 1.00 85.44 322 GLY A O 1
ATOM 2518 N N . VAL A 1 323 ? -9.975 -10.057 3.021 1.00 85.44 323 VAL A N 1
ATOM 2519 C CA . VAL A 1 323 ? -9.490 -8.738 3.449 1.00 85.44 323 VAL A CA 1
ATOM 2520 C C . VAL A 1 323 ? -9.744 -8.591 4.944 1.00 85.44 323 VAL A C 1
ATOM 2522 O O . VAL A 1 323 ? -10.872 -8.778 5.402 1.00 85.44 323 VAL A O 1
ATOM 2525 N N . ASN A 1 324 ? -8.704 -8.260 5.703 1.00 82.50 324 ASN A N 1
ATOM 2526 C CA . ASN A 1 324 ? -8.756 -8.052 7.143 1.00 82.50 324 ASN A CA 1
ATOM 2527 C C . ASN A 1 324 ? -8.369 -6.609 7.498 1.00 82.50 324 ASN A C 1
ATOM 2529 O O . ASN A 1 324 ? -7.409 -6.060 6.958 1.00 82.50 324 ASN A O 1
ATOM 2533 N N . PHE A 1 325 ? -9.119 -6.025 8.436 1.00 77.75 325 PHE A N 1
ATOM 2534 C CA . PHE A 1 325 ? -8.863 -4.708 9.018 1.00 77.75 325 PHE A CA 1
ATOM 2535 C C . PHE A 1 325 ? -8.721 -4.849 10.521 1.00 77.75 325 PHE A C 1
ATOM 2537 O O . PHE A 1 325 ? -9.717 -5.022 11.228 1.00 77.75 325 PHE A O 1
ATOM 2544 N N . LYS A 1 326 ? -7.491 -4.747 11.020 1.00 81.25 326 LYS A N 1
ATOM 2545 C CA . LYS A 1 326 ? -7.234 -4.760 12.457 1.00 81.25 326 LYS A CA 1
ATOM 2546 C C . LYS A 1 326 ? -7.032 -3.324 12.957 1.00 81.25 326 LYS A C 1
ATOM 2548 O O . LYS A 1 326 ? -6.060 -2.690 12.543 1.00 81.25 326 LYS A O 1
ATOM 2553 N N . PRO A 1 327 ? -7.904 -2.799 13.838 1.00 79.94 327 PRO A N 1
ATOM 2554 C CA . PRO A 1 327 ? -7.697 -1.485 14.436 1.00 79.94 327 PRO A CA 1
ATOM 2555 C C . PRO A 1 327 ? -6.445 -1.505 15.321 1.00 79.94 327 PRO A C 1
ATOM 2557 O O . PRO A 1 327 ? -6.251 -2.434 16.108 1.00 79.94 327 PRO A O 1
ATOM 2560 N N . LEU A 1 328 ? -5.596 -0.487 15.182 1.00 74.31 328 LEU A N 1
ATOM 2561 C CA . LEU A 1 328 ? -4.365 -0.325 15.967 1.00 74.31 328 LEU A CA 1
ATOM 2562 C C . LEU A 1 328 ? -4.469 0.767 17.038 1.00 74.31 328 LEU A C 1
ATOM 2564 O O . LEU A 1 328 ? -3.640 0.812 17.944 1.00 74.31 328 LEU A O 1
ATOM 2568 N N . GLY A 1 329 ? -5.479 1.632 16.940 1.00 71.75 329 GLY A N 1
ATOM 2569 C CA . GLY A 1 329 ? -5.732 2.728 17.871 1.00 71.75 329 GLY A CA 1
ATOM 2570 C C . GLY A 1 329 ? -6.076 4.027 17.149 1.00 71.75 329 GLY A C 1
ATOM 2571 O O . GLY A 1 329 ? -6.144 4.062 15.920 1.00 71.75 329 GLY A O 1
ATOM 2572 N N . ASP A 1 330 ? -6.248 5.088 17.937 1.00 71.88 330 ASP A N 1
ATOM 2573 C CA . ASP A 1 330 ? -6.614 6.427 17.477 1.00 71.88 330 ASP A CA 1
ATOM 2574 C C . ASP A 1 330 ? -5.570 7.457 17.960 1.00 71.88 330 ASP A C 1
ATOM 2576 O O . ASP A 1 330 ? -5.004 7.329 19.048 1.00 71.88 330 ASP A O 1
ATOM 2580 N N . THR A 1 331 ? -5.303 8.499 17.171 1.00 65.69 331 THR A N 1
ATOM 2581 C CA . THR A 1 331 ? -4.551 9.693 17.603 1.00 65.69 331 THR A CA 1
ATOM 2582 C C . THR A 1 331 ? -5.441 10.920 17.530 1.00 65.69 331 THR A C 1
ATOM 2584 O O . THR A 1 331 ? -6.031 11.189 16.486 1.00 65.69 331 THR A O 1
ATOM 2587 N N . ASN A 1 332 ? -5.501 11.678 18.626 1.00 64.44 332 ASN A N 1
ATOM 2588 C CA . ASN A 1 332 ? -6.147 12.986 18.661 1.00 64.44 332 ASN A CA 1
ATOM 2589 C C . ASN A 1 332 ? -5.405 13.978 17.765 1.00 64.44 332 ASN A C 1
ATOM 2591 O O . ASN A 1 332 ? -4.202 14.180 17.925 1.00 64.44 332 ASN A O 1
ATOM 2595 N N . LEU A 1 333 ? -6.137 14.647 16.883 1.00 53.78 333 LEU A N 1
ATOM 2596 C CA . LEU A 1 333 ? -5.650 15.808 16.155 1.00 53.78 333 LEU A CA 1
ATOM 2597 C C . LEU A 1 333 ? -5.995 17.073 16.950 1.00 53.78 333 LEU A C 1
ATOM 2599 O O . LEU A 1 333 ? -7.179 17.384 17.106 1.00 53.78 333 LEU A O 1
ATOM 2603 N N . PRO A 1 334 ? -5.003 17.816 17.476 1.00 42.72 334 PRO A N 1
ATOM 2604 C CA . PRO A 1 334 ? -5.269 19.117 18.071 1.00 42.72 334 PRO A CA 1
ATOM 2605 C C . PRO A 1 334 ? -5.793 20.080 16.995 1.00 42.72 334 PRO A C 1
ATOM 2607 O O . PRO A 1 334 ? -5.311 20.085 15.865 1.00 42.72 334 PRO A O 1
ATOM 2610 N N . PHE A 1 335 ? -6.756 20.928 17.365 1.00 37.97 335 PHE A N 1
ATOM 2611 C CA . PHE A 1 335 ? -7.532 21.829 16.492 1.00 37.97 335 PHE A CA 1
ATOM 2612 C C . PHE A 1 335 ? -6.711 22.843 15.651 1.00 37.97 335 PHE A C 1
ATOM 2614 O O . PHE A 1 335 ? -7.283 23.633 14.909 1.00 37.97 335 PHE A O 1
ATOM 2621 N N . ASN A 1 336 ? -5.375 22.836 15.722 1.00 32.59 336 ASN A N 1
ATOM 2622 C CA . ASN A 1 336 ? -4.511 23.868 15.140 1.00 32.59 336 ASN A CA 1
ATOM 2623 C C . ASN A 1 336 ? -3.712 23.472 13.891 1.00 32.59 336 ASN A C 1
ATOM 2625 O O . ASN A 1 336 ? -2.989 24.317 13.368 1.00 32.59 336 ASN A O 1
ATOM 2629 N N . GLU A 1 337 ? -3.858 22.263 13.348 1.00 30.52 337 GLU A N 1
ATOM 2630 C CA . GLU A 1 337 ? -3.212 21.920 12.075 1.00 30.52 337 GLU A CA 1
ATOM 2631 C C . GLU A 1 337 ? -4.232 21.718 10.947 1.00 30.52 337 GLU A C 1
ATOM 2633 O O . GLU A 1 337 ? -4.829 20.663 10.770 1.00 30.52 337 GLU A O 1
ATOM 2638 N N . LYS A 1 338 ? -4.368 22.788 10.152 1.00 30.00 338 LYS A N 1
ATOM 2639 C CA . LYS A 1 338 ? -4.918 22.846 8.787 1.00 30.00 338 LYS A CA 1
ATOM 2640 C C . LYS A 1 338 ? -6.416 22.547 8.622 1.00 30.00 338 LYS A C 1
ATOM 2642 O O . LYS A 1 338 ? -6.824 21.484 8.167 1.00 30.00 338 LYS A O 1
ATOM 2647 N N . CYS A 1 339 ? -7.221 23.599 8.745 1.00 24.50 339 CYS A N 1
ATOM 2648 C CA . CYS A 1 339 ? -8.294 23.855 7.779 1.00 24.50 339 CYS A CA 1
ATOM 2649 C C . CYS A 1 339 ? -8.256 25.333 7.381 1.00 24.50 339 CYS A C 1
ATOM 2651 O O . CYS A 1 339 ? -8.841 26.196 8.031 1.00 24.50 339 CYS A O 1
ATOM 2653 N N . GLY A 1 340 ? -7.513 25.616 6.309 1.00 24.30 340 GLY A N 1
ATOM 2654 C CA . GLY A 1 340 ? -7.676 26.848 5.553 1.00 24.30 340 GLY A CA 1
ATOM 2655 C C . GLY A 1 340 ? -9.053 26.870 4.891 1.00 24.30 340 GLY A C 1
ATOM 2656 O O . GLY A 1 340 ? -9.527 25.848 4.407 1.00 24.30 340 GLY A O 1
ATOM 2657 N N . ASN A 1 341 ? -9.680 28.044 4.932 1.00 29.64 341 ASN A N 1
ATOM 2658 C CA . ASN A 1 341 ? -10.752 28.532 4.065 1.00 29.64 341 ASN A CA 1
ATOM 2659 C C . ASN A 1 341 ? -11.493 27.485 3.215 1.00 29.64 341 ASN A C 1
ATOM 2661 O O . ASN A 1 341 ? -11.119 27.241 2.073 1.00 29.64 341 ASN A O 1
ATOM 2665 N N . MET A 1 342 ? -12.649 27.013 3.684 1.00 24.48 342 MET A N 1
ATOM 2666 C CA . MET A 1 342 ? -13.705 26.594 2.764 1.00 24.48 342 MET A CA 1
ATOM 2667 C C . MET A 1 342 ? -15.078 27.024 3.271 1.00 24.48 342 MET A C 1
ATOM 2669 O O . MET A 1 342 ? -15.444 26.832 4.430 1.00 24.48 342 MET A O 1
ATOM 2673 N N . LYS A 1 343 ? -15.793 27.692 2.362 1.00 25.58 343 LYS A N 1
ATOM 2674 C CA . LYS A 1 343 ? -17.111 28.287 2.545 1.00 25.58 343 LYS A CA 1
ATOM 2675 C C . LYS A 1 343 ? -18.154 27.215 2.838 1.00 25.58 343 LYS A C 1
ATOM 2677 O O . LYS A 1 343 ? -18.172 26.126 2.275 1.00 25.58 343 LYS A O 1
ATOM 2682 N N . MET A 1 344 ? -19.013 27.601 3.760 1.00 26.33 344 MET A N 1
ATOM 2683 C CA . MET A 1 344 ? -19.992 26.804 4.465 1.00 26.33 344 MET A CA 1
ATOM 2684 C C . MET A 1 344 ? -21.270 26.680 3.633 1.00 26.33 344 MET A C 1
ATOM 2686 O O . MET A 1 344 ? -22.256 27.329 3.955 1.00 26.33 344 MET A O 1
ATOM 2690 N N . ASP A 1 345 ? -21.255 25.851 2.589 1.00 25.48 345 ASP A N 1
ATOM 2691 C CA . ASP A 1 345 ? -22.461 25.537 1.816 1.00 25.48 345 ASP A CA 1
ATOM 2692 C C . ASP A 1 345 ? -22.844 24.053 1.959 1.00 25.48 345 ASP A C 1
ATOM 2694 O O . ASP A 1 345 ? -22.433 23.158 1.227 1.00 25.48 345 ASP A O 1
ATOM 2698 N N . THR A 1 346 ? -23.683 23.842 2.975 1.00 27.05 346 THR A N 1
ATOM 2699 C CA . THR A 1 346 ? -24.794 22.880 3.012 1.00 27.05 346 THR A CA 1
ATOM 2700 C C . THR A 1 346 ? -24.460 21.385 2.950 1.00 27.05 346 THR A C 1
ATOM 2702 O O . THR A 1 346 ? -24.707 20.681 1.964 1.00 27.05 346 THR A O 1
ATOM 2705 N N . ILE A 1 347 ? -24.123 20.832 4.121 1.00 29.59 347 ILE A N 1
ATOM 2706 C CA . ILE A 1 347 ? -24.336 19.416 4.416 1.00 29.59 347 ILE A CA 1
ATOM 2707 C C . ILE A 1 347 ? -25.383 19.195 5.519 1.00 29.59 347 ILE A C 1
ATOM 2709 O O . ILE A 1 347 ? -25.100 19.153 6.704 1.00 29.59 347 ILE A O 1
ATOM 2713 N N . ILE A 1 348 ? -26.626 19.045 5.050 1.00 29.06 348 ILE A N 1
ATOM 2714 C CA . ILE A 1 348 ? -27.772 18.393 5.693 1.00 29.06 348 ILE A CA 1
ATOM 2715 C C . ILE A 1 348 ? -27.347 17.061 6.353 1.00 29.06 348 ILE A C 1
ATOM 2717 O O . ILE A 1 348 ? -27.108 16.073 5.659 1.00 29.06 348 ILE A O 1
ATOM 2721 N N . ILE A 1 349 ? -27.274 17.077 7.685 1.00 31.17 349 ILE A N 1
ATOM 2722 C CA . ILE A 1 349 ? -27.255 15.946 8.624 1.00 31.17 349 ILE A CA 1
ATOM 2723 C C . ILE A 1 349 ? -28.730 15.656 8.924 1.00 31.17 349 ILE A C 1
ATOM 2725 O O . ILE A 1 349 ? -29.397 16.543 9.439 1.00 31.17 349 ILE A O 1
ATOM 2729 N N . LEU A 1 350 ? -29.256 14.503 8.492 1.00 29.94 350 LEU A N 1
ATOM 2730 C CA . LEU A 1 350 ? -30.691 14.178 8.422 1.00 29.94 350 LEU A CA 1
ATOM 2731 C C . LEU A 1 350 ? -31.590 15.404 8.149 1.00 29.94 350 LEU A C 1
ATOM 2733 O O . LEU A 1 350 ? -32.156 16.008 9.056 1.00 29.94 350 LEU A O 1
ATOM 2737 N N . SER A 1 351 ? -31.856 15.692 6.874 1.00 34.09 351 SER A N 1
ATOM 2738 C CA . SER A 1 351 ? -33.164 16.240 6.521 1.00 34.09 351 SER A CA 1
ATOM 2739 C C . SER A 1 351 ? -34.203 15.149 6.787 1.00 34.09 351 SER A C 1
ATOM 2741 O O . SER A 1 351 ? -34.674 14.478 5.879 1.00 34.09 351 SER A O 1
ATOM 2743 N N . LEU A 1 352 ? -34.581 14.985 8.043 1.00 28.48 352 LEU A N 1
ATOM 2744 C CA . LEU A 1 352 ? -35.927 15.387 8.359 1.00 28.48 352 LEU A CA 1
ATOM 2745 C C . LEU A 1 352 ? -35.808 16.925 8.390 1.00 28.48 352 LEU A C 1
ATOM 2747 O O . LEU A 1 352 ? -35.341 17.490 9.357 1.00 28.48 352 LEU A O 1
ATOM 2751 N N . LEU A 1 353 ? -36.138 17.706 7.357 1.00 36.66 353 LEU A N 1
ATOM 2752 C CA . LEU A 1 353 ? -37.462 17.786 6.726 1.00 36.66 353 LEU A CA 1
ATOM 2753 C C . LEU A 1 353 ? -38.573 17.005 7.442 1.00 36.66 353 LEU A C 1
ATOM 2755 O O . LEU A 1 353 ? -39.468 16.442 6.839 1.00 36.66 353 LEU A O 1
ATOM 2759 N N . LEU A 1 354 ? -38.557 17.064 8.763 1.00 30.17 354 LEU A N 1
ATOM 2760 C CA . LEU A 1 354 ? -39.715 17.453 9.516 1.00 30.17 354 LEU A CA 1
ATOM 2761 C C . LEU A 1 354 ? -39.253 18.797 10.086 1.00 30.17 354 LEU A C 1
ATOM 2763 O O . LEU A 1 354 ? -38.493 18.859 11.036 1.00 30.17 354 LEU A O 1
ATOM 2767 N N . LYS A 1 355 ? -39.638 19.932 9.509 1.00 37.12 355 LYS A N 1
ATOM 2768 C CA . LYS A 1 355 ? -40.723 20.762 10.072 1.00 37.12 355 LYS A CA 1
ATOM 2769 C C . LYS A 1 355 ? -41.695 20.075 11.069 1.00 37.12 355 LYS A C 1
ATOM 2771 O O . LYS A 1 355 ? -42.869 20.415 11.097 1.00 37.12 355 LYS A O 1
ATOM 2776 N N . ALA A 1 356 ? -41.242 19.145 11.904 1.00 39.94 356 ALA A N 1
ATOM 2777 C CA . ALA A 1 356 ? -41.918 18.751 13.122 1.00 39.94 356 ALA A CA 1
ATOM 2778 C C . ALA A 1 356 ? -40.917 18.983 14.235 1.00 39.94 356 ALA A C 1
ATOM 2780 O O . ALA A 1 356 ? -39.753 18.603 14.128 1.00 39.94 356 ALA A O 1
ATOM 2781 N N . ALA A 1 357 ? -41.383 19.674 15.266 1.00 49.88 357 ALA A N 1
ATOM 2782 C CA . ALA A 1 357 ? -40.646 19.879 16.490 1.00 49.88 357 ALA A CA 1
ATOM 2783 C C . ALA A 1 357 ? -40.101 18.526 16.975 1.00 49.88 357 ALA A C 1
ATOM 2785 O O . ALA A 1 357 ? -40.868 17.635 17.338 1.00 49.88 357 ALA A O 1
ATOM 2786 N N . VAL A 1 358 ? -38.781 18.351 16.915 1.00 64.00 358 VAL A N 1
ATOM 2787 C CA . VAL A 1 358 ? -38.127 17.157 17.446 1.00 64.00 358 VAL A CA 1
ATOM 2788 C C . VAL A 1 358 ? -38.097 17.326 18.959 1.00 64.00 358 VAL A C 1
ATOM 2790 O O . VAL A 1 358 ? -37.375 18.173 19.472 1.00 64.00 358 VAL A O 1
ATOM 2793 N N . SER A 1 359 ? -38.925 16.562 19.667 1.00 81.62 359 SER A N 1
ATOM 2794 C CA . SER A 1 359 ? -38.872 16.449 21.126 1.00 81.62 359 SER A CA 1
ATOM 2795 C C . SER A 1 359 ? -37.837 15.405 21.533 1.00 81.62 359 SER A C 1
ATOM 2797 O O . SER A 1 359 ? -37.707 14.386 20.849 1.00 81.62 359 SER A O 1
ATOM 2799 N N . ILE A 1 360 ? -37.195 15.582 22.685 1.00 87.12 360 ILE A N 1
ATOM 2800 C CA . ILE A 1 360 ? -36.355 14.546 23.287 1.00 87.12 360 ILE A CA 1
ATOM 2801 C C . ILE A 1 360 ? -37.145 13.227 23.457 1.00 87.12 360 ILE A C 1
ATOM 2803 O O . ILE A 1 360 ? -38.330 13.257 23.829 1.00 87.12 360 ILE A O 1
ATOM 2807 N N . PRO A 1 361 ? -36.548 12.059 23.153 1.00 85.12 361 PRO A N 1
ATOM 2808 C CA . PRO A 1 361 ? -37.168 10.761 23.406 1.00 85.12 361 PRO A CA 1
ATOM 2809 C C . PRO A 1 361 ? -37.502 10.535 24.886 1.00 85.12 361 PRO A C 1
ATOM 2811 O O . PRO A 1 361 ? -36.959 11.186 25.782 1.00 85.12 361 PRO A O 1
ATOM 2814 N N . ASP A 1 362 ? -38.413 9.599 25.147 1.00 88.12 362 ASP A N 1
ATOM 2815 C CA . ASP A 1 362 ? -38.689 9.141 26.510 1.00 88.12 362 ASP A CA 1
ATOM 2816 C C . ASP A 1 362 ? -37.436 8.480 27.095 1.00 88.12 362 ASP A C 1
ATOM 2818 O O . ASP A 1 362 ? -36.724 7.764 26.393 1.00 88.12 362 ASP A O 1
ATOM 2822 N N . ALA A 1 363 ? -37.167 8.711 28.380 1.00 80.12 363 ALA A N 1
ATOM 2823 C CA . ALA A 1 363 ? -36.003 8.117 29.024 1.00 80.12 363 ALA A CA 1
ATOM 2824 C C . ALA A 1 363 ? -36.165 6.593 29.134 1.00 80.12 363 ALA A C 1
ATOM 2826 O O . ALA A 1 363 ? -37.233 6.098 29.509 1.00 80.12 363 ALA A O 1
ATOM 2827 N N . ASP A 1 364 ? -35.089 5.860 28.862 1.00 77.19 364 ASP A N 1
ATOM 2828 C CA . ASP A 1 364 ? -34.989 4.407 29.004 1.00 77.19 364 ASP A CA 1
ATOM 2829 C C . ASP A 1 364 ? -33.935 4.044 30.071 1.00 77.19 364 ASP A C 1
ATOM 2831 O O . ASP A 1 364 ? -33.576 4.865 30.912 1.00 77.19 364 ASP A O 1
ATOM 2835 N N . ASN A 1 365 ? -33.446 2.805 30.080 1.00 70.50 365 ASN A N 1
ATOM 2836 C CA . ASN A 1 365 ? -32.461 2.352 31.067 1.00 70.50 365 ASN A CA 1
ATOM 2837 C C . ASN A 1 365 ? -31.010 2.757 30.727 1.00 70.50 365 ASN A C 1
ATOM 2839 O O . ASN A 1 365 ? -30.082 2.238 31.347 1.00 70.50 365 ASN A O 1
ATOM 2843 N N . GLN A 1 366 ? -30.800 3.653 29.759 1.00 59.69 366 GLN A N 1
ATOM 2844 C CA . GLN A 1 366 ? -29.489 4.089 29.283 1.00 59.69 366 GLN A CA 1
ATOM 2845 C C . GLN A 1 366 ? -29.275 5.589 29.525 1.00 59.69 366 GLN A C 1
ATOM 2847 O O . GLN A 1 366 ? -30.214 6.361 29.714 1.00 59.69 366 GLN A O 1
ATOM 2852 N N . LEU A 1 367 ? -28.005 5.999 29.560 1.00 67.56 367 LEU A N 1
ATOM 2853 C CA . LEU A 1 367 ? -27.611 7.406 29.550 1.00 67.56 367 LEU A CA 1
ATOM 2854 C C . LEU A 1 367 ? -27.558 7.874 28.093 1.00 67.56 367 LEU A C 1
ATOM 2856 O O . LEU A 1 367 ? -26.845 7.267 27.296 1.00 67.56 367 LEU A O 1
ATOM 2860 N N . HIS A 1 368 ? -28.244 8.969 27.764 1.00 61.62 368 HIS A N 1
ATOM 2861 C CA . HIS A 1 368 ? -28.197 9.560 26.423 1.00 61.62 368 HIS A CA 1
ATOM 2862 C C . HIS A 1 368 ? -27.509 10.916 26.455 1.00 61.62 368 HIS A C 1
ATOM 2864 O O . HIS A 1 368 ? -27.738 11.712 27.365 1.00 61.62 368 HIS A O 1
ATOM 2870 N N . ILE A 1 369 ? -26.683 11.189 25.448 1.00 65.06 369 ILE A N 1
ATOM 2871 C CA . ILE A 1 369 ? -26.006 12.473 25.272 1.00 65.06 369 ILE A CA 1
ATOM 2872 C C . ILE A 1 369 ? -26.398 13.021 23.902 1.00 65.06 369 ILE A C 1
ATOM 2874 O O . ILE A 1 369 ? -26.209 12.359 22.884 1.00 65.06 369 ILE A O 1
ATOM 2878 N N . TYR A 1 370 ? -26.945 14.232 23.885 1.00 73.12 370 TYR A N 1
ATOM 2879 C CA . TYR A 1 370 ? -27.421 14.917 22.691 1.00 73.12 370 TYR A CA 1
ATOM 2880 C C . TYR A 1 370 ? -26.598 16.183 22.474 1.00 73.12 370 TYR A C 1
ATOM 2882 O O . TYR A 1 370 ? -26.633 17.082 23.310 1.00 73.12 370 TYR A O 1
ATOM 2890 N N . ALA A 1 371 ? -25.899 16.280 21.346 1.00 75.25 371 ALA A N 1
ATOM 2891 C CA . ALA A 1 371 ? -25.312 17.533 20.880 1.00 75.25 371 ALA A CA 1
ATOM 2892 C C . ALA A 1 371 ? -26.321 18.230 19.958 1.00 75.25 371 ALA A C 1
ATOM 2894 O O . ALA A 1 371 ? -26.636 17.730 18.876 1.00 75.25 371 ALA A O 1
ATOM 2895 N N . LEU A 1 372 ? -26.881 19.351 20.408 1.00 75.81 372 LEU A N 1
ATOM 2896 C CA . LEU A 1 372 ? -27.911 20.079 19.678 1.00 75.81 372 LEU A CA 1
ATOM 2897 C C . LEU A 1 372 ? -27.286 21.030 18.647 1.00 75.81 372 LEU A C 1
ATOM 2899 O O . LEU A 1 372 ? -26.330 21.737 18.967 1.00 75.81 372 LEU A O 1
ATOM 2903 N N . PRO A 1 373 ? -27.825 21.096 17.414 1.00 75.38 373 PRO A N 1
ATOM 2904 C CA . PRO A 1 373 ? -27.239 21.878 16.330 1.00 75.38 373 PRO A CA 1
ATOM 2905 C C . PRO A 1 373 ? -27.580 23.368 16.478 1.00 75.38 373 PRO A C 1
ATOM 2907 O O . PRO A 1 373 ? -28.397 23.898 15.728 1.00 75.38 373 PRO A O 1
ATOM 2910 N N . VAL A 1 374 ? -26.977 24.047 17.455 1.00 68.19 374 VAL A N 1
ATOM 2911 C CA . VAL A 1 374 ? -27.245 25.460 17.788 1.00 68.19 374 VAL A CA 1
ATOM 2912 C C . VAL A 1 374 ? -26.509 26.467 16.892 1.00 68.19 374 VAL A C 1
ATOM 2914 O O . VAL A 1 374 ? -26.909 27.623 16.806 1.00 68.19 374 VAL A O 1
ATOM 2917 N N . GLY A 1 375 ? -25.497 26.041 16.132 1.00 71.94 375 GLY A N 1
ATOM 2918 C CA . GLY A 1 375 ? -24.751 26.895 15.199 1.00 71.94 375 GLY A CA 1
ATOM 2919 C C . GLY A 1 375 ? -23.255 26.904 15.511 1.00 71.94 375 GLY A C 1
ATOM 2920 O O . GLY A 1 375 ? -22.685 25.857 15.783 1.00 71.94 375 GLY A O 1
ATOM 2921 N N . GLN A 1 376 ? -22.603 28.072 15.446 1.00 71.12 376 GLN A N 1
ATOM 2922 C CA . GLN A 1 376 ? -21.200 28.250 15.875 1.00 71.12 376 GLN A CA 1
ATOM 2923 C C . GLN A 1 376 ? -21.133 28.386 17.403 1.00 71.12 376 GLN A C 1
ATOM 2925 O O . GLN A 1 376 ? -20.793 29.447 17.915 1.00 71.12 376 GLN A O 1
ATOM 2930 N N . GLY A 1 377 ? -21.580 27.359 18.112 1.00 74.06 377 GLY A N 1
ATOM 2931 C CA . GLY A 1 377 ? -21.598 27.286 19.565 1.00 74.06 377 GLY A CA 1
ATOM 2932 C C . GLY A 1 377 ? -21.975 25.894 20.030 1.00 74.06 377 GLY A C 1
ATOM 2933 O O . GLY A 1 377 ? -22.255 25.025 19.201 1.00 74.06 377 GLY A O 1
ATOM 2934 N N . ASP A 1 378 ? -21.991 25.704 21.342 1.00 80.31 378 ASP A N 1
ATOM 2935 C CA . ASP A 1 378 ? -22.182 24.393 21.944 1.00 80.31 378 ASP A CA 1
ATOM 2936 C C . ASP A 1 378 ? -23.496 24.322 22.720 1.00 80.31 378 ASP A C 1
ATOM 2938 O O . ASP A 1 378 ? -23.917 25.249 23.421 1.00 80.31 378 ASP A O 1
ATOM 2942 N N . CYS A 1 379 ? -24.170 23.184 22.579 1.00 85.88 379 CYS A N 1
ATOM 2943 C CA . CYS A 1 379 ? -25.293 22.826 23.423 1.00 85.88 379 CYS A CA 1
ATOM 2944 C C . CYS A 1 379 ? -25.365 21.312 23.567 1.00 85.88 379 CYS A C 1
ATOM 2946 O O . CYS A 1 379 ? -25.763 20.609 22.639 1.00 85.88 379 CYS A O 1
ATOM 2948 N N . THR A 1 380 ? -24.972 20.810 24.732 1.00 88.88 380 THR A N 1
ATOM 2949 C CA . THR A 1 380 ? -25.001 19.381 25.037 1.00 88.88 380 THR A CA 1
ATOM 2950 C C . THR A 1 380 ? -26.027 19.105 26.124 1.00 88.88 380 THR A C 1
ATOM 2952 O O . THR A 1 380 ? -26.003 19.709 27.192 1.00 88.88 380 THR A O 1
ATOM 2955 N N . VAL A 1 381 ? -26.923 18.155 25.880 1.00 85.88 381 VAL A N 1
ATOM 2956 C CA . VAL A 1 381 ? -27.923 17.691 26.843 1.00 85.88 381 VAL A CA 1
ATOM 2957 C C . VAL A 1 381 ? -27.603 16.253 27.218 1.00 85.88 381 VAL A C 1
ATOM 2959 O O . VAL A 1 381 ? -27.517 15.386 26.357 1.00 85.88 381 VAL A O 1
ATOM 2962 N N . ILE A 1 382 ? -27.464 15.983 28.509 1.00 77.19 382 ILE A N 1
ATOM 2963 C CA . ILE A 1 382 ? -27.279 14.641 29.058 1.00 77.19 382 ILE A CA 1
ATOM 2964 C C . ILE A 1 382 ? -28.591 14.227 29.714 1.00 77.19 382 ILE A C 1
ATOM 2966 O O . ILE A 1 382 ? -28.993 14.840 30.697 1.00 77.19 382 ILE A O 1
ATOM 2970 N N . GLN A 1 383 ? -29.251 13.192 29.204 1.00 88.50 383 GLN A N 1
ATOM 2971 C CA . GLN A 1 383 ? -30.456 12.601 29.786 1.00 88.50 383 GLN A CA 1
ATOM 2972 C C . GLN A 1 383 ? -30.073 11.372 30.609 1.00 88.50 383 GLN A C 1
ATOM 2974 O O . GLN A 1 383 ? -29.512 10.407 30.088 1.00 88.50 383 GLN A O 1
ATOM 2979 N N . CYS A 1 384 ? -30.369 11.408 31.905 1.00 71.56 384 CYS A N 1
ATOM 2980 C CA . CYS A 1 384 ? -30.101 10.298 32.811 1.00 71.56 384 CYS A CA 1
ATOM 2981 C C . CYS A 1 384 ? -31.003 9.087 32.510 1.00 71.56 384 CYS A C 1
ATOM 2983 O O . CYS A 1 384 ? -32.149 9.282 32.087 1.00 71.56 384 CYS A O 1
ATOM 2985 N N . PRO A 1 385 ? -30.547 7.860 32.839 1.00 76.75 385 PRO A N 1
ATOM 2986 C CA . PRO A 1 385 ? -31.411 6.685 32.854 1.00 76.75 385 PRO A CA 1
ATOM 2987 C C . PRO A 1 385 ? -32.693 6.927 33.661 1.00 76.75 385 PRO A C 1
ATOM 2989 O O . PRO A 1 385 ? -32.691 7.631 34.679 1.00 76.75 385 PRO A O 1
ATOM 2992 N N . LYS A 1 386 ? -33.800 6.327 33.223 1.00 81.69 386 LYS A N 1
ATOM 2993 C CA . LYS A 1 386 ? -35.130 6.495 33.807 1.00 81.69 386 LYS A CA 1
ATOM 2994 C C . LYS A 1 386 ? -35.145 6.070 35.274 1.00 81.69 386 LYS A C 1
ATOM 2996 O O . LYS A 1 386 ? -35.099 4.889 35.610 1.00 81.69 386 LYS A O 1
ATOM 3001 N N . ALA A 1 387 ? -35.305 7.047 36.161 1.00 76.12 387 ALA A N 1
ATOM 3002 C CA . ALA A 1 387 ? -35.549 6.789 37.573 1.00 76.12 387 ALA A CA 1
ATOM 3003 C C . ALA A 1 387 ? -36.985 6.283 37.803 1.00 76.12 387 ALA A C 1
ATOM 3005 O O . ALA A 1 387 ? -37.941 6.745 37.170 1.00 76.12 387 ALA A O 1
ATOM 3006 N N . LYS A 1 388 ? -37.164 5.363 38.759 1.00 75.06 388 LYS A N 1
ATOM 3007 C CA . LYS A 1 388 ? -38.489 4.880 39.176 1.00 75.06 388 LYS A CA 1
ATOM 3008 C C . LYS A 1 388 ? -39.306 6.051 39.742 1.00 75.06 388 LYS A C 1
ATOM 3010 O O . LYS A 1 388 ? -38.904 6.658 40.728 1.00 75.06 388 LYS A O 1
ATOM 3015 N N . GLY A 1 389 ? -40.437 6.373 39.108 1.00 81.38 389 GLY A N 1
ATOM 3016 C CA . GLY A 1 389 ? -41.268 7.537 39.460 1.00 81.38 389 GLY A CA 1
ATOM 3017 C C . GLY A 1 389 ? -40.772 8.883 38.904 1.00 81.38 389 GLY A C 1
ATOM 3018 O O . GLY A 1 389 ? -41.308 9.924 39.275 1.00 81.38 389 GLY A O 1
ATOM 3019 N N . GLY A 1 390 ? -39.757 8.882 38.032 1.00 78.31 390 GLY A N 1
ATOM 3020 C CA . GLY A 1 390 ? -39.265 10.076 37.342 1.00 78.31 390 GLY A CA 1
ATOM 3021 C C . GLY A 1 390 ? -40.153 10.524 36.168 1.00 78.31 390 GLY A C 1
ATOM 3022 O O . GLY A 1 390 ? -41.052 9.788 35.752 1.00 78.31 390 GLY A O 1
ATOM 3023 N N . PRO A 1 391 ? -39.907 11.728 35.612 1.00 86.62 391 PRO A N 1
ATOM 3024 C CA . PRO A 1 391 ? -40.617 12.217 34.428 1.00 86.62 391 PRO A CA 1
ATOM 3025 C C . PRO A 1 391 ? -40.423 11.273 33.236 1.00 86.62 391 PRO A C 1
ATOM 3027 O O . PRO A 1 391 ? -39.355 10.686 33.067 1.00 86.62 391 PRO A O 1
ATOM 3030 N N . VAL A 1 392 ? -41.442 11.167 32.378 1.00 89.62 392 VAL A N 1
ATOM 3031 C CA . VAL A 1 392 ? -41.422 10.299 31.184 1.00 89.62 392 VAL A CA 1
ATOM 3032 C C . VAL A 1 392 ? -40.252 10.649 30.259 1.00 89.62 392 VAL A C 1
ATOM 3034 O O . VAL A 1 392 ? -39.529 9.761 29.815 1.00 89.62 392 VAL A O 1
ATOM 3037 N N . LYS A 1 393 ? -39.999 11.948 30.063 1.00 90.38 393 LYS A N 1
ATOM 3038 C CA . LYS A 1 393 ? -38.864 12.474 29.289 1.00 90.38 393 LYS A CA 1
ATOM 3039 C C . LYS A 1 393 ? -37.537 12.486 30.054 1.00 90.38 393 LYS A C 1
ATOM 3041 O O . LYS A 1 393 ? -36.523 12.903 29.515 1.00 90.38 393 LYS A O 1
ATOM 3046 N N . GLY A 1 394 ? -37.507 12.021 31.298 1.00 89.81 394 GLY A N 1
ATOM 3047 C CA . GLY A 1 394 ? -36.281 11.912 32.082 1.00 89.81 394 GLY A CA 1
ATOM 3048 C C . GLY A 1 394 ? -35.777 13.214 32.700 1.00 89.81 394 GLY A C 1
ATOM 3049 O O . GLY A 1 394 ? -36.340 14.304 32.550 1.00 89.81 394 GLY A O 1
ATOM 3050 N N . VAL A 1 395 ? -34.715 13.047 33.480 1.00 89.81 395 VAL A N 1
ATOM 3051 C CA . VAL A 1 395 ? -33.970 14.131 34.116 1.00 89.81 395 VAL A CA 1
ATOM 3052 C C . VAL A 1 395 ? -32.776 14.456 33.230 1.00 89.81 395 VAL A C 1
ATOM 3054 O O . VAL A 1 395 ? -32.108 13.536 32.761 1.00 89.81 395 VAL A O 1
ATOM 3057 N N . VAL A 1 396 ? -32.510 15.742 33.007 1.00 91.81 396 VAL A N 1
ATOM 3058 C CA . VAL A 1 396 ? -31.433 16.202 32.130 1.00 91.81 396 VAL A CA 1
ATOM 3059 C C . VAL A 1 396 ? -30.446 17.117 32.846 1.00 91.81 396 VAL A C 1
ATOM 3061 O O . VAL A 1 396 ? -30.830 17.893 33.723 1.00 91.81 396 VAL A O 1
ATOM 3064 N N . SER A 1 397 ? -29.185 17.060 32.435 1.00 90.56 397 SER A N 1
ATOM 3065 C CA . SER A 1 397 ? -28.169 18.079 32.702 1.00 90.56 397 SER A CA 1
ATOM 3066 C C . SER A 1 397 ? -27.742 18.724 31.389 1.00 90.56 397 SER A C 1
ATOM 3068 O O . SER A 1 397 ? -27.742 18.065 30.353 1.00 90.56 397 SER A O 1
ATOM 3070 N N . ILE A 1 398 ? -27.386 20.004 31.422 1.00 93.00 398 ILE A N 1
ATOM 3071 C CA . ILE A 1 398 ? -27.021 20.761 30.217 1.00 93.00 398 ILE A CA 1
ATOM 3072 C C . ILE A 1 398 ? -25.579 21.236 30.355 1.00 93.00 398 ILE A C 1
ATOM 3074 O O . ILE A 1 398 ? -25.223 21.793 31.389 1.00 93.00 398 ILE A O 1
ATOM 3078 N N . ILE A 1 399 ? -24.758 21.005 29.337 1.00 88.38 399 ILE A N 1
ATOM 3079 C CA . ILE A 1 399 ? -23.398 21.531 29.228 1.00 88.38 399 ILE A CA 1
ATOM 3080 C C . ILE A 1 399 ? -23.381 22.453 28.025 1.00 88.38 399 ILE A C 1
ATOM 3082 O O . ILE A 1 399 ? -23.533 21.995 26.892 1.00 88.38 399 ILE A O 1
ATOM 3086 N N . ASP A 1 400 ? -23.201 23.735 28.310 1.00 92.50 400 ASP A N 1
ATOM 3087 C CA . ASP A 1 400 ? -23.346 24.836 27.375 1.00 92.50 400 ASP A CA 1
ATOM 3088 C C . ASP A 1 400 ? -24.729 24.885 26.706 1.00 92.50 400 ASP A C 1
ATOM 3090 O O . ASP A 1 400 ? -25.475 23.912 26.579 1.00 92.50 400 ASP A O 1
ATOM 3094 N N . ALA A 1 401 ? -25.128 26.087 26.335 1.00 88.19 401 ALA A N 1
ATOM 3095 C CA . ALA A 1 401 ? -26.276 26.329 25.488 1.00 88.19 401 ALA A CA 1
ATOM 3096 C C . ALA A 1 401 ? -26.130 27.727 24.907 1.00 88.19 401 ALA A C 1
ATOM 3098 O O . ALA A 1 401 ? -26.514 28.717 25.538 1.00 88.19 401 ALA A O 1
ATOM 3099 N N . GLY A 1 402 ? -25.569 27.827 23.709 1.00 84.56 402 GLY A N 1
ATOM 3100 C CA . GLY A 1 402 ? -25.449 29.109 23.038 1.00 84.56 402 GLY A CA 1
ATOM 3101 C C . GLY A 1 402 ? -25.055 29.003 21.578 1.00 84.56 402 GLY A C 1
ATOM 3102 O O . GLY A 1 402 ? -24.670 27.954 21.078 1.00 84.56 402 GLY A O 1
ATOM 3103 N N . ALA A 1 403 ? -25.155 30.132 20.888 1.00 81.00 403 ALA A N 1
ATOM 3104 C CA . ALA A 1 403 ? -24.578 30.299 19.568 1.00 81.00 403 ALA A CA 1
ATOM 3105 C C . ALA A 1 403 ? -24.162 31.753 19.349 1.00 81.00 403 ALA A C 1
ATOM 3107 O O . ALA A 1 403 ? -24.840 32.695 19.771 1.00 81.00 403 ALA A O 1
ATOM 3108 N N . SER A 1 404 ? -23.053 31.950 18.641 1.00 74.31 404 SER A N 1
ATOM 3109 C CA . SER A 1 404 ? -22.596 33.277 18.209 1.00 74.31 404 SER A CA 1
ATOM 3110 C C . SER A 1 404 ? -23.274 33.741 16.911 1.00 74.31 404 SER A C 1
ATOM 3112 O O . SER A 1 404 ? -23.177 34.912 16.541 1.00 74.31 404 SER A O 1
ATOM 3114 N N . ASN A 1 405 ? -24.008 32.853 16.230 1.00 69.62 405 ASN A N 1
ATOM 3115 C CA . ASN A 1 405 ? -24.736 33.137 14.996 1.00 69.62 405 ASN A CA 1
ATOM 3116 C C . ASN A 1 405 ? -26.098 32.417 14.958 1.00 69.62 405 ASN A C 1
ATOM 3118 O O . ASN A 1 405 ? -26.365 31.526 15.751 1.00 69.62 405 ASN A O 1
ATOM 3122 N N . ARG A 1 406 ? -26.981 32.806 14.029 1.00 64.25 406 ARG A N 1
ATOM 3123 C CA . ARG A 1 406 ? -28.339 32.236 13.890 1.00 64.25 406 ARG A CA 1
ATOM 3124 C C . ARG A 1 406 ? -28.413 31.094 12.866 1.00 64.25 406 ARG A C 1
ATOM 3126 O O . ARG A 1 406 ? -29.360 31.034 12.089 1.00 64.25 406 ARG A O 1
ATOM 3133 N N . ARG A 1 407 ? -27.372 30.257 12.771 1.00 57.44 407 ARG A N 1
ATOM 3134 C CA . ARG A 1 407 ? -27.287 29.201 11.739 1.00 57.44 407 ARG A CA 1
ATOM 3135 C C . ARG A 1 407 ? -27.829 27.836 12.190 1.00 57.44 407 ARG A C 1
ATOM 3137 O O . ARG A 1 407 ? -27.911 26.943 11.353 1.00 57.44 407 ARG A O 1
ATOM 3144 N N . GLY A 1 408 ? -28.188 27.680 13.466 1.00 68.88 408 GLY A N 1
ATOM 3145 C CA . GLY A 1 408 ? -28.767 26.463 14.044 1.00 68.88 408 GLY A CA 1
ATOM 3146 C C . GLY A 1 408 ? -30.110 26.704 14.742 1.00 68.88 408 GLY A C 1
ATOM 3147 O O . GLY A 1 408 ? -30.734 27.747 14.539 1.00 68.88 408 GLY A O 1
ATOM 3148 N N . ILE A 1 409 ? -30.562 25.738 15.548 1.00 75.81 409 ILE A N 1
ATOM 3149 C CA . ILE A 1 409 ? -31.747 25.918 16.396 1.00 75.81 409 ILE A CA 1
ATOM 3150 C C . ILE A 1 409 ? -31.470 26.996 17.447 1.00 75.81 409 ILE A C 1
ATOM 3152 O O . ILE A 1 409 ? -30.395 27.036 18.044 1.00 75.81 409 ILE A O 1
ATOM 3156 N N . ASP A 1 410 ? -32.436 27.881 17.658 1.00 84.81 410 ASP A N 1
ATOM 3157 C CA . ASP A 1 410 ? -32.344 28.920 18.677 1.00 84.81 410 ASP A CA 1
ATOM 3158 C C . ASP A 1 410 ? -32.772 28.391 20.056 1.00 84.81 410 ASP A C 1
ATOM 3160 O O . ASP A 1 410 ? -33.125 27.220 20.224 1.00 84.81 410 ASP A O 1
ATOM 3164 N N . GLY A 1 411 ? -32.743 29.259 21.071 1.00 87.19 411 GLY A N 1
ATOM 3165 C CA . GLY A 1 411 ? -33.145 28.892 22.429 1.00 87.19 411 GLY A CA 1
ATOM 3166 C C . GLY A 1 411 ? -34.573 28.338 22.524 1.00 87.19 411 GLY A C 1
ATOM 3167 O O . GLY A 1 411 ? -34.824 27.474 23.361 1.00 87.19 411 GLY A O 1
ATOM 3168 N N . GLU A 1 412 ? -35.496 28.765 21.655 1.00 88.62 412 GLU A N 1
ATOM 3169 C CA . GLU A 1 412 ? -36.854 28.212 21.601 1.00 88.62 412 GLU A CA 1
ATOM 3170 C C . GLU A 1 412 ? -36.850 26.794 21.015 1.00 88.62 412 GLU A C 1
ATOM 3172 O O . GLU A 1 412 ? -37.492 25.895 21.557 1.00 88.62 412 GLU A O 1
ATOM 3177 N N . GLY A 1 413 ? -36.058 26.550 19.968 1.00 87.56 413 GLY A N 1
ATOM 3178 C CA . GLY A 1 413 ? -35.809 25.207 19.448 1.00 87.56 413 GLY A CA 1
ATOM 3179 C C . GLY A 1 413 ? -35.218 24.259 20.498 1.00 87.56 413 GLY A C 1
ATOM 3180 O O . GLY A 1 413 ? -35.671 23.119 20.620 1.00 87.56 413 GLY A O 1
ATOM 3181 N N . VAL A 1 414 ? -34.267 24.737 21.307 1.00 90.75 414 VAL A N 1
ATOM 3182 C CA . VAL A 1 414 ? -33.706 23.967 22.431 1.00 90.75 414 VAL A CA 1
ATOM 3183 C C . VAL A 1 414 ? -34.777 23.679 23.490 1.00 90.75 414 VAL A C 1
ATOM 3185 O O . VAL A 1 414 ? -34.884 22.548 23.959 1.00 90.75 414 VAL A O 1
ATOM 3188 N N . ILE A 1 415 ? -35.621 24.656 23.835 1.00 93.75 415 ILE A N 1
ATOM 3189 C CA . ILE A 1 415 ? -36.737 24.459 24.777 1.00 93.75 415 ILE A CA 1
ATOM 3190 C C . ILE A 1 415 ? -37.735 23.421 24.258 1.00 93.75 415 ILE A C 1
ATOM 3192 O O . ILE A 1 415 ? -38.146 22.541 25.013 1.00 93.75 415 ILE A O 1
ATOM 3196 N N . ASN A 1 416 ? -38.091 23.486 22.975 1.00 90.06 416 ASN A N 1
ATOM 3197 C CA . ASN A 1 416 ? -39.001 22.529 22.349 1.00 90.06 416 ASN A CA 1
ATOM 3198 C C . ASN A 1 416 ? -38.439 21.104 22.392 1.00 90.06 416 ASN A C 1
ATOM 3200 O O . ASN A 1 416 ? -39.177 20.159 22.673 1.00 90.06 416 ASN A O 1
ATOM 3204 N N . PHE A 1 417 ? -37.128 20.951 22.188 1.00 91.56 417 PHE A N 1
ATOM 3205 C CA . PHE A 1 417 ? -36.457 19.667 22.368 1.00 91.56 417 PHE A CA 1
ATOM 3206 C C . PHE A 1 417 ? -36.524 19.189 23.827 1.00 91.56 417 PHE A C 1
ATOM 3208 O O . PHE A 1 417 ? -36.846 18.033 24.080 1.00 91.56 417 PHE A O 1
ATOM 3215 N N . LEU A 1 418 ? -36.293 20.080 24.794 1.00 93.75 418 LEU A N 1
ATOM 3216 C CA . LEU A 1 418 ? -36.277 19.779 26.232 1.00 93.75 418 LEU A CA 1
ATOM 3217 C C . LEU A 1 418 ? -37.668 19.619 26.876 1.00 93.75 418 LEU A C 1
ATOM 3219 O O . LEU A 1 418 ? -37.764 19.359 28.083 1.00 93.75 418 LEU A O 1
ATOM 3223 N N . ALA A 1 419 ? -38.751 19.787 26.117 1.00 92.06 419 ALA A N 1
ATOM 3224 C CA . ALA A 1 419 ? -40.109 19.798 26.644 1.00 92.06 419 ALA A CA 1
ATOM 3225 C C . ALA A 1 419 ? -40.450 18.521 27.442 1.00 92.06 419 ALA A C 1
ATOM 3227 O O . ALA A 1 419 ? -40.202 17.401 27.003 1.00 92.06 419 ALA A O 1
ATOM 3228 N N . GLY A 1 420 ? -41.036 18.690 28.636 1.00 90.94 420 GLY A N 1
ATOM 3229 C CA . GLY A 1 420 ? -41.449 17.587 29.520 1.00 90.94 420 GLY A CA 1
ATOM 3230 C C . GLY A 1 420 ? -40.344 16.944 30.374 1.00 90.94 420 GLY A C 1
ATOM 3231 O O . GLY A 1 420 ? -40.640 16.047 31.167 1.00 90.94 420 GLY A O 1
ATOM 3232 N N . THR A 1 421 ? -39.088 17.378 30.244 1.00 94.50 421 THR A N 1
ATOM 3233 C CA . THR A 1 421 ? -37.970 16.910 31.087 1.00 94.50 421 THR A CA 1
ATOM 3234 C C . THR A 1 421 ? -37.908 17.653 32.432 1.00 94.50 421 THR A C 1
ATOM 3236 O O . THR A 1 421 ? -38.592 18.657 32.646 1.00 94.50 421 THR A O 1
ATOM 3239 N N . LYS A 1 422 ? -37.061 17.182 33.360 1.00 92.38 422 LYS A N 1
ATOM 3240 C CA . LYS A 1 422 ? -36.667 17.940 34.565 1.00 92.38 422 LYS A CA 1
ATOM 3241 C C . LYS A 1 422 ? -35.178 18.284 34.524 1.00 92.38 422 LYS A C 1
ATOM 3243 O O . LYS A 1 422 ? -34.356 17.385 34.399 1.00 92.38 422 LYS A O 1
ATOM 3248 N N . LEU A 1 423 ? -34.828 19.556 34.722 1.00 94.19 423 LEU A N 1
ATOM 3249 C CA . LEU A 1 423 ? -33.431 19.984 34.849 1.00 94.19 423 LEU A CA 1
ATOM 3250 C C . LEU A 1 423 ? -32.837 19.591 36.213 1.00 94.19 423 LEU A C 1
ATOM 3252 O O . LEU A 1 423 ? -33.421 19.895 37.261 1.00 94.19 423 LEU A O 1
ATOM 3256 N N . ASN A 1 424 ? -31.666 18.953 36.175 1.00 90.81 424 ASN A N 1
ATOM 3257 C CA . ASN A 1 424 ? -30.819 18.634 37.321 1.00 90.81 424 ASN A CA 1
ATOM 3258 C C . ASN A 1 424 ? -29.850 19.788 37.623 1.00 90.81 424 ASN A C 1
ATOM 3260 O O . ASN A 1 424 ? -30.017 20.498 38.612 1.00 90.81 424 ASN A O 1
ATOM 3264 N N . PHE A 1 425 ? -28.887 20.015 36.729 1.00 85.38 425 PHE A N 1
ATOM 3265 C CA . PHE A 1 425 ? -27.949 21.134 36.781 1.00 85.38 425 PHE A CA 1
ATOM 3266 C C . PHE A 1 425 ? -27.573 21.588 35.369 1.00 85.38 425 PHE A C 1
ATOM 3268 O O . PHE A 1 425 ? -27.757 20.854 34.395 1.00 85.38 425 PHE A O 1
ATOM 3275 N N . ALA A 1 426 ? -27.006 22.786 35.276 1.00 91.19 426 ALA A N 1
ATOM 3276 C CA . ALA A 1 426 ? -26.351 23.266 34.070 1.00 91.19 426 ALA A CA 1
ATOM 3277 C C . ALA A 1 426 ? -24.857 23.509 34.320 1.00 91.19 426 ALA A C 1
ATOM 3279 O O . ALA A 1 426 ? -24.435 23.753 35.451 1.00 91.19 426 ALA A O 1
ATOM 3280 N N . VAL A 1 427 ? -24.059 23.438 33.265 1.00 86.75 427 VAL A N 1
ATOM 3281 C CA . VAL A 1 427 ? -22.637 23.774 33.253 1.00 86.75 427 VAL A CA 1
ATOM 3282 C C . VAL A 1 427 ? -22.406 24.760 32.120 1.00 86.75 427 VAL A C 1
ATOM 3284 O O . VAL A 1 427 ? -22.890 24.539 31.015 1.00 86.75 427 VAL A O 1
ATOM 3287 N N . ILE A 1 428 ? -21.671 25.830 32.399 1.00 84.19 428 ILE A N 1
ATOM 3288 C CA . ILE A 1 428 ? -21.142 26.754 31.399 1.00 84.19 428 ILE A CA 1
ATOM 3289 C C . ILE A 1 428 ? -19.627 26.614 31.422 1.00 84.19 428 ILE A C 1
ATOM 3291 O O . ILE A 1 428 ? -18.976 26.925 32.425 1.00 84.19 428 ILE A O 1
ATOM 3295 N N . THR A 1 429 ? -19.067 26.110 30.331 1.00 75.25 429 THR A N 1
ATOM 3296 C CA . THR A 1 429 ? -17.650 25.756 30.249 1.00 75.25 429 THR A CA 1
ATOM 3297 C C . THR A 1 429 ? -16.754 26.993 30.249 1.00 75.25 429 THR A C 1
ATOM 3299 O O . THR A 1 429 ? -15.703 26.967 30.892 1.00 75.25 429 THR A O 1
ATOM 3302 N N . HIS A 1 430 ? -17.171 28.090 29.602 1.00 72.19 430 HIS A N 1
ATOM 3303 C CA . HIS A 1 430 ? -16.495 29.396 29.612 1.00 72.19 430 HIS A CA 1
ATOM 3304 C C . HIS A 1 430 ? -17.417 30.558 29.177 1.00 72.19 430 HIS A C 1
ATOM 3306 O O . HIS A 1 430 ? -18.508 30.333 28.660 1.00 72.19 430 HIS A O 1
ATOM 3312 N N . SER A 1 431 ? -16.999 31.814 29.398 1.00 74.88 431 SER A N 1
ATOM 3313 C CA . SER A 1 431 ? -17.823 33.033 29.226 1.00 74.88 431 SER A CA 1
ATOM 3314 C C . SER A 1 431 ? -17.990 33.530 27.785 1.00 74.88 431 SER A C 1
ATOM 3316 O O . SER A 1 431 ? -18.394 34.676 27.575 1.00 74.88 431 SER A O 1
ATOM 3318 N N . HIS A 1 432 ? -17.700 32.722 26.765 1.00 79.88 432 HIS A N 1
ATOM 3319 C CA . HIS A 1 432 ? -17.991 33.137 25.394 1.00 79.88 432 HIS A CA 1
ATOM 3320 C C . HIS A 1 432 ? -19.475 32.934 25.065 1.00 79.88 432 HIS A C 1
ATOM 3322 O O . HIS A 1 432 ? -20.114 31.968 25.479 1.00 79.88 432 HIS A O 1
ATOM 3328 N N . ARG A 1 433 ? -20.058 33.893 24.339 1.00 78.44 433 ARG A N 1
ATOM 3329 C CA . ARG A 1 433 ? -21.510 33.988 24.103 1.00 78.44 433 ARG A CA 1
ATOM 3330 C C . ARG A 1 433 ? -22.094 32.750 23.416 1.00 78.44 433 ARG A C 1
ATOM 3332 O O . ARG A 1 433 ? -23.250 32.394 23.641 1.00 78.44 433 ARG A O 1
ATOM 3339 N N . ASP A 1 434 ? -21.301 32.096 22.590 1.00 78.50 434 ASP A N 1
ATOM 3340 C CA . ASP A 1 434 ? -21.589 30.829 21.929 1.00 78.50 434 ASP A CA 1
ATOM 3341 C C . ASP A 1 434 ? -21.685 29.616 22.864 1.00 78.50 434 ASP A C 1
ATOM 3343 O O . ASP A 1 434 ? -22.138 28.569 22.424 1.00 78.50 434 ASP A O 1
ATOM 3347 N N . HIS A 1 435 ? -21.392 29.768 24.154 1.00 81.81 435 HIS A N 1
ATOM 3348 C CA . HIS A 1 435 ? -21.530 28.702 25.149 1.00 81.81 435 HIS A CA 1
ATOM 3349 C C . HIS A 1 435 ? -22.679 28.932 26.137 1.00 81.81 435 HIS A C 1
ATOM 3351 O O . HIS A 1 435 ? -23.132 27.988 26.773 1.00 81.81 435 HIS A O 1
ATOM 3357 N N . PHE A 1 436 ? -23.207 30.156 26.275 1.00 86.69 436 PHE A N 1
ATOM 3358 C CA . PHE A 1 436 ? -24.229 30.439 27.302 1.00 86.69 436 PHE A CA 1
ATOM 3359 C C . PHE A 1 436 ? -25.430 31.275 26.847 1.00 86.69 436 PHE A C 1
ATOM 3361 O O . PHE A 1 436 ? -26.367 31.454 27.626 1.00 86.69 436 PHE A O 1
ATOM 3368 N N . SER A 1 437 ? -25.444 31.802 25.619 1.00 87.94 437 SER A N 1
ATOM 3369 C CA . SER A 1 437 ? -26.475 32.764 25.183 1.00 87.94 437 SER A CA 1
ATOM 3370 C C . SER A 1 437 ? -27.925 32.270 25.244 1.00 87.94 437 SER A C 1
ATOM 3372 O O . SER A 1 437 ? -28.828 33.104 25.278 1.00 87.94 437 SER A O 1
ATOM 3374 N N . TYR A 1 438 ? -28.173 30.960 25.286 1.00 92.38 438 TYR A N 1
ATOM 3375 C CA . TYR A 1 438 ? -29.506 30.367 25.466 1.00 92.38 438 TYR A CA 1
ATOM 3376 C C . TYR A 1 438 ? -29.759 29.873 26.893 1.00 92.38 438 TYR A C 1
ATOM 3378 O O . TYR A 1 438 ? -30.898 29.561 27.243 1.00 92.38 438 TYR A O 1
ATOM 3386 N N . MET A 1 439 ? -28.731 29.840 27.744 1.00 90.44 439 MET A N 1
ATOM 3387 C CA . MET A 1 439 ? -28.822 29.304 29.099 1.00 90.44 439 MET A CA 1
ATOM 3388 C C . MET A 1 439 ? -29.861 30.049 29.939 1.00 90.44 439 MET A C 1
ATOM 3390 O O . MET A 1 439 ? -30.671 29.418 30.614 1.00 90.44 439 MET A O 1
ATOM 3394 N N . LYS A 1 440 ? -29.910 31.385 29.843 1.00 88.56 440 LYS A N 1
ATOM 3395 C CA . LYS A 1 440 ? -30.927 32.187 30.538 1.00 88.56 440 LYS A CA 1
ATOM 3396 C C . LYS A 1 440 ? -32.344 31.766 30.139 1.00 88.56 440 LYS A C 1
ATOM 3398 O O . LYS A 1 440 ? -33.167 31.487 31.004 1.00 88.56 440 LYS A O 1
ATOM 3403 N N . THR A 1 441 ? -32.613 31.667 28.838 1.00 90.31 441 THR A N 1
ATOM 3404 C CA . THR A 1 441 ? -33.931 31.284 28.309 1.00 90.31 441 THR A CA 1
ATOM 3405 C C . THR A 1 441 ? -34.344 29.890 28.787 1.00 90.31 441 THR A C 1
ATOM 3407 O O . THR A 1 441 ? -35.492 29.680 29.176 1.00 90.31 441 THR A O 1
ATOM 3410 N N . ILE A 1 442 ? -33.404 28.945 28.819 1.00 93.69 442 ILE A N 1
ATOM 3411 C CA . ILE A 1 442 ? -33.646 27.577 29.289 1.00 93.69 442 ILE A CA 1
ATOM 3412 C C . ILE A 1 442 ? -33.962 27.555 30.792 1.00 93.69 442 ILE A C 1
ATOM 3414 O O . ILE A 1 442 ? -34.918 26.901 31.214 1.00 93.69 442 ILE A O 1
ATOM 3418 N N . LEU A 1 443 ? -33.196 28.284 31.607 1.00 92.25 443 LEU A N 1
ATOM 3419 C CA . LEU A 1 443 ? -33.437 28.386 33.049 1.00 92.25 443 LEU A CA 1
ATOM 3420 C C . LEU A 1 443 ? -34.788 29.050 33.350 1.00 92.25 443 LEU A C 1
ATOM 3422 O O . LEU A 1 443 ? -35.530 28.554 34.202 1.00 92.25 443 LEU A O 1
ATOM 3426 N N . ASP A 1 444 ? -35.146 30.102 32.609 1.00 91.94 444 ASP A N 1
ATOM 3427 C CA . ASP A 1 444 ? -36.444 30.777 32.717 1.00 91.94 444 ASP A CA 1
ATOM 3428 C C . ASP A 1 444 ? -37.602 29.826 32.358 1.00 91.94 444 ASP A C 1
ATOM 3430 O O . ASP A 1 444 ? -38.630 29.806 33.044 1.00 91.94 444 ASP A O 1
ATOM 3434 N N . TYR A 1 445 ? -37.430 28.980 31.336 1.00 94.56 445 TYR A N 1
ATOM 3435 C CA . TYR A 1 445 ? -38.407 27.957 30.954 1.00 94.56 445 TYR A CA 1
ATOM 3436 C C . TYR A 1 445 ? -38.650 26.931 32.075 1.00 94.56 445 TYR A C 1
ATOM 3438 O O . TYR A 1 445 ? -39.804 26.689 32.452 1.00 94.56 445 TYR A O 1
ATOM 3446 N N . TYR A 1 446 ? -37.593 26.358 32.661 1.00 94.94 446 TYR A N 1
ATOM 3447 C CA . TYR A 1 446 ? -37.752 25.408 33.770 1.00 94.94 446 TYR A CA 1
ATOM 3448 C C . TYR A 1 446 ? -38.271 26.079 35.044 1.00 94.94 446 TYR A C 1
ATOM 3450 O O . TYR A 1 446 ? -39.078 25.481 35.759 1.00 94.94 446 TYR A O 1
ATOM 3458 N N . GLY A 1 447 ? -37.843 27.312 35.329 1.00 93.06 447 GLY A N 1
ATOM 3459 C CA . GLY A 1 447 ? -38.328 28.097 36.464 1.00 93.06 447 GLY A CA 1
ATOM 3460 C C . GLY A 1 447 ? -39.824 28.386 36.359 1.00 93.06 447 GLY A C 1
ATOM 3461 O O . GLY A 1 447 ? -40.573 28.127 37.300 1.00 93.06 447 GLY A O 1
ATOM 3462 N N . THR A 1 448 ? -40.278 28.827 35.183 1.00 92.00 448 THR A N 1
ATOM 3463 C CA . THR A 1 448 ? -41.699 29.082 34.902 1.00 92.00 448 THR A CA 1
ATOM 3464 C C . THR A 1 448 ? -42.528 27.804 34.987 1.00 92.00 448 THR A C 1
ATOM 3466 O O . THR A 1 448 ? -43.611 27.806 35.571 1.00 92.00 448 THR A O 1
ATOM 3469 N N . SER A 1 449 ? -42.021 26.699 34.433 1.00 90.25 449 SER A N 1
ATOM 3470 C CA . SER A 1 449 ? -42.698 25.398 34.485 1.00 90.25 449 SER A CA 1
ATOM 3471 C C . SER A 1 449 ? -42.849 24.902 35.926 1.00 90.25 449 SER A C 1
ATOM 3473 O O . SER A 1 449 ? -43.932 24.475 36.317 1.00 90.25 449 SER A O 1
ATOM 3475 N N . HIS A 1 450 ? -41.805 25.047 36.749 1.00 90.81 450 HIS A N 1
ATOM 3476 C CA . HIS A 1 450 ? -41.858 24.695 38.166 1.00 90.81 450 HIS A CA 1
ATOM 3477 C C . HIS A 1 450 ? -42.845 25.570 38.952 1.00 90.81 450 HIS A C 1
ATOM 3479 O O . HIS A 1 450 ? -43.641 25.046 39.726 1.00 90.81 450 HIS A O 1
ATOM 3485 N N . TYR A 1 451 ? -42.846 26.888 38.730 1.00 91.56 451 TYR A N 1
ATOM 3486 C CA . TYR A 1 451 ? -43.781 27.787 39.411 1.00 91.56 451 TYR A CA 1
ATOM 3487 C C . TYR A 1 451 ? -45.241 27.473 39.061 1.00 91.56 451 TYR A C 1
ATOM 3489 O O . TYR A 1 451 ? -46.097 27.485 39.940 1.00 91.56 451 TYR A O 1
ATOM 3497 N N . LYS A 1 452 ? -45.535 27.127 37.801 1.00 91.19 452 LYS A N 1
ATOM 3498 C CA . LYS A 1 452 ? -46.883 26.702 37.386 1.00 91.19 452 LYS A CA 1
ATOM 3499 C C . LYS A 1 452 ? -47.330 25.398 38.051 1.00 91.19 452 LYS A C 1
ATOM 3501 O O . LYS A 1 452 ? -48.508 25.258 38.353 1.00 91.19 452 LYS A O 1
ATOM 3506 N N . GLU A 1 453 ? -46.412 24.456 38.258 1.00 89.38 453 GLU A N 1
ATOM 3507 C CA . GLU A 1 453 ? -46.721 23.145 38.842 1.00 89.38 453 GLU A CA 1
ATOM 3508 C C . GLU A 1 453 ? -46.829 23.193 40.379 1.00 89.38 453 GLU A C 1
ATOM 3510 O O . GLU A 1 453 ? -47.677 22.512 40.949 1.00 89.38 453 GLU A O 1
ATOM 3515 N N . TYR A 1 454 ? -46.011 24.013 41.054 1.00 90.94 454 TYR A N 1
ATOM 3516 C CA . TYR A 1 454 ? -45.865 23.981 42.520 1.00 90.94 454 TYR A CA 1
ATOM 3517 C C . TYR A 1 454 ? -46.133 25.314 43.238 1.00 90.94 454 TYR A C 1
ATOM 3519 O O . TYR A 1 454 ? -46.116 25.354 44.467 1.00 90.94 454 TYR A O 1
ATOM 3527 N N . GLY A 1 455 ? -46.334 26.420 42.517 1.00 91.56 455 GLY A N 1
ATOM 3528 C CA . GLY A 1 455 ? -46.564 27.752 43.094 1.00 91.56 455 GLY A CA 1
ATOM 3529 C C . GLY A 1 455 ? -45.348 28.381 43.789 1.00 91.56 455 GLY A C 1
ATOM 3530 O O . GLY A 1 455 ? -45.488 29.395 44.472 1.00 91.56 455 GLY A O 1
ATOM 3531 N N . THR A 1 456 ? -44.156 27.796 43.645 1.00 91.00 456 THR A N 1
ATOM 3532 C CA . THR A 1 456 ? -42.924 28.237 44.318 1.00 91.00 456 THR A CA 1
ATOM 3533 C C . THR A 1 456 ? -41.782 28.464 43.330 1.00 91.00 456 THR A C 1
ATOM 3535 O O . THR A 1 456 ? -41.787 27.952 42.212 1.00 91.00 456 THR A O 1
ATOM 3538 N N . LEU A 1 457 ? -40.805 29.292 43.713 1.00 86.25 457 LEU A N 1
ATOM 3539 C CA . LEU A 1 457 ? -39.596 29.523 42.919 1.00 86.25 457 LEU A CA 1
ATOM 3540 C C . LEU A 1 457 ? -38.573 28.411 43.171 1.00 86.25 457 LEU A C 1
ATOM 3542 O O . LEU A 1 457 ? -38.339 28.028 44.317 1.00 86.25 457 LEU A O 1
ATOM 3546 N N . LYS A 1 458 ? -37.899 27.957 42.109 1.00 85.81 458 LYS A N 1
ATOM 3547 C CA . LYS A 1 458 ? -36.810 26.975 42.189 1.00 85.81 458 LYS A CA 1
ATOM 3548 C C . LYS A 1 458 ? -35.470 27.613 41.851 1.00 85.81 458 LYS A C 1
ATOM 3550 O O . LYS A 1 458 ? -35.342 28.305 40.846 1.00 85.81 458 LYS A O 1
ATOM 3555 N N . LYS A 1 459 ? -34.457 27.326 42.672 1.00 85.19 459 LYS A N 1
ATOM 3556 C CA . LYS A 1 459 ? -33.053 27.592 42.343 1.00 85.19 459 LYS A CA 1
ATOM 3557 C C . LYS A 1 459 ? -32.478 26.396 41.588 1.00 85.19 459 LYS A C 1
ATOM 3559 O O . LYS A 1 459 ? -32.676 25.255 42.006 1.00 85.19 459 LYS A O 1
ATOM 3564 N N . PHE A 1 460 ? -31.769 26.665 40.499 1.00 87.31 460 PHE A N 1
ATOM 3565 C CA . PHE A 1 460 ? -31.040 25.658 39.733 1.00 87.31 460 PHE A CA 1
ATOM 3566 C C . PHE A 1 460 ? -29.547 25.797 40.005 1.00 87.31 460 PHE A C 1
ATOM 3568 O O . PHE A 1 460 ? -29.034 26.911 40.099 1.00 87.31 460 PHE A O 1
ATOM 3575 N N . THR A 1 461 ? -28.856 24.668 40.125 1.00 88.69 461 THR A N 1
ATOM 3576 C CA . THR A 1 461 ? -27.397 24.657 40.227 1.00 88.69 461 THR A CA 1
ATOM 3577 C C . THR A 1 461 ? -26.806 24.895 38.844 1.00 88.69 461 THR A C 1
ATOM 3579 O O . THR A 1 461 ? -27.107 24.149 37.909 1.00 88.69 461 THR A O 1
ATOM 3582 N N . VAL A 1 462 ? -25.960 25.918 38.723 1.00 88.06 462 VAL A N 1
ATOM 3583 C CA . VAL A 1 462 ? -25.197 26.211 37.507 1.00 88.06 462 VAL A CA 1
ATOM 3584 C C . VAL A 1 462 ? -23.718 26.247 37.866 1.00 88.06 462 VAL A C 1
ATOM 3586 O O . VAL A 1 462 ? -23.299 27.069 38.676 1.00 88.06 462 VAL A O 1
ATOM 3589 N N . TYR A 1 463 ? -22.934 25.339 37.294 1.00 81.94 463 TYR A N 1
ATOM 3590 C CA . TYR A 1 463 ? -21.480 25.338 37.425 1.00 81.94 463 TYR A CA 1
ATOM 3591 C C . TYR A 1 463 ? -20.883 26.215 36.327 1.00 81.94 463 TYR A C 1
ATOM 3593 O O . TYR A 1 463 ? -21.263 26.087 35.167 1.00 81.94 463 TYR A O 1
ATOM 3601 N N . HIS A 1 464 ? -19.959 27.104 36.670 1.00 81.56 464 HIS A N 1
ATOM 3602 C CA . HIS A 1 464 ? -19.341 28.018 35.713 1.00 81.56 464 HIS A CA 1
ATOM 3603 C C . HIS A 1 464 ? -17.882 28.291 36.095 1.00 81.56 464 HIS A C 1
ATOM 3605 O O . HIS A 1 464 ? -17.510 28.216 37.265 1.00 81.56 464 HIS A O 1
ATOM 3611 N N . SER A 1 465 ? -17.049 28.582 35.097 1.00 69.12 465 SER A N 1
ATOM 3612 C CA . SER A 1 465 ? -15.599 28.787 35.253 1.00 69.12 465 SER A CA 1
ATOM 3613 C C . SER A 1 465 ? -15.170 30.261 35.357 1.00 69.12 465 SER A C 1
ATOM 3615 O O . SER A 1 465 ? -13.998 30.546 35.590 1.00 69.12 465 SER A O 1
ATOM 3617 N N . CYS A 1 466 ? -16.103 31.201 35.189 1.00 62.84 466 CYS A N 1
ATOM 3618 C CA . CYS A 1 466 ? -15.883 32.654 35.099 1.00 62.84 466 CYS A CA 1
ATOM 3619 C C . CYS A 1 466 ? -16.740 33.423 36.120 1.00 62.84 466 CYS A C 1
ATOM 3621 O O . CYS A 1 466 ? -17.626 32.836 36.727 1.00 62.84 466 CYS A O 1
ATOM 3623 N N . ASP A 1 467 ? -16.500 34.719 36.341 1.00 67.19 467 ASP A N 1
ATOM 3624 C CA . ASP A 1 467 ? -17.365 35.517 37.227 1.00 67.19 467 ASP A CA 1
ATOM 3625 C C . ASP A 1 467 ? -18.813 35.528 36.696 1.00 67.19 467 ASP A C 1
ATOM 3627 O O . ASP A 1 467 ? -19.046 35.783 35.513 1.00 67.19 467 ASP A O 1
ATOM 3631 N N . TRP A 1 468 ? -19.787 35.248 37.569 1.00 64.94 468 TRP A N 1
ATOM 3632 C CA . TRP A 1 468 ? -21.206 35.140 37.208 1.00 64.94 468 TRP A CA 1
ATOM 3633 C C . TRP A 1 468 ? -21.730 36.421 36.551 1.00 64.94 468 TRP A C 1
ATOM 3635 O O . TRP A 1 468 ? -22.573 36.352 35.659 1.00 64.94 468 TRP A O 1
ATOM 3645 N N . SER A 1 469 ? -21.164 37.575 36.921 1.00 66.25 469 SER A N 1
ATOM 3646 C CA . SER A 1 469 ? -21.470 38.884 36.333 1.00 66.25 469 SER A CA 1
ATOM 3647 C C . SER A 1 469 ? -21.238 38.960 34.813 1.00 66.25 469 SER A C 1
ATOM 3649 O O . SER A 1 469 ? -21.887 39.753 34.136 1.00 66.25 469 SER A O 1
ATOM 3651 N N . GLN A 1 470 ? -20.354 38.120 34.259 1.00 56.88 470 GLN A N 1
ATOM 3652 C CA . GLN A 1 470 ? -20.032 38.069 32.824 1.00 56.88 470 GLN A CA 1
ATOM 3653 C C . GLN A 1 470 ? -21.003 37.201 32.011 1.00 56.88 470 GLN A C 1
ATOM 3655 O O . GLN A 1 470 ? -21.017 37.269 30.783 1.00 56.88 470 GLN A O 1
ATOM 3660 N N . VAL A 1 471 ? -21.796 36.377 32.692 1.00 55.22 471 VAL A N 1
ATOM 3661 C CA . VAL A 1 471 ? -22.733 35.411 32.101 1.00 55.22 471 VAL A CA 1
ATOM 3662 C C . VAL A 1 471 ? -24.186 35.816 32.388 1.00 55.22 471 VAL A C 1
ATOM 3664 O O . VAL A 1 471 ? -25.097 35.502 31.623 1.00 55.22 471 VAL A O 1
ATOM 3667 N N . SER A 1 472 ? -24.422 36.560 33.472 1.00 52.34 472 SER A N 1
ATOM 3668 C CA . SER A 1 472 ? -25.721 37.132 33.814 1.00 52.34 472 SER A CA 1
ATOM 3669 C C . SER A 1 472 ? -26.005 38.395 32.987 1.00 52.34 472 SER A C 1
ATOM 3671 O O . SER A 1 472 ? -25.762 39.512 33.444 1.00 52.34 472 SER A O 1
ATOM 3673 N N . CYS A 1 473 ? -26.517 38.230 31.769 1.00 39.62 473 CYS A N 1
ATOM 3674 C CA . CYS A 1 473 ? -27.227 39.280 31.030 1.00 39.62 473 CYS A CA 1
ATOM 3675 C C . CYS A 1 473 ? -28.631 38.791 30.675 1.00 39.62 473 CYS A C 1
ATOM 3677 O O . CYS A 1 473 ? -28.734 37.769 29.958 1.00 39.62 473 CYS A O 1
#

Sequence (473 aa):
MNTIIILSLLLKAAVSIPDADDQLHIYALPVGQGDCTVIQCPTAEGDPDAKGMVSIIDAGSSTDNVGLNAKDIVDFLATATLHLVVITHSDKDHISYLDPILNKHKEYVSVHHPCQWNEYTKYIKSEYADPQQVLDCHNIENCAKKLNLCPNYQPKFGRANSVTLSFVASAVGGCKNNRANNEDSLIAKITYAGRSTLITGDFELDAEPMTDFLEKARVDLKSDIHVYRLSHHGAYNNKANWYKFLNAVGASYVFSSSGFKLPTKAVDNHNYTCFDGNDIDKNKQSSRAIYVTHLFRGEGVMHWFISYYLLRFDIARNGGIGVNFKPLGDTNLPFNEKCGNMKMDTIIILSLLLKAAVSIPDADNQLHIYALPVGQGDCTVIQCPKAKGGPVKGVVSIIDAGASNRRGIDGEGVINFLAGTKLNFAVITHSHRDHFSYMKTILDYYGTSHYKEYGTLKKFTVYHSCDWSQVSC

Foldseek 3Di:
DDPPPPPPPQPLPLAAQDFAAQWWKWWWFLAAQAGKIKIFDHDFDPAPDRSGEIEIEFDAQPDCPGGDHLVSVCSNCQGHHYAAYEQFWLDRRGQQNVQVNQVSNVAQHEYEAAFDCVSNCVRHVDPSYDYDYQYFDLAQVRSVDKDQRHVRPDDPPPDPFTWIKTWGGAQLVVCPPRTCDLCGTTWIWIDGLQAIETEGEQHWAAPVSVVVSCVRR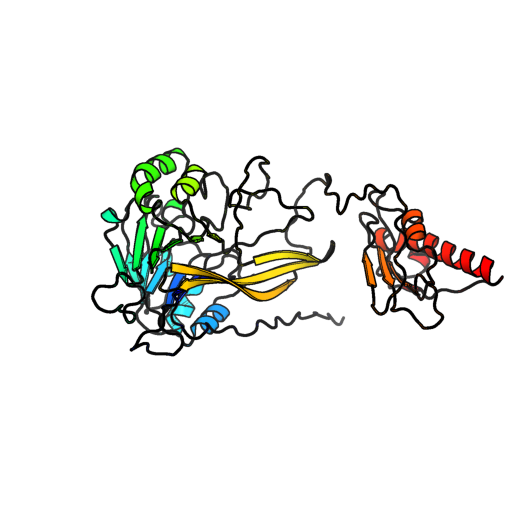LVVLPGHHAEYEFHSQQDPPNTGLHVVSCVSNVYNAYEGSYEDEDDLDDDAADRGGPDDPDDDPPDDHDPHDYYYQWYFDDPPDQWTKIWGWTWMWIQHNNRDIDIDTDTSDIDTDHPPPDDDDDDDPDDDPDPPPPPPQAAQAFAAQDWDWDWFCQDQATKIKIFHHDDDVAWRSGEIEIFFDAQPDRPGDHLVSVCSRCPRYHYAAYEQEALDRRGQVSVVVNQVSNQVVCCVVPVDGDDHHYHYDDPVVSRVD

Organism: Amphimedon queenslandica (NCBI:txid400682)

Radius of gyration: 28.55 Å; chains: 1; bounding box: 73×70×70 Å

Secondary structure (DSSP, 8-state):
---------------PPPPP-SSEEEEE---SSS-EEEEEPPP-TT-SSTT-EEEEEEE--S-TTSS--HHHHHHHHTTSEEEEEE---S-HHHHTTHHHHHHHH-S-EEEEESS-GGGGGGT---TTEEEEE--SBSSHHHH--EEES-SS----TT-----EEEEEEB-TT--GGGS--GGG--EEEEEETTEEEEE-TT----HHHHHHHHHHHHHHHSS-EEEEE-SGGG--SSSSS-HHHHHHH--SEEEEEEEEE--SS-PPP--S----SS---S-----S-EEEEEEEEEETTTEEEEEEEEEEEEE-TTS-EEEEEEEEEEEEE-TTS-----------SS-----S--PPPPP-SS-EEEE---SSS-EEEEEPP--TT--TT-EEEEEEE--SSSSS--HHHHHHHHTT-EEEEEEE-SS-HHHHTTHHHHHHHHHHHHHHHHSS----EEEESS-GGGT--

pLDDT: mean 78.56, std 21.14, range [23.05, 98.81]